Protein AF-A0A0T8UAE4-F1 (afdb_monomer_lite)

Structure (mmCIF, N/CA/C/O backbone):
data_AF-A0A0T8UAE4-F1
#
_entry.id   AF-A0A0T8UAE4-F1
#
loop_
_atom_site.group_PDB
_atom_site.id
_atom_site.type_symbol
_atom_site.label_atom_id
_atom_site.label_alt_id
_atom_site.label_comp_id
_atom_site.label_asym_id
_atom_site.label_entity_id
_atom_site.label_seq_id
_atom_site.pdbx_PDB_ins_code
_atom_site.Cartn_x
_atom_site.Cartn_y
_atom_site.Cartn_z
_atom_site.occupancy
_atom_site.B_iso_or_equiv
_atom_site.auth_seq_id
_atom_site.auth_comp_id
_atom_site.auth_asym_id
_atom_site.auth_atom_id
_atom_site.pdbx_PDB_model_num
ATOM 1 N N . MET A 1 1 ? -7.196 -16.099 44.389 1.00 50.69 1 MET A N 1
ATOM 2 C CA . MET A 1 1 ? -6.233 -15.877 43.287 1.00 50.69 1 MET A CA 1
ATOM 3 C C . MET A 1 1 ? -6.870 -16.354 41.986 1.00 50.69 1 MET A C 1
ATOM 5 O O . MET A 1 1 ? -7.170 -17.538 41.887 1.00 50.69 1 MET A O 1
ATOM 9 N N . LYS A 1 2 ? -7.165 -15.454 41.036 1.00 57.34 2 LYS A N 1
ATOM 10 C CA . LYS A 1 2 ? -7.650 -15.849 39.700 1.00 57.34 2 LYS A CA 1
ATOM 11 C C . LYS A 1 2 ? -6.457 -16.386 38.904 1.00 57.34 2 LYS A C 1
ATOM 13 O O . LYS A 1 2 ? -5.408 -15.750 38.897 1.00 57.34 2 LYS A O 1
ATOM 18 N N . ARG A 1 3 ? -6.589 -17.571 38.309 1.00 65.12 3 ARG A N 1
ATOM 19 C CA . ARG A 1 3 ? -5.551 -18.156 37.449 1.00 65.12 3 ARG A CA 1
ATOM 20 C C . ARG A 1 3 ? -5.664 -17.536 36.057 1.00 65.12 3 ARG A C 1
ATOM 22 O O . ARG A 1 3 ? -6.784 -17.334 35.591 1.00 65.12 3 ARG A O 1
ATOM 29 N N . ILE A 1 4 ? -4.527 -17.245 35.426 1.00 61.06 4 ILE A N 1
ATOM 30 C CA . ILE A 1 4 ? -4.490 -16.783 34.034 1.00 61.06 4 ILE A CA 1
ATOM 31 C C . ILE A 1 4 ? -5.094 -17.892 33.171 1.00 61.06 4 ILE A C 1
ATOM 33 O O . ILE A 1 4 ? -4.669 -19.046 33.239 1.00 61.06 4 ILE A O 1
ATOM 37 N N . THR A 1 5 ? -6.132 -17.553 32.416 1.00 71.00 5 THR A N 1
ATOM 38 C CA . THR A 1 5 ? -6.775 -18.489 31.487 1.00 71.00 5 THR A CA 1
ATOM 39 C C . THR A 1 5 ? -6.016 -18.516 30.160 1.00 71.00 5 THR A C 1
ATOM 41 O O . THR A 1 5 ? -5.370 -17.537 29.795 1.00 71.00 5 THR A O 1
ATOM 44 N N . ALA A 1 6 ? -6.112 -19.613 29.402 1.00 55.03 6 ALA A N 1
ATOM 45 C CA . ALA A 1 6 ? -5.457 -19.726 28.092 1.00 55.03 6 ALA A CA 1
ATOM 46 C C . ALA A 1 6 ? -5.840 -18.583 27.126 1.00 55.03 6 ALA A C 1
ATOM 48 O O . ALA A 1 6 ? -5.017 -18.162 26.319 1.00 55.03 6 ALA A O 1
ATOM 49 N N . ASN A 1 7 ? -7.049 -18.027 27.267 1.00 50.62 7 ASN A N 1
ATOM 50 C CA . ASN A 1 7 ? -7.500 -16.867 26.496 1.00 50.62 7 ASN A CA 1
ATOM 51 C C . ASN A 1 7 ? -6.794 -15.564 26.904 1.00 50.62 7 ASN A C 1
ATOM 53 O O . ASN A 1 7 ? -6.475 -14.765 26.032 1.00 50.62 7 ASN A O 1
ATOM 57 N N . GLN A 1 8 ? -6.496 -15.368 28.192 1.00 55.06 8 GLN A N 1
ATOM 58 C CA . GLN A 1 8 ? -5.768 -14.187 28.683 1.00 55.06 8 GLN A CA 1
ATOM 59 C C . GLN A 1 8 ? -4.281 -14.207 28.305 1.00 55.06 8 GLN A C 1
ATOM 61 O O . GLN A 1 8 ? -3.687 -13.159 28.086 1.00 55.06 8 GLN A O 1
ATOM 66 N N . TYR A 1 9 ? -3.686 -15.395 28.155 1.00 57.12 9 TYR A N 1
ATOM 67 C CA . TYR A 1 9 ? -2.320 -15.530 27.633 1.00 57.12 9 TYR A CA 1
ATOM 68 C C . TYR A 1 9 ? -2.201 -15.087 26.160 1.00 57.12 9 TYR A C 1
ATOM 70 O O . TYR A 1 9 ? -1.126 -14.710 25.706 1.00 57.12 9 TYR A O 1
ATOM 78 N N . GLN A 1 10 ? -3.302 -15.141 25.400 1.00 48.91 10 GLN A N 1
ATOM 79 C CA . GLN A 1 10 ? -3.346 -14.799 23.973 1.00 48.91 10 GLN A CA 1
ATOM 80 C C . GLN A 1 10 ? -3.813 -13.358 23.692 1.00 48.91 10 GLN A C 1
ATOM 82 O O . GLN A 1 10 ? -3.822 -12.941 22.528 1.00 48.91 10 GLN A O 1
ATOM 87 N N . THR A 1 11 ? -4.212 -12.613 24.728 1.00 46.25 11 THR A N 1
ATOM 88 C CA . THR A 1 11 ? -4.493 -11.170 24.678 1.00 46.25 11 THR A CA 1
ATOM 89 C C . THR A 1 11 ? -3.223 -10.354 24.918 1.00 46.25 11 THR A C 1
ATOM 91 O O . THR A 1 11 ? -2.256 -10.840 25.494 1.00 46.25 11 THR A O 1
ATOM 94 N N . SER A 1 12 ? -3.218 -9.117 24.425 1.00 48.53 12 SER A N 1
ATOM 95 C CA . SER A 1 12 ? -2.083 -8.197 24.291 1.00 48.53 12 SER A CA 1
ATOM 96 C C . SER A 1 12 ? -1.441 -7.741 25.612 1.00 48.53 12 SER A C 1
ATOM 98 O O . SER A 1 12 ? -1.457 -6.554 25.943 1.00 48.53 12 SER A O 1
ATOM 100 N N . GLU A 1 13 ? -0.831 -8.645 26.372 1.00 53.25 13 GLU A N 1
ATOM 101 C CA . GLU A 1 13 ? 0.080 -8.239 27.437 1.00 53.25 13 GLU A CA 1
ATOM 102 C C . GLU A 1 13 ? 1.323 -7.605 26.797 1.00 53.25 13 GLU A C 1
ATOM 104 O O . GLU A 1 13 ? 2.057 -8.239 26.040 1.00 53.25 13 GLU A O 1
ATOM 109 N N . ARG A 1 14 ? 1.554 -6.315 27.060 1.00 59.38 14 ARG A N 1
ATOM 110 C CA . ARG A 1 14 ? 2.797 -5.648 26.663 1.00 59.38 14 ARG A CA 1
ATOM 111 C C . ARG A 1 14 ? 3.903 -6.123 27.592 1.00 59.38 14 ARG A C 1
ATOM 113 O O . ARG A 1 14 ? 3.881 -5.813 28.781 1.00 59.38 14 ARG A O 1
ATOM 120 N N . TYR A 1 15 ? 4.868 -6.856 27.052 1.00 72.75 15 TYR A N 1
ATOM 121 C CA . TYR A 1 15 ? 6.010 -7.362 27.806 1.00 72.75 15 TYR A CA 1
ATOM 122 C C . TYR A 1 15 ? 7.321 -6.831 27.229 1.00 72.75 15 TYR A C 1
ATOM 124 O O . TYR A 1 15 ? 7.471 -6.677 26.019 1.00 72.75 15 TYR A O 1
ATOM 132 N N . TYR A 1 16 ? 8.296 -6.593 28.103 1.00 78.44 16 TYR A N 1
ATOM 133 C CA . TYR A 1 16 ? 9.661 -6.299 27.681 1.00 78.44 16 TYR A CA 1
ATOM 134 C C . TYR A 1 16 ? 10.368 -7.601 27.303 1.00 78.44 16 TYR A C 1
ATOM 136 O O . TYR A 1 16 ? 10.408 -8.550 28.092 1.00 78.44 16 TYR A O 1
ATOM 144 N N . LYS A 1 17 ? 10.948 -7.657 26.101 1.00 82.00 17 LYS A N 1
ATOM 145 C CA . LYS A 1 17 ? 11.775 -8.796 25.684 1.00 82.00 17 LYS A CA 1
ATOM 146 C C . LYS A 1 17 ? 13.090 -8.769 26.455 1.00 82.00 17 LYS A C 1
ATOM 148 O O . LYS A 1 17 ? 13.872 -7.836 26.314 1.00 82.00 17 LYS A O 1
ATOM 153 N N . LEU A 1 18 ? 13.347 -9.813 27.236 1.00 85.00 18 LEU A N 1
ATOM 154 C CA . LEU A 1 18 ? 14.584 -9.979 27.993 1.00 85.00 18 LEU A CA 1
ATOM 155 C C . LEU A 1 18 ? 15.547 -10.895 27.209 1.00 85.00 18 LEU A C 1
ATOM 157 O O . LEU A 1 18 ? 15.244 -12.081 27.047 1.00 85.00 18 LEU A O 1
ATOM 161 N N . PRO A 1 19 ? 16.682 -10.395 26.684 1.00 85.44 19 PRO A N 1
ATOM 162 C CA . PRO A 1 19 ? 17.613 -11.221 25.922 1.00 85.44 19 PRO A CA 1
ATOM 163 C C . PRO A 1 19 ? 18.227 -12.329 26.784 1.00 85.44 19 PRO A C 1
ATOM 165 O O . PRO A 1 19 ? 18.843 -12.053 27.813 1.00 85.44 19 PRO A O 1
ATOM 168 N N . LYS A 1 20 ? 18.117 -13.583 26.329 1.00 85.75 20 LYS A N 1
ATOM 169 C CA . LYS A 1 20 ? 18.683 -14.753 27.025 1.00 85.75 20 LYS A CA 1
ATOM 170 C C . LYS A 1 20 ? 20.200 -14.679 27.194 1.00 85.75 20 LYS A C 1
ATOM 172 O O . LYS A 1 20 ? 20.712 -15.094 28.224 1.00 85.75 20 LYS A O 1
ATOM 177 N N . ILE A 1 21 ? 20.890 -14.047 26.244 1.00 85.50 21 ILE A N 1
ATOM 178 C CA . ILE A 1 21 ? 22.345 -13.824 26.268 1.00 85.50 21 ILE A CA 1
ATOM 179 C C . ILE A 1 21 ? 22.798 -13.116 27.556 1.00 85.50 21 ILE A C 1
ATOM 181 O O . ILE A 1 21 ? 23.870 -13.416 28.068 1.00 85.50 21 ILE A O 1
ATOM 185 N N . LEU A 1 22 ? 21.958 -12.258 28.155 1.00 85.81 22 LEU A N 1
ATOM 186 C CA . LEU A 1 22 ? 22.266 -11.612 29.439 1.00 85.81 22 LEU A CA 1
ATOM 187 C C . LEU A 1 22 ? 22.380 -12.608 30.608 1.00 85.81 22 LEU A C 1
ATOM 189 O O . LEU A 1 22 ? 22.862 -12.251 31.679 1.00 85.81 22 LEU A O 1
ATOM 193 N N . PHE A 1 23 ? 21.890 -13.834 30.443 1.00 85.44 23 PHE A N 1
ATOM 194 C CA . PHE A 1 23 ? 21.895 -14.900 31.445 1.00 85.44 23 PHE A CA 1
ATOM 195 C C . PHE A 1 23 ? 22.786 -16.079 31.059 1.00 85.44 23 PHE A C 1
ATOM 197 O O . PHE A 1 23 ? 23.151 -16.848 31.938 1.00 85.44 23 PHE A O 1
ATOM 204 N N . GLU A 1 24 ? 23.108 -16.227 29.776 1.00 85.38 24 GLU A N 1
ATOM 205 C CA . GLU A 1 24 ? 23.823 -17.389 29.241 1.00 85.38 24 GLU A CA 1
ATOM 206 C C . GLU A 1 24 ? 25.308 -17.101 28.969 1.00 85.38 24 GLU A C 1
ATOM 208 O O . GLU A 1 24 ? 26.129 -18.005 29.100 1.00 85.38 24 GLU A O 1
ATOM 213 N N . ASP A 1 25 ? 25.673 -15.866 28.610 1.00 85.62 25 ASP A N 1
ATOM 214 C CA . ASP A 1 25 ? 27.057 -15.517 28.274 1.00 85.62 25 ASP A CA 1
ATOM 215 C C . ASP A 1 25 ? 27.862 -15.122 29.524 1.00 85.62 25 ASP A C 1
ATOM 217 O O . ASP A 1 25 ? 27.390 -14.353 30.369 1.00 85.62 25 ASP A O 1
ATOM 221 N N . GLN A 1 26 ? 29.099 -15.622 29.626 1.00 82.88 26 GLN A N 1
ATOM 222 C CA . GLN A 1 26 ? 30.000 -15.357 30.755 1.00 82.88 26 GLN A CA 1
ATOM 223 C C . GLN A 1 26 ? 30.291 -13.862 30.943 1.00 82.88 26 GLN A C 1
ATOM 225 O O . GLN A 1 26 ? 30.465 -13.425 32.077 1.00 82.88 26 GLN A O 1
ATOM 230 N N . LYS A 1 27 ? 30.278 -13.058 29.867 1.00 84.19 27 LYS A N 1
ATOM 231 C CA . LYS A 1 27 ? 30.450 -11.602 29.944 1.00 84.19 27 LYS A CA 1
ATOM 232 C C . LYS A 1 27 ? 29.300 -10.939 30.697 1.00 84.19 27 LYS A C 1
ATOM 234 O O . LYS A 1 27 ? 29.519 -9.925 31.338 1.00 84.19 27 LYS A O 1
ATOM 239 N N . TYR A 1 28 ? 28.081 -11.470 30.638 1.00 85.69 28 TYR A N 1
ATOM 240 C CA . TYR A 1 28 ? 26.881 -10.772 31.119 1.00 85.69 28 TYR A CA 1
ATOM 241 C C . TYR A 1 28 ? 26.199 -11.452 32.314 1.00 85.69 28 TYR A C 1
ATOM 243 O O . TYR A 1 28 ? 25.391 -10.818 33.004 1.00 85.69 28 TYR A O 1
ATOM 251 N N . MET A 1 29 ? 26.513 -12.722 32.585 1.00 83.94 29 MET A N 1
ATOM 252 C CA . MET A 1 29 ? 25.830 -13.540 33.590 1.00 83.94 29 MET A CA 1
ATOM 253 C C . MET A 1 29 ? 25.896 -12.938 35.001 1.00 83.94 29 MET A C 1
ATOM 255 O O . MET A 1 29 ? 24.884 -12.965 35.706 1.00 83.94 29 MET A O 1
ATOM 259 N N . ASP A 1 30 ? 27.011 -12.304 35.366 1.00 85.31 30 ASP A N 1
ATOM 260 C CA . ASP A 1 30 ? 27.228 -11.739 36.706 1.00 85.31 30 ASP A CA 1
ATOM 261 C C . ASP A 1 30 ? 26.587 -10.357 36.920 1.00 85.31 30 ASP A C 1
ATOM 263 O O . ASP A 1 30 ? 26.586 -9.823 38.033 1.00 85.31 30 ASP A O 1
ATOM 267 N N . MET A 1 31 ? 25.986 -9.761 35.882 1.00 88.31 31 MET A N 1
ATOM 268 C CA . MET A 1 31 ? 25.272 -8.495 36.043 1.00 88.31 31 MET A CA 1
ATOM 269 C C . MET A 1 31 ? 24.084 -8.641 37.000 1.00 88.31 31 MET A C 1
ATOM 271 O O . MET A 1 31 ? 23.329 -9.617 36.974 1.00 88.31 31 MET A O 1
ATOM 275 N N . LYS A 1 32 ? 23.838 -7.603 37.802 1.00 89.06 32 LYS A N 1
ATOM 276 C CA . LYS A 1 32 ? 22.634 -7.546 38.640 1.00 89.06 32 LYS A CA 1
ATOM 277 C C . LYS A 1 32 ? 21.380 -7.601 37.766 1.00 89.06 32 LYS A C 1
ATOM 279 O O . LYS A 1 32 ? 21.321 -6.972 36.709 1.00 89.06 32 LYS A O 1
ATOM 284 N N . LEU A 1 33 ? 20.342 -8.290 38.240 1.00 86.94 33 LEU A N 1
ATOM 285 C CA . LEU A 1 33 ? 19.086 -8.461 37.498 1.00 86.94 33 LEU A CA 1
ATOM 286 C C . LEU A 1 33 ? 18.469 -7.119 37.073 1.00 86.94 33 LEU A C 1
ATOM 288 O O . LEU A 1 33 ? 18.036 -6.964 35.938 1.00 86.94 33 LEU A O 1
ATOM 292 N N . GLU A 1 34 ? 18.504 -6.126 37.957 1.00 87.50 34 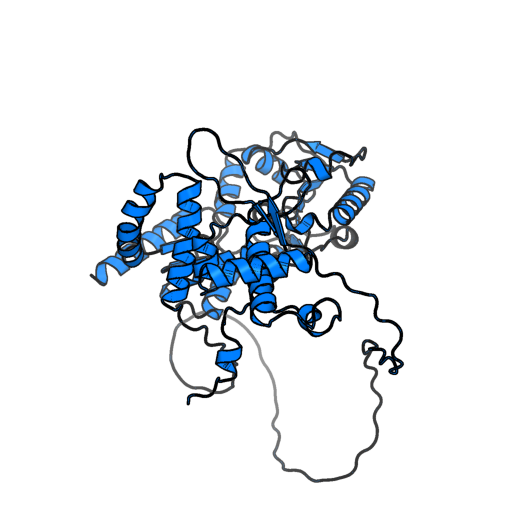GLU A N 1
ATOM 293 C CA . GLU A 1 34 ? 18.048 -4.757 37.686 1.00 87.50 34 GLU A CA 1
ATOM 294 C C . GLU A 1 34 ? 18.773 -4.085 36.505 1.00 87.50 34 GLU A C 1
ATOM 296 O O . GLU A 1 34 ? 18.158 -3.330 35.759 1.00 87.50 34 GLU A O 1
ATOM 301 N N . VAL A 1 35 ? 20.055 -4.399 36.291 1.00 89.69 35 VAL A N 1
ATOM 302 C CA . VAL A 1 35 ? 20.861 -3.883 35.174 1.00 89.69 35 VAL A CA 1
ATOM 303 C C . VAL A 1 35 ? 20.465 -4.582 33.871 1.00 89.69 35 VAL A C 1
ATOM 305 O O . VAL A 1 35 ? 20.244 -3.917 32.860 1.00 89.69 35 VAL A O 1
ATOM 308 N N . LYS A 1 36 ? 20.272 -5.908 33.911 1.00 90.62 36 LYS A N 1
ATOM 309 C CA . LYS A 1 36 ? 19.781 -6.704 32.769 1.00 90.62 36 LYS A CA 1
ATOM 310 C C . LYS A 1 36 ? 18.394 -6.247 32.311 1.00 90.62 36 LYS A C 1
ATOM 312 O O . LYS A 1 36 ? 18.141 -6.097 31.114 1.00 90.62 36 LYS A O 1
ATOM 317 N N . VAL A 1 37 ? 17.502 -5.988 33.268 1.00 89.81 37 VAL A N 1
ATOM 318 C CA . VAL A 1 37 ? 16.154 -5.461 33.012 1.00 89.81 37 VAL A CA 1
ATOM 319 C C . VAL A 1 37 ? 16.230 -4.047 32.439 1.00 89.81 37 VAL A C 1
ATOM 321 O O . VAL A 1 37 ? 15.569 -3.771 31.441 1.00 89.81 37 VAL A O 1
ATOM 324 N N . ALA A 1 38 ? 17.073 -3.170 32.994 1.00 89.06 38 ALA A N 1
ATOM 325 C CA . ALA A 1 38 ? 17.239 -1.812 32.482 1.00 89.06 38 ALA A CA 1
ATOM 326 C C . ALA A 1 38 ? 17.740 -1.787 31.030 1.00 89.06 38 ALA A C 1
ATOM 328 O O . ALA A 1 38 ? 17.163 -1.073 30.212 1.00 89.06 38 ALA A O 1
ATOM 329 N N . TYR A 1 39 ? 18.743 -2.602 30.683 1.00 90.50 39 TYR A N 1
ATOM 330 C CA . TYR A 1 39 ? 19.194 -2.751 29.294 1.00 90.50 39 TYR A CA 1
ATOM 331 C C . TYR A 1 39 ? 18.058 -3.212 28.377 1.00 90.50 39 TYR A C 1
ATOM 333 O O . TYR A 1 39 ? 17.862 -2.661 27.300 1.00 90.50 39 TYR A O 1
ATOM 341 N N . SER A 1 40 ? 17.266 -4.187 28.822 1.00 88.06 40 SER A N 1
ATOM 342 C CA . SER A 1 40 ? 16.173 -4.753 28.025 1.00 88.06 40 SER A CA 1
ATOM 343 C C . SER A 1 40 ? 15.051 -3.745 27.770 1.00 88.06 40 SER A C 1
ATOM 345 O O . SER A 1 40 ? 14.547 -3.656 26.655 1.00 88.06 40 SER A O 1
ATOM 347 N N . ILE A 1 41 ? 14.715 -2.927 28.772 1.00 88.44 41 ILE A N 1
ATOM 348 C CA . ILE A 1 41 ? 13.773 -1.812 28.617 1.00 88.44 41 ILE A CA 1
ATOM 349 C C . ILE A 1 41 ? 14.339 -0.765 27.651 1.00 88.44 41 ILE A C 1
ATOM 351 O O . ILE A 1 41 ? 13.621 -0.285 26.781 1.00 88.44 41 ILE A O 1
ATOM 355 N N . LEU A 1 42 ? 15.622 -0.408 27.769 1.00 87.62 42 LEU A N 1
ATOM 356 C CA . LEU A 1 42 ? 16.253 0.551 26.857 1.00 87.62 42 LEU A CA 1
ATOM 357 C C . LEU A 1 42 ? 16.309 0.026 25.415 1.00 87.62 42 LEU A C 1
ATOM 359 O O . LEU A 1 42 ? 16.072 0.797 24.489 1.00 87.62 42 LEU A O 1
ATOM 363 N N . LYS A 1 43 ? 16.555 -1.273 25.227 1.00 85.88 43 LYS A N 1
ATOM 364 C CA . LYS A 1 43 ? 16.568 -1.936 23.919 1.00 85.88 43 LYS A CA 1
ATOM 365 C C . LYS A 1 43 ? 15.183 -1.959 23.272 1.00 85.88 43 LYS A C 1
ATOM 367 O O . LYS A 1 43 ? 15.062 -1.610 22.104 1.00 85.88 43 LYS A O 1
ATOM 372 N N . ASP A 1 44 ? 14.144 -2.283 24.040 1.00 85.25 44 ASP A N 1
ATOM 373 C CA . ASP A 1 44 ? 12.746 -2.179 23.597 1.00 85.25 44 ASP A CA 1
ATOM 374 C C . ASP A 1 44 ? 12.400 -0.746 23.161 1.00 85.25 44 ASP A C 1
ATOM 376 O O . ASP A 1 44 ? 11.801 -0.523 22.110 1.00 85.25 44 ASP A O 1
ATOM 380 N N . ARG A 1 45 ? 12.871 0.262 23.910 1.00 82.75 45 ARG A N 1
ATOM 381 C CA . ARG A 1 45 ? 12.710 1.660 23.493 1.00 82.75 45 ARG A CA 1
ATOM 382 C C . ARG A 1 45 ? 13.496 1.981 22.229 1.00 82.75 45 ARG A C 1
ATOM 384 O O . ARG A 1 45 ? 12.943 2.667 21.381 1.00 82.75 45 ARG A O 1
ATOM 391 N N . LEU A 1 46 ? 14.718 1.482 22.064 1.00 77.50 46 LEU A N 1
ATOM 392 C CA . LEU A 1 46 ? 15.523 1.691 20.855 1.00 77.50 46 LEU A CA 1
ATOM 393 C C . LEU A 1 46 ? 14.809 1.197 19.587 1.00 77.50 46 LEU A C 1
ATOM 395 O O . LEU A 1 46 ? 14.827 1.908 18.583 1.00 77.50 46 LEU A O 1
ATOM 399 N N . GLU A 1 47 ? 14.107 0.058 19.650 1.00 65.50 47 GLU A N 1
ATOM 400 C CA . GLU A 1 47 ? 13.283 -0.452 18.537 1.00 65.50 47 GLU A CA 1
ATOM 401 C C . GLU A 1 47 ? 12.217 0.576 18.094 1.00 65.50 47 GLU A C 1
ATOM 403 O O . GLU A 1 47 ? 11.993 0.764 16.898 1.00 65.50 47 GLU A O 1
ATOM 408 N N . LEU A 1 48 ? 11.629 1.327 19.035 1.00 64.31 48 LEU A N 1
ATOM 409 C CA . LEU A 1 48 ? 10.664 2.402 18.750 1.00 64.31 48 LEU A CA 1
ATOM 410 C C . LEU A 1 48 ? 11.304 3.694 18.204 1.00 64.31 48 LEU A C 1
ATOM 412 O O . LEU A 1 48 ? 10.605 4.519 17.616 1.00 64.31 48 LEU A O 1
ATOM 416 N N . PHE A 1 49 ? 12.602 3.923 18.426 1.00 61.50 49 PHE A N 1
ATOM 417 C CA . PHE A 1 49 ? 13.318 5.104 17.915 1.00 61.50 49 PHE A CA 1
ATOM 418 C C . PHE A 1 49 ? 13.939 4.864 16.534 1.00 61.50 49 PHE A C 1
ATOM 420 O O . PHE A 1 49 ? 13.994 5.797 15.729 1.00 61.50 49 PHE A O 1
ATOM 427 N N . LEU A 1 50 ? 14.294 3.614 16.216 1.00 58.12 50 LEU A N 1
ATOM 428 C CA . LEU A 1 50 ? 14.644 3.166 14.863 1.00 58.12 50 LEU A CA 1
ATOM 429 C C . LEU A 1 50 ? 13.538 3.498 13.853 1.00 58.12 50 LEU A C 1
ATOM 431 O O . LEU A 1 50 ? 13.819 4.034 12.784 1.00 58.12 50 LEU A O 1
ATOM 435 N N . SER A 1 51 ? 12.269 3.295 14.222 1.00 56.38 51 SER A N 1
ATOM 436 C CA . SER A 1 51 ? 11.126 3.655 13.371 1.00 56.38 51 SER A CA 1
ATOM 437 C C . SER A 1 51 ? 10.890 5.169 13.248 1.00 56.38 51 SER A C 1
ATOM 439 O O . SER A 1 51 ? 10.040 5.594 12.471 1.00 56.38 51 SER A O 1
ATOM 441 N N . ARG A 1 52 ? 11.612 5.992 14.022 1.00 49.44 52 ARG A N 1
ATOM 442 C CA . ARG A 1 52 ? 11.482 7.457 14.078 1.00 49.44 52 ARG A CA 1
ATOM 443 C C . ARG A 1 52 ? 12.692 8.197 13.484 1.00 49.44 52 ARG A C 1
ATOM 445 O O . ARG A 1 52 ? 12.700 9.423 13.537 1.00 49.44 52 ARG A O 1
ATOM 452 N N . GLY A 1 53 ? 13.694 7.492 12.946 1.00 48.03 53 GLY A N 1
ATOM 453 C CA . GLY A 1 53 ? 14.826 8.093 12.221 1.00 48.03 53 GLY A CA 1
ATOM 454 C C . GLY A 1 53 ? 15.883 8.792 13.086 1.00 48.03 53 GLY A C 1
ATOM 455 O O . GLY A 1 53 ? 16.590 9.663 12.591 1.00 48.03 53 GLY A O 1
ATOM 456 N N . TRP A 1 54 ? 16.003 8.438 14.371 1.00 62.69 54 TRP A N 1
ATOM 457 C CA . TRP A 1 54 ? 17.007 9.008 15.283 1.00 62.69 54 TRP A CA 1
ATOM 458 C C . TRP A 1 54 ? 18.363 8.328 15.080 1.00 62.69 54 TRP A C 1
ATOM 460 O O . TRP A 1 54 ? 18.777 7.479 15.868 1.00 62.69 54 TRP A O 1
ATOM 470 N N . ILE A 1 55 ? 19.008 8.691 13.976 1.00 71.56 55 ILE A N 1
ATOM 471 C CA . ILE A 1 55 ? 20.295 8.175 13.516 1.00 71.56 55 ILE A CA 1
ATOM 472 C C . ILE A 1 55 ? 21.259 9.363 13.451 1.00 71.56 55 ILE A C 1
ATOM 474 O O . ILE A 1 55 ? 20.857 10.456 13.045 1.00 71.56 55 ILE A O 1
ATOM 478 N N . ASP A 1 56 ? 22.487 9.205 13.932 1.00 73.56 56 ASP A N 1
ATOM 479 C CA . ASP A 1 56 ? 23.518 10.230 13.763 1.00 73.56 56 ASP A CA 1
ATOM 480 C C . ASP A 1 56 ? 24.233 10.131 12.403 1.00 73.56 56 ASP A C 1
ATOM 482 O O . ASP A 1 56 ? 23.878 9.323 11.546 1.00 73.56 56 ASP A O 1
ATOM 486 N N . GLU A 1 57 ? 25.215 11.004 12.177 1.00 69.62 57 GLU A N 1
ATOM 487 C CA . GLU A 1 57 ? 25.949 11.099 10.907 1.00 69.62 57 GLU A CA 1
ATOM 488 C C . GLU A 1 57 ? 26.747 9.825 10.574 1.00 69.62 57 GLU A C 1
ATOM 490 O O . GLU A 1 57 ? 27.051 9.582 9.407 1.00 69.62 57 GLU A O 1
ATOM 495 N N . GLU A 1 58 ? 27.026 8.981 11.572 1.00 67.19 58 GLU A N 1
ATOM 496 C CA . GLU A 1 58 ? 27.754 7.715 11.428 1.00 67.19 58 GLU A CA 1
ATOM 497 C C . GLU A 1 58 ? 26.819 6.503 11.270 1.00 67.19 58 GLU A C 1
ATOM 499 O O . GLU A 1 58 ? 27.277 5.373 11.095 1.00 67.19 58 GLU A O 1
ATOM 504 N N . GLY A 1 59 ? 25.498 6.713 11.284 1.00 68.56 59 GLY A N 1
ATOM 505 C CA . GLY A 1 59 ? 24.523 5.634 11.140 1.00 68.56 59 GLY A CA 1
ATOM 506 C C . GLY A 1 59 ? 24.129 4.958 12.458 1.00 68.56 59 GLY A C 1
ATOM 507 O O . GLY A 1 59 ? 23.402 3.961 12.429 1.00 68.56 59 GLY A O 1
ATOM 508 N N . ALA A 1 60 ? 24.558 5.482 13.612 1.00 73.94 60 ALA A N 1
ATOM 509 C CA . ALA A 1 60 ? 24.263 4.910 14.919 1.00 73.94 60 ALA A CA 1
ATOM 510 C C . ALA A 1 60 ? 22.942 5.445 15.494 1.00 73.94 60 ALA A C 1
ATOM 512 O O . ALA A 1 60 ? 22.640 6.642 15.473 1.00 73.94 60 ALA A O 1
ATOM 513 N N . VAL A 1 61 ? 22.134 4.535 16.042 1.00 78.19 61 VAL A N 1
ATOM 514 C CA . VAL A 1 61 ? 20.848 4.870 16.666 1.00 78.19 61 VAL A CA 1
ATOM 515 C C . VAL A 1 61 ? 21.089 5.310 18.104 1.00 78.19 61 VAL A C 1
ATOM 517 O O . VAL A 1 61 ? 21.749 4.607 18.871 1.00 78.19 61 VAL A O 1
ATOM 520 N N . TYR A 1 62 ? 20.500 6.437 18.498 1.00 79.69 62 TYR A N 1
ATOM 521 C CA . TYR A 1 62 ? 20.634 6.969 19.853 1.00 79.69 62 TYR A CA 1
ATOM 522 C C . TYR A 1 62 ? 19.282 7.256 20.506 1.00 79.69 62 TYR A C 1
ATOM 524 O O . TYR A 1 62 ? 18.283 7.573 19.861 1.00 79.69 62 TYR A O 1
ATOM 532 N N . LEU A 1 63 ? 19.265 7.172 21.832 1.00 80.19 63 LEU A N 1
ATOM 533 C CA . LEU A 1 63 ? 18.149 7.558 22.680 1.00 80.19 63 LEU A CA 1
ATOM 534 C C . LEU A 1 63 ? 18.418 8.932 23.291 1.00 80.19 63 LEU A C 1
ATOM 536 O O . LEU A 1 63 ? 19.522 9.211 23.753 1.00 80.19 63 LEU A O 1
ATOM 540 N N . VAL A 1 64 ? 17.386 9.769 23.384 1.00 76.88 64 VAL A N 1
ATOM 541 C CA . VAL A 1 64 ? 17.456 11.037 24.121 1.00 76.88 64 VAL A CA 1
ATOM 542 C C . VAL A 1 64 ? 16.498 10.979 25.299 1.00 76.88 64 VAL A C 1
ATOM 544 O O . VAL A 1 64 ? 15.283 11.129 25.160 1.00 76.88 64 VAL A O 1
ATOM 547 N N . PHE A 1 65 ? 17.055 10.755 26.488 1.00 78.69 65 PHE A N 1
ATOM 548 C CA . PHE A 1 65 ? 16.293 10.746 27.730 1.00 78.69 65 PHE A CA 1
ATOM 549 C C . PHE A 1 65 ? 16.938 11.632 28.791 1.00 78.69 65 PHE A C 1
ATOM 551 O O . PHE A 1 65 ? 18.126 11.529 29.090 1.00 78.69 65 PHE A O 1
ATOM 558 N N . SER A 1 66 ? 16.118 12.452 29.451 1.00 80.06 66 SER A N 1
ATOM 559 C CA . SER A 1 66 ? 16.530 13.105 30.691 1.00 80.06 66 SER A CA 1
ATOM 560 C C . SER A 1 66 ? 16.634 12.079 31.826 1.00 80.06 66 SER A C 1
ATOM 562 O O . SER A 1 66 ? 15.906 11.082 31.858 1.00 80.06 66 SER A O 1
ATOM 564 N N . ASN A 1 67 ? 17.493 12.344 32.817 1.00 79.69 67 ASN A N 1
ATOM 565 C CA . ASN A 1 67 ? 17.611 11.475 33.995 1.00 79.69 67 ASN A CA 1
ATOM 566 C C . ASN A 1 67 ? 16.266 11.307 34.729 1.00 79.69 67 ASN A C 1
ATOM 568 O O . ASN A 1 67 ? 15.973 10.221 35.214 1.00 79.69 67 ASN A O 1
ATOM 572 N N . SER A 1 68 ? 15.419 12.343 34.751 1.00 79.31 68 SER A N 1
ATOM 573 C CA . SER A 1 68 ? 14.064 12.272 35.321 1.00 79.31 68 SER A CA 1
ATOM 574 C C . SER A 1 68 ? 13.172 11.272 34.572 1.00 79.31 68 SER A C 1
ATOM 576 O O . SER A 1 68 ? 12.489 10.457 35.194 1.00 79.31 68 SER A O 1
ATOM 578 N N . LYS A 1 69 ? 13.224 11.266 33.232 1.00 81.56 69 LYS A N 1
ATOM 579 C CA . LYS A 1 69 ? 12.439 10.337 32.405 1.00 81.56 69 LYS A CA 1
ATOM 580 C C . LYS A 1 69 ? 12.937 8.895 32.542 1.00 81.56 69 LYS A C 1
ATOM 582 O O . LYS A 1 69 ? 12.114 7.994 32.655 1.00 81.56 69 LYS A O 1
ATOM 587 N N . LEU A 1 70 ? 14.253 8.680 32.630 1.00 83.81 70 LEU A N 1
ATOM 588 C CA . LEU A 1 70 ? 14.824 7.353 32.908 1.00 83.81 70 LEU A CA 1
ATOM 589 C C . LEU A 1 70 ? 14.448 6.827 34.295 1.00 83.81 70 LEU A C 1
ATOM 591 O O . LEU A 1 70 ? 14.126 5.652 34.428 1.00 83.81 70 LEU A O 1
ATOM 595 N N . MET A 1 71 ? 14.446 7.686 35.318 1.00 85.38 71 MET A N 1
ATOM 596 C CA . MET A 1 71 ? 14.005 7.302 36.664 1.00 85.38 71 MET A CA 1
ATOM 597 C C . MET A 1 71 ? 12.546 6.844 36.669 1.00 85.38 71 MET A C 1
ATOM 599 O O . MET A 1 71 ? 12.246 5.811 37.261 1.00 85.38 71 MET A O 1
ATOM 603 N N . LYS A 1 72 ? 11.655 7.572 35.978 1.00 85.00 72 LYS A N 1
ATOM 604 C CA . LYS A 1 72 ? 10.245 7.179 35.827 1.00 85.00 72 LYS A CA 1
ATOM 605 C C . LYS A 1 72 ? 10.095 5.872 35.047 1.00 85.00 72 LYS A C 1
ATOM 607 O O . LYS A 1 72 ? 9.347 5.005 35.474 1.00 85.00 72 LYS A O 1
ATOM 612 N N . LEU A 1 73 ? 10.828 5.721 33.942 1.00 85.06 73 LEU A N 1
ATOM 613 C CA . LEU A 1 73 ? 10.763 4.537 33.082 1.00 85.06 73 LEU A CA 1
ATOM 614 C C . LEU A 1 73 ? 11.240 3.264 33.796 1.00 85.06 73 LEU A C 1
ATOM 616 O O . LEU A 1 73 ? 10.636 2.210 33.637 1.00 85.06 73 LEU A O 1
ATOM 620 N N . LEU A 1 74 ? 12.317 3.366 34.578 1.00 85.38 74 LEU A N 1
ATOM 621 C CA . LEU A 1 74 ? 12.902 2.242 35.314 1.00 85.38 74 LEU A CA 1
ATOM 622 C C . LEU A 1 74 ? 12.337 2.085 36.735 1.00 85.38 74 LEU A C 1
ATOM 624 O O . LEU A 1 74 ? 12.717 1.151 37.435 1.00 85.38 74 LEU A O 1
ATOM 628 N N . GLY A 1 75 ? 11.483 3.008 37.189 1.00 85.62 75 GLY A N 1
ATOM 629 C CA . GLY A 1 75 ? 10.925 3.007 38.543 1.00 85.62 75 GLY A CA 1
ATOM 630 C C . GLY A 1 75 ? 11.984 3.078 39.651 1.00 85.62 75 GLY A C 1
ATOM 631 O O . GLY A 1 75 ? 11.833 2.427 40.682 1.00 85.62 75 GLY A O 1
ATOM 632 N N . CYS A 1 76 ? 13.079 3.820 39.449 1.00 86.19 76 CYS A N 1
ATOM 633 C CA . CYS A 1 76 ? 14.231 3.808 40.358 1.00 86.19 76 CYS A CA 1
ATOM 634 C C . CYS A 1 76 ? 14.647 5.202 40.854 1.00 86.19 76 CYS A C 1
ATOM 636 O O . CYS A 1 76 ? 14.359 6.232 40.240 1.00 86.19 76 CYS A O 1
ATOM 638 N N . SER A 1 77 ? 15.348 5.239 41.993 1.00 88.94 77 SER A N 1
ATOM 639 C CA . SER A 1 77 ? 15.896 6.475 42.558 1.00 88.94 77 SER A CA 1
ATOM 640 C C . SER A 1 77 ? 17.085 6.995 41.742 1.00 88.94 77 SER A C 1
ATOM 642 O O . SER A 1 77 ? 17.720 6.264 40.981 1.00 88.94 77 SER A O 1
ATOM 644 N N . LYS A 1 78 ? 17.449 8.267 41.937 1.00 86.06 78 LYS A N 1
ATOM 645 C CA . LYS A 1 78 ? 18.574 8.893 41.223 1.00 86.06 78 LYS A CA 1
ATOM 646 C C . LYS A 1 78 ? 19.903 8.167 41.463 1.00 86.06 78 LYS A C 1
ATOM 648 O O . LYS A 1 78 ? 20.655 7.951 40.518 1.00 86.06 78 LYS A O 1
ATOM 653 N N . SER A 1 79 ? 20.190 7.773 42.706 1.00 86.94 79 SER A N 1
ATOM 654 C CA . SER A 1 79 ? 21.410 7.026 43.050 1.00 86.94 79 SER A CA 1
ATOM 655 C C . SER A 1 79 ? 21.441 5.653 42.378 1.00 86.94 79 SER A C 1
ATOM 657 O O . SER A 1 79 ? 22.477 5.233 41.864 1.00 86.94 79 SER A O 1
ATOM 659 N N . LYS A 1 80 ? 20.285 4.985 42.310 1.00 86.81 80 LYS A N 1
ATOM 660 C CA . LYS A 1 80 ? 20.130 3.688 41.654 1.00 86.81 80 LYS A CA 1
ATOM 661 C C . LYS A 1 80 ? 20.310 3.789 40.141 1.00 86.81 80 LYS A C 1
ATOM 663 O O . LYS A 1 80 ? 21.050 2.989 39.579 1.00 86.81 80 LYS A O 1
ATOM 668 N N . LEU A 1 81 ? 19.730 4.807 39.501 1.00 88.38 81 LEU A N 1
ATOM 669 C CA . LEU A 1 81 ? 19.926 5.074 38.074 1.00 88.38 81 LEU A CA 1
ATOM 670 C C . LEU A 1 81 ? 21.407 5.282 37.738 1.00 88.38 81 LEU A C 1
ATOM 672 O O . LEU A 1 81 ? 21.898 4.722 36.764 1.00 88.38 81 LEU A O 1
ATOM 676 N N . LEU A 1 82 ? 22.125 6.072 38.542 1.00 88.06 82 LEU A N 1
ATOM 677 C CA . LEU A 1 82 ? 23.554 6.317 38.328 1.00 88.06 82 LEU A CA 1
ATOM 678 C C . LEU A 1 82 ? 24.379 5.033 38.474 1.00 88.06 82 LEU A C 1
ATOM 680 O O . LEU A 1 82 ? 25.269 4.795 37.663 1.00 88.06 82 LEU A O 1
ATOM 684 N N . SER A 1 83 ? 24.049 4.181 39.451 1.00 89.25 83 SER A N 1
ATOM 685 C CA . SER A 1 83 ? 24.677 2.863 39.590 1.00 89.25 83 SER A CA 1
ATOM 686 C C . SER A 1 83 ? 24.400 1.968 38.383 1.00 89.25 83 SER A C 1
ATOM 688 O O . SER A 1 83 ? 25.326 1.333 37.894 1.00 89.25 83 SER A O 1
ATOM 690 N N . ILE A 1 84 ? 23.157 1.928 37.890 1.00 89.81 84 ILE A N 1
ATOM 691 C CA . ILE A 1 84 ? 22.781 1.134 36.711 1.00 89.81 84 ILE A CA 1
ATOM 692 C C . ILE A 1 84 ? 23.545 1.622 35.480 1.00 89.81 84 ILE A C 1
ATOM 694 O O . ILE A 1 84 ? 24.141 0.814 34.778 1.00 89.81 84 ILE A O 1
ATOM 698 N N . LYS A 1 85 ? 23.577 2.938 35.240 1.00 88.56 85 LYS A N 1
ATOM 699 C CA . LYS A 1 85 ? 24.321 3.536 34.123 1.00 88.56 85 LYS A CA 1
ATOM 700 C C . LYS A 1 85 ? 25.809 3.222 34.195 1.00 88.56 85 LYS A C 1
ATOM 702 O O . LYS A 1 85 ? 26.395 2.882 33.176 1.00 88.56 85 LYS A O 1
ATOM 707 N N . LYS A 1 86 ? 26.409 3.314 35.386 1.00 90.12 86 LYS A N 1
ATOM 708 C CA . LYS A 1 86 ? 27.819 2.976 35.594 1.00 90.12 86 LYS A CA 1
ATOM 709 C C . LYS A 1 86 ? 28.094 1.523 35.204 1.00 90.12 86 LYS A C 1
ATOM 711 O O . LYS A 1 86 ? 28.976 1.286 34.393 1.00 90.12 86 LYS A O 1
ATOM 716 N N . THR A 1 87 ? 27.290 0.586 35.705 1.00 87.81 87 THR A N 1
ATOM 717 C CA . THR A 1 87 ? 27.453 -0.833 35.375 1.00 87.81 87 THR A CA 1
ATOM 718 C C . THR A 1 87 ? 27.208 -1.097 33.889 1.00 87.81 87 THR A C 1
ATOM 720 O O . THR A 1 87 ? 28.003 -1.775 33.265 1.00 87.81 87 THR A O 1
ATOM 723 N N . LEU A 1 88 ? 26.182 -0.513 33.262 1.00 89.94 88 LEU A N 1
ATOM 724 C CA . LEU A 1 88 ? 25.973 -0.681 31.816 1.00 89.94 88 LEU A CA 1
ATOM 725 C C . LEU A 1 88 ? 27.161 -0.177 30.978 1.00 89.94 88 LEU A C 1
ATOM 727 O O . LEU A 1 88 ? 27.468 -0.796 29.963 1.00 89.94 88 LEU A O 1
ATOM 731 N N . LYS A 1 89 ? 27.837 0.902 31.400 1.00 88.69 89 LYS A N 1
ATOM 732 C CA . LYS A 1 89 ? 29.054 1.400 30.734 1.00 88.69 89 LYS A CA 1
ATOM 733 C C . LYS A 1 89 ? 30.232 0.443 30.911 1.00 88.69 89 LYS A C 1
ATOM 735 O O . LYS A 1 89 ? 30.953 0.206 29.957 1.00 88.69 89 LYS A O 1
ATOM 740 N N . GLU A 1 90 ? 30.398 -0.135 32.102 1.00 88.31 90 GLU A N 1
ATOM 741 C CA . GLU A 1 90 ? 31.456 -1.122 32.390 1.00 88.31 90 GLU A CA 1
ATOM 742 C C . GLU A 1 90 ? 31.352 -2.384 31.513 1.00 88.31 90 GLU A C 1
ATOM 744 O O . GLU A 1 90 ? 32.367 -3.017 31.243 1.00 88.31 90 GLU A O 1
ATOM 749 N N . TYR A 1 91 ? 30.146 -2.737 31.054 1.00 85.44 91 TYR A N 1
ATOM 750 C CA . TYR A 1 91 ? 29.904 -3.884 30.167 1.00 85.44 91 TYR A CA 1
ATOM 751 C C . TYR A 1 91 ? 29.800 -3.516 28.673 1.00 85.44 91 TYR A C 1
ATOM 753 O O . TYR A 1 91 ? 29.392 -4.363 27.874 1.00 85.44 91 TYR A O 1
ATOM 761 N N . ASP A 1 92 ? 30.145 -2.280 28.294 1.00 85.31 92 ASP A N 1
ATOM 762 C CA . ASP A 1 92 ? 30.030 -1.731 26.930 1.00 85.31 92 ASP A CA 1
ATOM 763 C C . ASP A 1 92 ? 28.598 -1.752 26.360 1.00 85.31 92 ASP A C 1
ATOM 765 O O . ASP A 1 92 ? 28.389 -1.805 25.151 1.00 85.31 92 ASP A O 1
ATOM 769 N N . LEU A 1 93 ? 27.578 -1.748 27.223 1.00 87.25 93 LEU A N 1
ATOM 770 C CA . LEU A 1 93 ? 26.171 -1.843 26.813 1.00 87.25 93 LEU A CA 1
ATOM 771 C C . LEU A 1 93 ? 25.508 -0.483 26.611 1.00 87.25 93 LEU A C 1
ATOM 773 O O . LEU A 1 93 ? 24.411 -0.410 26.052 1.00 87.25 93 LEU A O 1
ATOM 777 N N . ILE A 1 94 ? 26.144 0.585 27.083 1.00 88.50 94 ILE A N 1
ATOM 778 C CA . ILE A 1 94 ? 25.674 1.951 26.900 1.00 88.50 94 ILE A CA 1
ATOM 779 C C . ILE A 1 94 ? 26.865 2.893 26.729 1.00 88.50 94 ILE A C 1
ATOM 781 O O . ILE A 1 94 ? 27.853 2.769 27.449 1.00 88.50 94 ILE A O 1
ATOM 785 N N . ASP A 1 95 ? 26.728 3.878 25.852 1.00 84.25 95 ASP A N 1
ATOM 786 C CA . ASP A 1 95 ? 27.605 5.044 25.801 1.00 84.25 95 ASP A CA 1
ATOM 787 C C . ASP A 1 95 ? 26.767 6.325 25.890 1.00 84.25 95 ASP A C 1
ATOM 789 O O . ASP A 1 95 ? 25.637 6.380 25.408 1.00 84.25 95 ASP A O 1
ATOM 793 N N . GLU A 1 96 ? 27.273 7.350 26.574 1.00 83.00 96 GLU A N 1
ATOM 794 C CA . GLU A 1 96 ? 26.553 8.613 26.743 1.00 83.00 96 GLU A CA 1
ATOM 795 C C . GLU A 1 96 ? 27.404 9.791 26.292 1.00 83.00 96 GLU A C 1
ATOM 797 O O . GLU A 1 96 ? 28.339 10.197 26.986 1.00 83.00 96 GLU A O 1
ATOM 802 N N . VAL A 1 97 ? 26.993 10.415 25.193 1.00 80.12 97 VAL A N 1
ATOM 803 C CA . VAL A 1 97 ? 27.635 11.617 24.670 1.00 80.12 97 VAL A CA 1
ATOM 804 C C . VAL A 1 97 ? 26.946 12.839 25.272 1.00 80.12 97 VAL A C 1
ATOM 806 O O . VAL A 1 97 ? 25.742 13.067 25.096 1.00 80.12 97 VAL A O 1
ATOM 809 N N . GLN A 1 98 ? 27.715 13.623 26.032 1.00 70.31 98 GLN A N 1
ATOM 810 C CA . GLN A 1 98 ? 27.248 14.898 26.569 1.00 70.31 98 GLN A CA 1
ATOM 811 C C . GLN A 1 98 ? 27.089 15.912 25.438 1.00 70.31 98 GLN A C 1
ATOM 813 O O . GLN A 1 98 ? 27.986 16.080 24.618 1.00 70.31 98 GLN A O 1
ATOM 818 N N . GLN A 1 99 ? 25.972 16.633 25.432 1.00 65.25 99 GLN A N 1
ATOM 819 C CA . GLN A 1 99 ? 25.806 17.805 24.577 1.00 65.25 99 GLN A CA 1
ATOM 820 C C . GLN A 1 99 ? 26.071 19.063 25.417 1.00 65.25 99 GLN A C 1
ATOM 822 O O . GLN A 1 99 ? 25.344 19.328 26.377 1.00 65.25 99 GLN A O 1
ATOM 827 N N . SER A 1 100 ? 27.127 19.822 25.108 1.00 48.69 100 SER A N 1
ATOM 828 C CA . SER A 1 100 ? 27.364 21.148 25.696 1.00 48.69 100 SER A CA 1
ATOM 829 C C . SER A 1 100 ? 26.569 22.225 24.941 1.00 48.69 100 SER A C 1
ATOM 831 O O . SER A 1 100 ? 26.350 22.130 23.737 1.00 48.69 100 SER A O 1
ATOM 833 N N . SER A 1 101 ? 26.053 23.214 25.679 1.00 48.66 101 SER A N 1
ATOM 834 C CA . SER A 1 101 ? 24.997 24.141 25.238 1.00 48.66 101 SER A CA 1
ATOM 835 C C . SER A 1 101 ? 25.503 25.448 24.623 1.00 48.66 101 SER A C 1
ATOM 837 O O . SER A 1 101 ? 26.505 25.981 25.099 1.00 48.66 101 SER A O 1
ATOM 839 N N . SER A 1 102 ? 24.675 26.091 23.793 1.00 36.09 102 SER A N 1
ATOM 840 C CA . SER A 1 102 ? 24.573 27.558 23.771 1.00 36.09 102 SER A CA 1
ATOM 841 C C . SER A 1 102 ? 23.107 28.046 23.732 1.00 36.09 102 SER A C 1
ATOM 843 O O . SER A 1 102 ? 22.237 27.484 23.072 1.00 36.09 102 SER A O 1
ATOM 845 N N . GLU A 1 103 ? 22.845 29.069 24.551 1.00 42.84 103 GLU A N 1
ATOM 846 C CA . GLU A 1 103 ? 21.699 30.000 24.618 1.00 42.84 103 GLU A CA 1
ATOM 847 C C . GLU A 1 103 ? 20.255 29.545 24.916 1.00 42.84 103 GLU A C 1
ATOM 849 O O . GLU A 1 103 ? 19.498 30.379 25.414 1.00 42.84 103 GLU A O 1
ATOM 854 N N . LYS A 1 104 ? 19.832 28.284 24.755 1.00 43.69 104 LYS A N 1
ATOM 855 C CA . LYS A 1 104 ? 18.454 27.873 25.140 1.00 43.69 104 LYS A CA 1
ATOM 856 C C . LYS A 1 104 ? 18.364 26.456 25.727 1.00 43.69 104 LYS A C 1
ATOM 858 O O . LYS A 1 104 ? 17.905 25.526 25.078 1.00 43.69 104 LYS A O 1
ATOM 863 N N . GLY A 1 105 ? 18.731 26.310 27.003 1.00 46.91 105 GLY A N 1
ATOM 864 C CA . GLY A 1 105 ? 18.402 25.130 27.822 1.00 46.91 105 GLY A CA 1
ATOM 865 C C . GLY A 1 105 ? 19.357 23.930 27.701 1.00 46.91 105 GLY A C 1
ATOM 866 O O . GLY A 1 105 ? 20.061 23.747 26.714 1.00 46.91 105 GLY A O 1
ATOM 867 N N . ARG A 1 106 ? 19.407 23.100 28.756 1.00 50.25 106 ARG A N 1
ATOM 868 C CA . ARG A 1 106 ? 20.184 21.847 28.791 1.00 50.25 106 ARG A CA 1
ATOM 869 C C . ARG A 1 106 ? 19.539 20.815 27.860 1.00 50.25 106 ARG A C 1
ATOM 871 O O . ARG A 1 106 ? 18.506 20.248 28.212 1.00 50.25 106 ARG A O 1
ATOM 878 N N . LEU A 1 107 ? 20.163 20.544 26.718 1.00 55.97 107 LEU A N 1
ATOM 879 C CA . LEU A 1 107 ? 19.843 19.382 25.886 1.00 55.97 107 LEU A CA 1
ATOM 880 C C . LEU A 1 107 ? 20.123 18.089 26.675 1.00 55.97 107 LEU A C 1
ATOM 882 O O . LEU A 1 107 ? 21.072 18.014 27.458 1.00 55.97 107 LEU A O 1
ATOM 886 N N . ALA A 1 108 ? 19.256 17.085 26.533 1.00 61.72 108 ALA A N 1
ATOM 887 C CA . ALA A 1 108 ? 19.456 15.786 27.170 1.00 61.72 108 ALA A CA 1
ATOM 888 C C . ALA A 1 108 ? 20.551 14.994 26.433 1.00 61.72 108 ALA A C 1
ATOM 890 O O . ALA A 1 108 ? 20.646 15.060 25.212 1.00 61.72 108 ALA A O 1
ATOM 891 N N . ASN A 1 109 ? 21.368 14.241 27.177 1.00 74.00 109 ASN A N 1
ATOM 892 C CA . ASN A 1 109 ? 22.473 13.466 26.605 1.00 74.00 109 ASN A CA 1
ATOM 893 C C . ASN A 1 109 ? 21.970 12.443 25.578 1.00 74.00 109 ASN A C 1
ATOM 895 O O . ASN A 1 109 ? 20.924 11.816 25.787 1.00 74.00 109 ASN A O 1
ATOM 899 N N . LYS A 1 110 ? 22.759 12.238 24.518 1.00 81.56 110 LYS A N 1
ATOM 900 C CA . LYS A 1 110 ? 22.561 11.121 23.593 1.00 81.56 110 LYS A CA 1
ATOM 901 C C . LYS A 1 110 ? 23.067 9.849 24.255 1.00 81.56 110 LYS A C 1
ATOM 903 O O . LYS A 1 110 ? 24.168 9.834 24.799 1.00 81.56 110 LYS A O 1
ATOM 908 N N . ILE A 1 111 ? 22.246 8.811 24.233 1.00 83.12 111 ILE A N 1
ATOM 909 C CA . ILE A 1 111 ? 22.524 7.516 24.838 1.00 83.12 111 ILE A CA 1
ATOM 910 C C . ILE A 1 111 ? 22.541 6.469 23.727 1.00 83.12 111 ILE A C 1
ATOM 912 O O . ILE A 1 111 ? 21.502 6.173 23.142 1.00 83.12 111 ILE A O 1
ATOM 916 N N . TYR A 1 112 ? 23.703 5.902 23.461 1.00 85.44 112 TYR A N 1
ATOM 917 C CA . TYR A 1 112 ? 23.914 4.843 22.483 1.00 85.44 112 TYR A CA 1
ATOM 918 C C . TYR A 1 112 ? 23.861 3.493 23.187 1.00 85.44 112 TYR A C 1
ATOM 920 O O . TYR A 1 112 ? 24.359 3.366 24.304 1.00 85.44 112 TYR A O 1
ATOM 928 N N . LEU A 1 113 ? 23.234 2.491 22.570 1.00 85.69 113 LEU A N 1
ATOM 929 C CA . LEU A 1 113 ? 23.210 1.130 23.109 1.00 85.69 113 LEU A CA 1
ATOM 930 C C . LEU A 1 113 ? 24.250 0.269 22.403 1.00 85.69 113 LEU A C 1
ATOM 932 O O . LEU A 1 113 ? 24.286 0.223 21.177 1.00 85.69 113 LEU A O 1
ATOM 936 N N . GLY A 1 114 ? 25.036 -0.459 23.191 1.00 82.06 114 GLY A N 1
ATOM 937 C CA . GLY A 1 114 ? 25.961 -1.466 22.687 1.00 82.06 114 GLY A CA 1
ATOM 938 C C . GLY A 1 114 ? 25.248 -2.755 22.278 1.00 82.06 114 GLY A C 1
ATOM 939 O O . GLY A 1 114 ? 24.229 -3.152 22.866 1.00 82.06 114 GLY A O 1
ATOM 940 N N . GLU A 1 115 ? 25.796 -3.422 21.266 1.00 83.25 115 GLU A N 1
ATOM 941 C CA . GLU A 1 115 ? 25.359 -4.750 20.845 1.00 83.25 115 GLU A CA 1
ATOM 942 C C . GLU A 1 115 ? 25.841 -5.822 21.836 1.00 83.25 115 GLU A C 1
ATOM 944 O O . GLU A 1 115 ? 26.925 -5.733 22.414 1.00 83.25 115 GLU A O 1
ATOM 949 N N . LEU A 1 116 ? 25.025 -6.858 22.043 1.00 83.81 116 LEU A N 1
ATOM 950 C CA . LEU A 1 116 ? 25.441 -8.020 22.825 1.00 83.81 116 LEU A CA 1
ATOM 951 C C . LEU A 1 116 ? 26.385 -8.874 21.976 1.00 83.81 116 LEU A C 1
ATOM 953 O O . LEU A 1 116 ? 25.950 -9.488 21.005 1.00 83.81 116 LEU A O 1
ATOM 957 N N . SER A 1 117 ? 27.660 -8.945 22.353 1.00 69.38 117 SER A N 1
ATOM 958 C CA . SER A 1 117 ? 28.635 -9.790 21.665 1.00 69.38 117 SER A CA 1
ATOM 959 C C . SER A 1 117 ? 28.346 -11.264 21.950 1.00 69.38 117 SER A C 1
ATOM 961 O O . SER A 1 117 ? 28.371 -11.672 23.109 1.00 69.38 117 SER A O 1
ATOM 963 N N . SER A 1 118 ? 28.102 -12.074 20.918 1.00 55.12 118 SER A N 1
ATOM 964 C CA . SER A 1 118 ? 28.083 -13.532 21.054 1.00 55.12 118 SER A CA 1
ATOM 965 C C . SER A 1 118 ? 29.503 -14.077 20.928 1.00 55.12 118 SER A C 1
ATOM 967 O O . SER A 1 118 ? 30.100 -13.991 19.852 1.00 55.12 118 SER A O 1
ATOM 969 N N . THR A 1 119 ? 30.044 -14.678 21.986 1.00 42.75 119 THR A N 1
ATOM 970 C CA . THR A 1 119 ? 31.196 -15.570 21.812 1.00 42.75 119 THR A CA 1
ATOM 971 C C . THR A 1 119 ? 30.739 -16.811 21.024 1.00 42.75 119 THR A C 1
ATOM 973 O O . THR A 1 119 ? 29.668 -17.354 21.312 1.00 42.75 119 THR A O 1
ATOM 976 N N . PRO A 1 120 ? 31.473 -17.277 19.993 1.00 35.66 120 PRO A N 1
ATOM 977 C CA . PRO A 1 120 ? 31.149 -18.541 19.346 1.00 35.66 120 PRO A CA 1
ATOM 978 C C . PRO A 1 120 ? 31.327 -19.643 20.387 1.00 35.66 120 PRO A C 1
ATOM 980 O O . PRO A 1 120 ? 32.423 -19.829 20.915 1.00 35.66 120 PRO A O 1
ATOM 983 N N . VAL A 1 121 ? 30.247 -20.348 20.714 1.00 32.59 121 VAL A N 1
ATOM 984 C CA . VAL A 1 121 ? 30.277 -21.445 21.681 1.00 32.59 121 VAL A CA 1
ATOM 985 C C . VAL A 1 121 ? 31.280 -22.495 21.201 1.00 32.59 121 VAL A C 1
ATOM 987 O O . VAL A 1 121 ? 31.057 -23.181 20.203 1.00 32.59 121 VAL A O 1
ATOM 990 N N . ALA A 1 122 ? 32.390 -22.617 21.926 1.00 29.30 122 ALA A N 1
ATOM 991 C CA . ALA A 1 122 ? 33.316 -23.725 21.794 1.00 29.30 122 ALA A CA 1
ATOM 992 C C . ALA A 1 122 ? 32.598 -25.038 22.152 1.00 29.30 122 ALA A C 1
ATOM 994 O O . ALA A 1 122 ? 31.946 -25.142 23.190 1.00 29.30 122 ALA A O 1
ATOM 995 N N . ASN A 1 123 ? 32.723 -26.014 21.250 1.00 34.59 123 ASN A N 1
ATOM 996 C CA . ASN A 1 123 ? 32.433 -27.442 21.380 1.00 34.59 123 ASN A CA 1
ATOM 997 C C . ASN A 1 123 ? 31.895 -27.914 22.744 1.00 34.59 123 ASN A C 1
ATOM 999 O O . ASN A 1 123 ? 32.660 -28.203 23.662 1.00 34.59 123 ASN A O 1
ATOM 1003 N N . SER A 1 124 ? 30.585 -28.163 22.814 1.00 28.14 124 SER A N 1
ATOM 1004 C CA . SER A 1 124 ? 30.067 -29.221 23.682 1.00 28.14 124 SER A CA 1
ATOM 1005 C C . SER A 1 124 ? 29.379 -30.269 22.813 1.00 28.14 124 SER A C 1
ATOM 1007 O O . SER A 1 124 ? 28.416 -29.995 22.097 1.00 28.14 124 SER A O 1
ATOM 1009 N N . ASN A 1 125 ? 29.943 -31.476 22.825 1.00 33.97 125 ASN A N 1
ATOM 1010 C CA . ASN A 1 125 ? 29.399 -32.654 22.166 1.00 33.97 125 ASN A CA 1
ATOM 1011 C C . ASN A 1 125 ? 27.988 -32.943 22.699 1.00 33.97 125 ASN A C 1
ATOM 1013 O O . ASN A 1 125 ? 27.822 -33.520 23.773 1.00 33.97 125 ASN A O 1
ATOM 1017 N N . ARG A 1 126 ? 26.965 -32.588 21.919 1.00 28.94 126 ARG A N 1
ATOM 1018 C CA . ARG A 1 126 ? 25.645 -33.226 21.962 1.00 28.94 126 ARG A CA 1
ATOM 1019 C C . ARG A 1 126 ? 25.248 -33.619 20.538 1.00 28.94 126 ARG A C 1
ATOM 1021 O O . ARG A 1 126 ? 25.462 -32.817 19.628 1.00 28.94 126 ARG A O 1
ATOM 1028 N N . PRO A 1 127 ? 24.692 -34.825 20.312 1.00 26.00 127 PRO A N 1
ATOM 1029 C CA . PRO A 1 127 ? 24.381 -35.289 18.968 1.00 26.00 127 PRO A CA 1
ATOM 1030 C C . PRO A 1 127 ? 23.349 -34.368 18.322 1.00 26.00 127 PRO A C 1
ATOM 1032 O O . PRO A 1 127 ? 22.279 -34.110 18.874 1.00 26.00 127 PRO A O 1
ATOM 1035 N N . SER A 1 128 ? 23.694 -33.858 17.148 1.00 26.89 128 SER A N 1
ATOM 1036 C CA . SER A 1 128 ? 22.867 -32.960 16.358 1.00 26.89 128 SER A CA 1
ATOM 1037 C C . SER A 1 128 ? 21.632 -33.701 15.841 1.00 26.89 128 SER A C 1
ATOM 1039 O O . SER A 1 128 ? 21.739 -34.579 14.984 1.00 26.89 128 SER A O 1
ATOM 1041 N N . VAL A 1 129 ? 20.440 -33.328 16.310 1.00 26.33 129 VAL A N 1
ATOM 1042 C CA . VAL A 1 129 ? 19.188 -33.746 15.667 1.00 26.33 129 VAL A CA 1
ATOM 1043 C C . VAL A 1 129 ? 19.011 -32.904 14.404 1.00 26.33 129 VAL A C 1
ATOM 1045 O O . VAL A 1 129 ? 18.615 -31.740 14.458 1.00 26.33 129 VAL A O 1
ATOM 1048 N N . LYS A 1 130 ? 19.326 -33.494 13.247 1.00 27.97 130 LYS A N 1
ATOM 1049 C CA . LYS A 1 130 ? 18.944 -32.961 11.934 1.00 27.97 130 LYS A CA 1
ATOM 1050 C C . LYS A 1 130 ? 17.415 -32.981 11.831 1.00 27.97 130 LYS A C 1
ATOM 1052 O O . LYS A 1 130 ? 16.832 -34.048 11.668 1.00 27.97 130 LYS A O 1
ATOM 1057 N N . LYS A 1 131 ? 16.760 -31.817 11.874 1.00 27.95 131 LYS A N 1
ATOM 1058 C CA . LYS A 1 131 ? 15.382 -31.680 11.379 1.00 27.95 131 LYS A CA 1
ATOM 1059 C C . LYS A 1 131 ? 15.417 -31.768 9.851 1.00 27.95 131 LYS A C 1
ATOM 1061 O O . LYS A 1 131 ? 15.789 -30.802 9.191 1.00 27.95 131 LYS A O 1
ATOM 1066 N N . ARG A 1 132 ? 15.081 -32.936 9.298 1.00 27.39 132 ARG A N 1
ATOM 1067 C CA . ARG A 1 132 ? 14.690 -33.066 7.888 1.00 27.39 132 ARG A CA 1
ATOM 1068 C C . ARG A 1 132 ? 13.209 -32.700 7.773 1.00 27.39 132 ARG A C 1
ATOM 1070 O O . ARG A 1 132 ? 12.413 -33.138 8.599 1.00 27.39 132 ARG A O 1
ATOM 1077 N N . LEU A 1 133 ? 12.883 -31.866 6.786 1.00 26.89 133 LEU A N 1
ATOM 1078 C CA . LEU A 1 133 ? 11.514 -31.604 6.344 1.00 26.89 133 LEU A CA 1
ATOM 1079 C C . LEU A 1 133 ? 10.887 -32.921 5.862 1.00 26.89 133 LEU A C 1
ATOM 1081 O O . LEU A 1 133 ? 11.524 -33.649 5.103 1.00 26.89 133 LEU A O 1
ATOM 1085 N N . GLY A 1 134 ? 9.669 -33.209 6.321 1.00 27.12 134 GLY A N 1
ATOM 1086 C CA . GLY A 1 134 ? 8.898 -34.381 5.915 1.00 27.12 134 GLY A CA 1
ATOM 1087 C C . GLY A 1 134 ? 8.409 -34.268 4.472 1.00 27.12 134 GLY A C 1
ATOM 1088 O O . GLY A 1 134 ? 7.751 -33.295 4.109 1.00 27.12 134 GLY A O 1
ATOM 1089 N N . GLN A 1 135 ? 8.757 -35.277 3.677 1.00 27.73 135 GLN A N 1
ATOM 1090 C CA . GLN A 1 135 ? 7.934 -35.798 2.592 1.00 27.73 135 GLN A CA 1
ATOM 1091 C C . GLN A 1 135 ? 7.162 -36.980 3.189 1.00 27.73 135 GLN A C 1
ATOM 1093 O O . GLN A 1 135 ? 7.789 -37.863 3.776 1.00 27.73 135 GLN A O 1
ATOM 1098 N N . ASP A 1 136 ? 5.836 -36.966 3.078 1.00 25.53 136 ASP A N 1
ATOM 1099 C CA . ASP A 1 136 ? 4.989 -38.116 3.395 1.00 25.53 136 ASP A CA 1
ATOM 1100 C C . ASP A 1 136 ? 4.897 -39.014 2.154 1.00 25.53 136 ASP A C 1
ATOM 1102 O O . ASP A 1 136 ? 4.378 -38.595 1.119 1.00 25.53 136 ASP A O 1
ATOM 1106 N N . GLU A 1 137 ? 5.375 -40.251 2.274 1.00 25.66 137 GLU A N 1
ATOM 1107 C CA . GLU A 1 137 ? 4.953 -41.376 1.438 1.00 25.66 137 GLU A CA 1
ATOM 1108 C C . GLU A 1 137 ? 4.363 -42.454 2.354 1.00 25.66 137 GLU A C 1
ATOM 1110 O O . GLU A 1 137 ? 4.957 -42.858 3.355 1.00 25.66 137 GLU A O 1
ATOM 1115 N N . ASN A 1 138 ? 3.141 -42.859 2.011 1.00 31.34 138 ASN A N 1
ATOM 1116 C CA . ASN A 1 138 ? 2.355 -43.894 2.667 1.00 31.34 138 ASN A CA 1
ATOM 1117 C C . ASN A 1 138 ? 2.971 -45.275 2.434 1.00 31.34 138 ASN A C 1
ATOM 1119 O O . ASN A 1 138 ? 3.069 -45.654 1.276 1.00 31.34 138 ASN A O 1
ATOM 1123 N N . GLU A 1 139 ? 3.190 -46.070 3.486 1.00 25.91 139 GLU A N 1
ATOM 1124 C CA . GLU A 1 139 ? 2.993 -47.528 3.445 1.00 25.91 139 GLU A CA 1
ATOM 1125 C C . GLU A 1 139 ? 2.561 -48.067 4.825 1.00 25.91 139 GLU A C 1
ATOM 1127 O O . GLU A 1 139 ? 3.094 -47.716 5.877 1.00 25.91 139 GLU A O 1
ATOM 1132 N N . THR A 1 140 ? 1.525 -48.901 4.794 1.00 27.45 140 THR A N 1
ATOM 1133 C CA . THR A 1 140 ? 0.779 -49.513 5.906 1.00 27.45 140 THR A CA 1
ATOM 1134 C C . THR A 1 140 ? 1.316 -50.885 6.330 1.00 27.45 140 THR A C 1
ATOM 1136 O O . THR A 1 140 ? 1.697 -51.648 5.448 1.00 27.45 140 THR A O 1
ATOM 1139 N N . ALA A 1 141 ? 1.183 -51.242 7.626 1.00 22.77 141 ALA A N 1
ATOM 1140 C CA . ALA A 1 141 ? 0.693 -52.535 8.195 1.00 22.77 141 ALA A CA 1
ATOM 1141 C C . ALA A 1 141 ? 1.285 -52.833 9.606 1.00 22.77 141 ALA A C 1
ATOM 1143 O O . ALA A 1 141 ? 2.361 -52.322 9.908 1.00 22.77 141 ALA A O 1
ATOM 1144 N N . PRO A 1 142 ? 0.726 -53.751 10.437 1.00 28.88 142 PRO A N 1
ATOM 1145 C CA . PRO A 1 142 ? -0.660 -54.194 10.626 1.00 28.88 142 PRO A CA 1
ATOM 1146 C C . PRO A 1 142 ? -1.165 -54.025 12.090 1.00 28.88 142 PRO A C 1
ATOM 1148 O O . PRO A 1 142 ? -0.448 -53.624 13.002 1.00 28.88 142 PRO A O 1
ATOM 1151 N N . VAL A 1 143 ? -2.450 -54.331 12.278 1.00 27.64 143 VAL A N 1
ATOM 1152 C CA . VAL A 1 143 ? -3.326 -54.072 13.439 1.00 27.64 143 VAL A CA 1
ATOM 1153 C C . VAL A 1 143 ? -3.231 -55.155 14.527 1.00 27.64 143 VAL A C 1
ATOM 1155 O O . VAL A 1 143 ? -3.106 -56.328 14.188 1.00 27.64 143 VAL A O 1
ATOM 1158 N N . SER A 1 144 ? -3.478 -54.805 15.802 1.00 25.78 144 SER A N 1
ATOM 1159 C CA . SER A 1 144 ? -4.162 -55.724 16.738 1.00 25.78 144 SER A CA 1
ATOM 1160 C C . SER A 1 144 ? -4.846 -55.032 17.941 1.00 25.78 144 SER A C 1
ATOM 1162 O O . SER A 1 144 ? -4.187 -54.562 18.862 1.00 25.78 144 SER A O 1
ATOM 1164 N N . HIS A 1 145 ? -6.187 -55.087 17.898 1.00 26.83 145 HIS A N 1
ATOM 1165 C CA . HIS A 1 145 ? -7.198 -55.245 18.966 1.00 26.83 145 HIS A CA 1
ATOM 1166 C C . HIS A 1 145 ? -7.489 -54.143 20.012 1.00 26.83 145 HIS A C 1
ATOM 1168 O O . HIS A 1 145 ? -6.835 -54.037 21.043 1.00 26.83 145 HIS A O 1
ATOM 1174 N N . SER A 1 146 ? -8.643 -53.476 19.866 1.00 28.30 146 SER A N 1
ATOM 1175 C CA . SER A 1 146 ? -9.827 -53.648 20.745 1.00 28.30 146 SER A CA 1
ATOM 1176 C C . SER A 1 146 ? -11.048 -52.881 20.188 1.00 28.30 146 SER A C 1
ATOM 1178 O O . SER A 1 146 ? -10.900 -51.993 19.358 1.00 28.30 146 SER A O 1
ATOM 1180 N N . ALA A 1 147 ? -12.246 -53.350 20.547 1.00 27.08 147 ALA A N 1
ATOM 1181 C CA . ALA A 1 147 ? -13.484 -53.411 19.756 1.00 27.08 147 ALA A CA 1
ATOM 1182 C C . ALA A 1 147 ? -14.434 -52.170 19.844 1.00 27.08 147 ALA A C 1
ATOM 1184 O O . ALA A 1 147 ? -14.167 -51.270 20.639 1.00 27.08 147 ALA A O 1
ATOM 1185 N N . PRO A 1 148 ? -15.525 -52.121 19.035 1.00 29.94 148 PRO A N 1
ATOM 1186 C CA . PRO A 1 148 ? -16.228 -50.911 18.579 1.00 29.94 148 PRO A CA 1
ATOM 1187 C C . PRO A 1 148 ? -17.634 -50.683 19.187 1.00 29.94 148 PRO A C 1
ATOM 1189 O O . PRO A 1 148 ? -18.165 -51.511 19.922 1.00 29.94 148 PRO A O 1
ATOM 1192 N N . SER A 1 149 ? -18.265 -49.567 18.813 1.00 26.55 149 SER A N 1
ATOM 1193 C CA . SER A 1 149 ? -19.728 -49.343 18.801 1.00 26.55 149 SER A CA 1
ATOM 1194 C C . SER A 1 149 ? -19.999 -48.456 17.571 1.00 26.55 149 SER A C 1
ATOM 1196 O O . SER A 1 149 ? -19.405 -47.385 17.478 1.00 26.55 149 SER A O 1
ATOM 1198 N N . GLU A 1 150 ? -20.529 -48.980 16.458 1.00 25.58 150 GLU A N 1
ATOM 1199 C CA . GLU A 1 150 ? -21.959 -48.969 16.055 1.00 25.58 150 GLU A CA 1
ATOM 1200 C C . GLU A 1 150 ? -22.626 -47.601 16.309 1.00 25.58 150 GLU A C 1
ATOM 1202 O O . GLU A 1 150 ? -22.665 -47.152 17.449 1.00 25.58 150 GLU A O 1
ATOM 1207 N N . THR A 1 151 ? -23.067 -46.844 15.293 1.00 29.34 151 THR A N 1
ATOM 1208 C CA . THR A 1 151 ? -24.219 -47.173 14.424 1.00 29.34 151 THR A CA 1
ATOM 1209 C C . THR A 1 151 ? -24.215 -46.475 13.039 1.00 29.34 151 THR A C 1
ATOM 1211 O O . THR A 1 151 ? -23.865 -45.304 12.919 1.00 29.34 151 THR A O 1
ATOM 1214 N N . GLU A 1 152 ? -24.607 -47.258 12.018 1.00 27.02 152 GLU A N 1
ATOM 1215 C CA . GLU A 1 152 ? -25.554 -47.034 10.887 1.00 27.02 152 GLU A CA 1
ATOM 1216 C C . GLU A 1 152 ? -25.693 -45.621 10.260 1.00 27.02 152 GLU A C 1
ATOM 1218 O O . GLU A 1 152 ? -26.110 -44.675 10.915 1.00 27.02 152 GLU A O 1
ATOM 1223 N N . VAL A 1 153 ? -25.238 -45.365 9.020 1.00 24.84 153 VAL A N 1
ATOM 1224 C CA . VAL A 1 153 ? -25.805 -45.677 7.672 1.00 24.84 153 VAL A CA 1
ATOM 1225 C C . VAL A 1 153 ? -27.140 -44.986 7.351 1.00 24.84 153 VAL A C 1
ATOM 1227 O O . VAL A 1 153 ? -28.153 -45.302 7.962 1.00 24.84 153 VAL A O 1
ATOM 1230 N N . SER A 1 154 ? -27.125 -44.117 6.323 1.00 26.89 154 SER A N 1
ATOM 1231 C CA . SER A 1 154 ? -28.117 -43.916 5.226 1.00 26.89 154 SER A CA 1
ATOM 1232 C C . SER A 1 154 ? -27.671 -42.670 4.419 1.00 26.89 154 SER A C 1
ATOM 1234 O O . SER A 1 154 ? -27.550 -41.595 4.995 1.00 26.89 154 SER A O 1
ATOM 1236 N N . GLU A 1 155 ? -27.117 -42.760 3.198 1.00 24.23 155 GLU A N 1
ATOM 1237 C CA . GLU A 1 155 ? -27.794 -42.832 1.875 1.00 24.23 155 GLU A CA 1
ATOM 1238 C C . GLU A 1 155 ? -28.941 -41.808 1.692 1.00 24.23 155 GLU A C 1
ATOM 1240 O O . GLU A 1 155 ? -29.788 -41.710 2.562 1.00 24.23 155 GLU A O 1
ATOM 1245 N N . THR A 1 156 ? -29.136 -41.037 0.611 1.00 25.48 156 THR A N 1
ATOM 1246 C CA . THR A 1 156 ? -28.508 -40.832 -0.709 1.00 25.48 156 THR A CA 1
ATOM 1247 C C . THR A 1 156 ? -29.145 -39.574 -1.376 1.00 25.48 156 THR A C 1
ATOM 1249 O O . THR A 1 156 ? -30.304 -39.269 -1.132 1.00 25.48 156 THR A O 1
ATOM 1252 N N . LYS A 1 157 ? -28.396 -38.929 -2.295 1.00 23.67 157 LYS A N 1
ATOM 1253 C CA . LYS A 1 157 ? -28.794 -38.359 -3.619 1.00 23.67 157 LYS A CA 1
ATOM 1254 C C . LYS A 1 157 ? -29.712 -37.108 -3.820 1.00 23.67 157 LYS A C 1
ATOM 1256 O O . LYS A 1 157 ? -30.923 -37.181 -3.700 1.00 23.67 157 LYS A O 1
ATOM 1261 N N . TYR A 1 158 ? -29.070 -36.109 -4.463 1.00 24.84 158 TYR A N 1
ATOM 1262 C CA . TYR A 1 158 ? -29.415 -35.317 -5.681 1.00 24.84 158 TYR A CA 1
ATOM 1263 C C . TYR A 1 158 ? -30.391 -34.110 -5.725 1.00 24.84 158 TYR A C 1
ATOM 1265 O O . TYR A 1 158 ? -31.474 -34.103 -5.156 1.00 24.84 158 TYR A O 1
ATOM 1273 N N . SER A 1 159 ? -29.988 -33.202 -6.640 1.00 24.97 159 SER A N 1
ATOM 1274 C CA . SER A 1 159 ? -30.648 -32.062 -7.328 1.00 24.97 159 SER A CA 1
ATOM 1275 C C . SER A 1 159 ? -30.583 -30.715 -6.590 1.00 24.97 159 SER A C 1
ATOM 1277 O O . SER A 1 159 ? -30.969 -30.628 -5.434 1.00 24.97 159 SER A O 1
ATOM 1279 N N . GLU A 1 160 ? -29.831 -29.713 -7.062 1.00 26.47 160 GLU A N 1
ATOM 1280 C CA . GLU A 1 160 ? -29.875 -28.881 -8.291 1.00 26.47 160 GLU A CA 1
ATOM 1281 C C . GLU A 1 160 ? -30.669 -27.565 -8.119 1.00 26.47 160 GLU A C 1
ATOM 1283 O O . GLU A 1 160 ? -31.821 -27.559 -7.702 1.00 26.47 160 GLU A O 1
ATOM 1288 N N . THR A 1 161 ? -29.972 -26.486 -8.508 1.00 25.52 161 THR A N 1
ATOM 1289 C CA . THR A 1 161 ? -30.402 -25.159 -8.997 1.00 25.52 161 THR A CA 1
ATOM 1290 C C . THR A 1 161 ? -30.993 -24.072 -8.073 1.00 25.52 161 THR A C 1
ATOM 1292 O O . THR A 1 161 ? -32.131 -24.121 -7.631 1.00 25.52 161 THR A O 1
ATOM 1295 N N . ASP A 1 162 ? -30.191 -23.000 -7.985 1.00 24.23 162 ASP A N 1
ATOM 1296 C CA . ASP A 1 162 ? -30.507 -21.584 -8.233 1.00 24.23 162 ASP A CA 1
ATOM 1297 C C . ASP A 1 162 ? -31.314 -20.692 -7.265 1.00 24.23 162 ASP A C 1
ATOM 1299 O O . ASP A 1 162 ? -32.422 -20.973 -6.819 1.00 24.23 162 ASP A O 1
ATOM 1303 N N . SER A 1 163 ? -30.794 -19.455 -7.218 1.00 24.06 163 SER A N 1
ATOM 1304 C CA . SER A 1 163 ? -31.428 -18.146 -6.965 1.00 24.06 163 SER A CA 1
ATOM 1305 C C . SER A 1 163 ? -31.520 -17.575 -5.539 1.00 24.06 163 SER A C 1
ATOM 1307 O O . SER A 1 163 ? -31.742 -18.246 -4.542 1.00 24.06 163 SER A O 1
ATOM 1309 N N . LEU A 1 164 ? -31.289 -16.259 -5.518 1.00 25.48 164 LEU A N 1
ATOM 1310 C CA . LEU A 1 164 ? -31.093 -15.312 -4.418 1.00 25.48 164 LEU A CA 1
ATOM 1311 C C . LEU A 1 164 ? -32.420 -14.777 -3.827 1.00 25.48 164 LEU A C 1
ATOM 1313 O O . LEU A 1 164 ? -33.427 -14.797 -4.529 1.00 25.48 164 LEU A O 1
ATOM 1317 N N . PHE A 1 165 ? -32.313 -14.132 -2.642 1.00 21.98 165 PHE A N 1
ATOM 1318 C CA . PHE A 1 165 ? -33.290 -13.272 -1.910 1.00 21.98 165 PHE A CA 1
ATOM 1319 C C . PHE A 1 165 ? -34.295 -14.063 -1.022 1.00 21.98 165 PHE A C 1
ATOM 1321 O O . PHE A 1 165 ? -34.875 -15.015 -1.515 1.00 21.98 165 PHE A O 1
ATOM 1328 N N . ILE A 1 166 ? -34.571 -13.815 0.278 1.00 25.09 166 ILE A N 1
ATOM 1329 C CA . ILE A 1 166 ? -34.670 -12.605 1.133 1.00 25.09 166 ILE A CA 1
ATOM 1330 C C . ILE A 1 166 ? -34.857 -13.024 2.637 1.00 25.09 166 ILE A C 1
ATOM 1332 O O . ILE A 1 166 ? -35.355 -14.114 2.886 1.00 25.09 166 ILE A O 1
ATOM 1336 N N . GLU A 1 167 ? -34.511 -12.122 3.578 1.00 24.16 167 GLU A N 1
ATOM 1337 C CA . GLU A 1 167 ? -35.001 -11.908 4.980 1.00 24.16 167 GLU A CA 1
ATOM 1338 C C . GLU A 1 167 ? -34.872 -12.939 6.136 1.00 24.16 167 GLU A C 1
ATOM 1340 O O . GLU A 1 167 ? -34.767 -14.147 5.965 1.00 24.16 167 GLU A O 1
ATOM 1345 N N . ASP A 1 168 ? -34.814 -12.349 7.341 1.00 29.00 168 ASP A N 1
ATOM 1346 C CA . ASP A 1 168 ? -34.498 -12.877 8.677 1.00 29.00 168 ASP A CA 1
ATOM 1347 C C . ASP A 1 168 ? -35.551 -13.842 9.272 1.00 29.00 168 ASP A C 1
ATOM 1349 O O . ASP A 1 168 ? -36.740 -13.545 9.226 1.00 29.00 168 ASP A O 1
ATOM 1353 N N . GLU A 1 169 ? -35.111 -14.901 9.972 1.00 25.81 169 GLU A N 1
ATOM 1354 C CA . GLU A 1 169 ? -35.742 -15.387 11.218 1.00 25.81 169 GLU A CA 1
ATOM 1355 C C . GLU A 1 169 ? -34.785 -16.276 12.054 1.00 25.81 169 GLU A C 1
ATOM 1357 O O . GLU A 1 169 ? -33.829 -16.867 11.545 1.00 25.81 169 GLU A O 1
ATOM 1362 N N . GLU A 1 170 ? -35.000 -16.285 13.373 1.00 26.78 170 GLU A N 1
ATOM 1363 C CA . GLU A 1 170 ? -34.081 -16.712 14.439 1.00 26.78 170 GLU A CA 1
ATOM 1364 C C . GLU A 1 170 ? -34.049 -18.232 14.762 1.00 26.78 170 GLU A C 1
ATOM 1366 O O . GLU A 1 170 ? -35.031 -18.951 14.632 1.00 26.78 170 GLU A O 1
ATOM 1371 N N . GLU A 1 171 ? -32.913 -18.644 15.356 1.00 27.47 171 GLU A N 1
ATOM 1372 C CA . GLU A 1 171 ? -32.728 -19.685 16.398 1.00 27.47 171 GLU A CA 1
ATOM 1373 C C . GLU A 1 171 ? -32.803 -21.211 16.081 1.00 27.47 171 GLU A C 1
ATOM 1375 O O . GLU A 1 171 ? -33.850 -21.838 16.185 1.00 27.47 171 GLU A O 1
ATOM 1380 N N . ARG A 1 172 ? -31.640 -21.897 15.959 1.00 25.62 172 ARG A N 1
ATOM 1381 C CA . ARG A 1 172 ? -30.944 -22.666 17.043 1.00 25.62 172 ARG A CA 1
ATOM 1382 C C . ARG A 1 172 ? -29.762 -23.537 16.548 1.00 25.62 172 ARG A C 1
ATOM 1384 O O . ARG A 1 172 ? -29.809 -24.178 15.510 1.00 25.62 172 ARG A O 1
ATOM 1391 N N . ASN A 1 173 ? -28.704 -23.526 17.371 1.00 27.53 173 ASN A N 1
ATOM 1392 C CA . ASN A 1 173 ? -27.347 -24.112 17.272 1.00 27.53 173 ASN A CA 1
ATOM 1393 C C . ASN A 1 173 ? -27.260 -25.613 16.893 1.00 27.53 173 ASN A C 1
ATOM 1395 O O . ASN A 1 173 ? -28.099 -26.404 17.303 1.00 27.53 173 ASN A O 1
ATOM 1399 N N . THR A 1 174 ? -26.175 -26.106 16.271 1.00 24.12 174 THR A N 1
ATOM 1400 C CA . THR A 1 174 ? -24.906 -26.429 16.974 1.00 24.12 174 THR A CA 1
ATOM 1401 C C . THR A 1 174 ? -23.800 -26.909 16.012 1.00 24.12 174 THR A C 1
ATOM 1403 O O . THR A 1 174 ? -24.007 -27.896 15.326 1.00 24.12 174 THR A O 1
ATOM 1406 N N . GLN A 1 175 ? -22.614 -26.271 16.021 1.00 25.45 175 GLN A N 1
ATOM 1407 C CA . GLN A 1 175 ? -21.260 -26.881 15.944 1.00 25.45 175 GLN A CA 1
ATOM 1408 C C . GLN A 1 175 ? -20.183 -25.812 16.283 1.00 25.45 175 GLN A C 1
ATOM 1410 O O . GLN A 1 175 ? -20.420 -24.618 16.073 1.00 25.45 175 GLN A O 1
ATOM 1415 N N . PRO A 1 176 ? -19.029 -26.177 16.882 1.00 25.94 176 PRO A N 1
ATOM 1416 C CA . PRO A 1 176 ? -18.190 -25.244 17.631 1.00 25.94 176 PRO A CA 1
ATOM 1417 C C . PRO A 1 176 ? -17.183 -24.529 16.723 1.00 25.94 176 PRO A C 1
ATOM 1419 O O . PRO A 1 176 ? -16.088 -25.019 16.469 1.00 25.94 176 PRO A O 1
ATOM 1422 N N . ILE A 1 177 ? -17.522 -23.324 16.272 1.00 26.52 177 ILE A N 1
ATOM 1423 C CA . ILE A 1 177 ? -16.542 -22.417 15.667 1.00 26.52 177 ILE A CA 1
ATOM 1424 C C . ILE A 1 177 ? -15.874 -21.638 16.802 1.00 26.52 177 ILE A C 1
ATOM 1426 O O . ILE A 1 177 ? -16.540 -20.928 17.560 1.00 26.52 177 ILE A O 1
ATOM 1430 N N . LEU A 1 178 ? -14.554 -21.789 16.932 1.00 25.62 178 LEU A N 1
ATOM 1431 C CA . LEU A 1 178 ? -13.694 -21.052 17.863 1.00 25.62 178 LEU A CA 1
ATOM 1432 C C . LEU A 1 178 ? -13.788 -19.536 17.598 1.00 25.62 178 LEU A C 1
ATOM 1434 O O . LEU A 1 178 ? -12.972 -18.951 16.891 1.00 25.62 178 LEU A O 1
ATOM 1438 N N . LYS A 1 179 ? -14.800 -18.884 18.180 1.00 27.00 179 LYS A N 1
ATOM 1439 C CA . LYS A 1 179 ? -14.917 -17.425 18.255 1.00 27.00 179 LYS A CA 1
ATOM 1440 C C . LYS A 1 179 ? -13.783 -16.891 19.124 1.00 27.00 179 LYS A C 1
ATOM 1442 O O . LYS A 1 179 ? -13.811 -17.023 20.349 1.00 27.00 179 LYS A O 1
ATOM 1447 N N . ARG A 1 180 ? -12.807 -16.234 18.503 1.00 30.23 180 ARG A N 1
ATOM 1448 C CA . ARG A 1 180 ? -11.863 -15.380 19.223 1.00 30.23 180 ARG A CA 1
ATOM 1449 C C . ARG A 1 180 ? -12.652 -14.167 19.727 1.00 30.23 180 ARG A C 1
ATOM 1451 O O . ARG A 1 180 ? -13.052 -13.316 18.943 1.00 30.23 180 ARG A O 1
ATOM 1458 N N . LYS A 1 181 ? -12.944 -14.114 21.031 1.00 27.28 181 LYS A N 1
ATOM 1459 C CA . LYS A 1 181 ? -13.452 -12.893 21.673 1.00 27.28 181 LYS A CA 1
ATOM 1460 C C . LYS A 1 181 ? -12.341 -11.848 21.594 1.00 27.28 181 LYS A C 1
ATOM 1462 O O . LYS A 1 181 ? -11.368 -11.942 22.335 1.00 27.28 181 LYS A O 1
ATOM 1467 N N . VAL A 1 182 ? -12.470 -10.890 20.686 1.00 35.12 182 VAL A N 1
ATOM 1468 C CA . VAL A 1 182 ? -11.681 -9.657 20.733 1.00 35.12 182 VAL A CA 1
ATOM 1469 C C . VAL A 1 182 ? -12.235 -8.843 21.903 1.00 35.12 182 VAL A C 1
ATOM 1471 O O . VAL A 1 182 ? -13.424 -8.522 21.942 1.00 35.12 182 VAL A O 1
ATOM 1474 N N . GLU A 1 183 ? -11.418 -8.629 22.934 1.00 38.38 183 GLU A N 1
ATOM 1475 C CA . GLU A 1 183 ? -11.819 -7.856 24.111 1.00 38.38 183 GLU A CA 1
ATOM 1476 C C . GLU A 1 183 ? -11.960 -6.367 23.764 1.00 38.38 183 GLU A C 1
ATOM 1478 O O . GLU A 1 183 ? -11.228 -5.828 22.935 1.00 38.38 183 GLU A O 1
ATOM 1483 N N . LYS A 1 184 ? -12.915 -5.689 24.418 1.00 38.22 184 LYS A N 1
ATOM 1484 C CA . LYS A 1 184 ? -13.086 -4.235 24.309 1.00 38.22 184 LYS A CA 1
ATOM 1485 C C . LYS A 1 184 ? -11.826 -3.527 24.818 1.00 38.22 184 LYS A C 1
ATOM 1487 O O . LYS A 1 184 ? -11.381 -3.803 25.930 1.00 38.22 184 LYS A O 1
ATOM 1492 N N . VAL A 1 185 ? -11.325 -2.584 24.019 1.00 44.09 185 VAL A N 1
ATOM 1493 C CA . VAL A 1 185 ? -10.194 -1.684 24.309 1.00 44.09 185 VAL A CA 1
ATOM 1494 C C . VAL A 1 185 ? -10.263 -1.161 25.746 1.00 44.09 185 VAL A C 1
ATOM 1496 O O . VAL A 1 185 ? -11.271 -0.575 26.155 1.00 44.09 185 VAL A O 1
ATOM 1499 N N . THR A 1 186 ? -9.196 -1.369 26.520 1.00 45.81 186 THR A N 1
ATOM 1500 C CA . THR A 1 186 ? -9.126 -0.888 27.903 1.00 45.81 186 THR A CA 1
ATOM 1501 C C . THR A 1 186 ? -8.874 0.623 27.936 1.00 45.81 186 THR A C 1
ATOM 1503 O O . THR A 1 186 ? -8.350 1.205 26.986 1.00 45.81 186 THR A O 1
ATOM 1506 N N . LYS A 1 187 ? -9.203 1.289 29.052 1.00 40.16 187 LYS A N 1
ATOM 1507 C CA . LYS A 1 187 ? -8.883 2.717 29.261 1.00 40.16 187 LYS A CA 1
ATOM 1508 C C . LYS A 1 187 ? -7.391 3.022 29.010 1.00 40.16 187 LYS A C 1
ATOM 1510 O O . LYS A 1 187 ? -7.069 4.054 28.441 1.00 40.16 187 LYS A O 1
ATOM 1515 N N . TYR A 1 188 ? -6.508 2.075 29.333 1.00 40.97 188 TYR A N 1
ATOM 1516 C CA . TYR A 1 188 ? -5.059 2.183 29.135 1.00 40.97 188 TYR A CA 1
ATOM 1517 C C . TYR A 1 188 ? -4.620 2.152 27.667 1.00 40.97 188 TYR A C 1
ATOM 1519 O O . TYR A 1 188 ? -3.660 2.828 27.298 1.00 40.97 188 TYR A O 1
ATOM 1527 N N . ASP A 1 189 ? -5.309 1.389 26.819 1.00 45.41 189 ASP A N 1
ATOM 1528 C CA . ASP A 1 189 ? -5.011 1.359 25.386 1.00 45.41 189 ASP A CA 1
ATOM 1529 C C . ASP A 1 189 ? -5.368 2.695 24.731 1.00 45.41 189 ASP A C 1
ATOM 1531 O O . ASP A 1 189 ? -4.616 3.181 23.887 1.00 45.41 189 ASP A O 1
ATOM 1535 N N . ARG A 1 190 ? -6.447 3.344 25.194 1.00 47.56 190 ARG A N 1
ATOM 1536 C CA . ARG A 1 190 ? -6.777 4.721 24.801 1.00 47.56 190 ARG A CA 1
ATOM 1537 C C . ARG A 1 190 ? -5.711 5.714 25.261 1.00 47.56 190 ARG A C 1
ATOM 1539 O O . ARG A 1 190 ? -5.257 6.499 24.439 1.00 47.56 190 ARG A O 1
ATOM 1546 N N . ASP A 1 191 ? -5.258 5.634 26.512 1.00 48.75 191 ASP A N 1
ATOM 1547 C CA . ASP A 1 191 ? -4.232 6.536 27.066 1.00 48.75 191 ASP A CA 1
ATOM 1548 C C . ASP A 1 191 ? -2.865 6.398 26.357 1.00 48.75 191 ASP A C 1
ATOM 1550 O O . ASP A 1 191 ? -2.102 7.354 26.242 1.00 48.75 191 ASP A O 1
ATOM 1554 N N . TYR A 1 192 ? -2.535 5.220 25.824 1.00 49.09 192 TYR A N 1
ATOM 1555 C CA . TYR A 1 192 ? -1.311 5.040 25.039 1.00 49.09 192 TYR A CA 1
ATOM 1556 C C . TYR A 1 192 ? -1.404 5.644 23.633 1.00 49.09 192 TYR A C 1
ATOM 1558 O O . TYR A 1 192 ? -0.458 6.265 23.149 1.00 49.09 192 TYR A O 1
ATOM 1566 N N . ILE A 1 193 ? -2.542 5.454 22.964 1.00 53.72 193 ILE A N 1
ATOM 1567 C CA . ILE A 1 193 ? -2.813 6.070 21.657 1.00 53.72 193 ILE A CA 1
ATOM 1568 C C . ILE A 1 193 ? -2.846 7.588 21.809 1.00 53.72 193 ILE A C 1
ATOM 1570 O O . ILE A 1 193 ? -2.303 8.308 20.977 1.00 53.72 193 ILE A O 1
ATOM 1574 N N . TRP A 1 194 ? -3.417 8.052 22.917 1.00 55.53 194 TRP A N 1
ATOM 1575 C CA . TRP A 1 194 ? -3.433 9.441 23.338 1.00 55.53 194 TRP A CA 1
ATOM 1576 C C . TRP A 1 194 ? -2.024 10.044 23.397 1.00 55.53 194 TRP A C 1
ATOM 1578 O O . TRP A 1 194 ? -1.793 11.099 22.808 1.00 55.53 194 TRP A O 1
ATOM 1588 N N . GLU A 1 195 ? -1.053 9.347 23.997 1.00 53.44 195 GLU A N 1
ATOM 1589 C CA . GLU A 1 195 ? 0.346 9.794 23.992 1.00 53.44 195 GLU A CA 1
ATOM 1590 C C . GLU A 1 195 ? 0.981 9.782 22.592 1.00 53.44 195 GLU A C 1
ATOM 1592 O O . GLU A 1 195 ? 1.760 10.678 22.271 1.00 53.44 195 GLU A O 1
ATOM 1597 N N . LEU A 1 196 ? 0.658 8.803 21.739 1.00 54.78 196 LEU A N 1
ATOM 1598 C CA . LEU A 1 196 ? 1.191 8.732 20.371 1.00 54.78 196 LEU A CA 1
ATOM 1599 C C . LEU A 1 196 ? 0.672 9.870 19.486 1.00 54.78 196 LEU A C 1
ATOM 1601 O O . LEU A 1 196 ? 1.452 10.500 18.773 1.00 54.78 196 LEU A O 1
ATOM 1605 N N . VAL A 1 197 ? -0.627 10.156 19.570 1.00 53.84 197 VAL A N 1
ATOM 1606 C CA . VAL A 1 197 ? -1.270 11.278 18.882 1.00 53.84 197 VAL A CA 1
ATOM 1607 C C . VAL A 1 197 ? -0.708 12.600 19.414 1.00 53.84 197 VAL A C 1
ATOM 1609 O O . VAL A 1 197 ? -0.344 13.465 18.622 1.00 53.84 197 VAL A O 1
ATOM 1612 N N . GLN A 1 198 ? -0.511 12.734 20.731 1.00 52.59 198 GLN A N 1
ATOM 1613 C CA . GLN A 1 198 ? 0.146 13.899 21.338 1.00 52.59 198 GLN A CA 1
ATOM 1614 C C . GLN A 1 198 ? 1.557 14.135 20.803 1.00 52.59 198 GLN A C 1
ATOM 1616 O O . GLN A 1 198 ? 1.925 15.270 20.499 1.00 52.59 198 GLN A O 1
ATOM 1621 N N . ASP A 1 199 ? 2.345 13.069 20.679 1.00 56.25 199 ASP A N 1
ATOM 1622 C CA . ASP A 1 199 ? 3.705 13.127 20.145 1.00 56.25 199 ASP A CA 1
ATOM 1623 C C . ASP A 1 199 ? 3.717 13.589 18.678 1.00 56.25 199 ASP A C 1
ATOM 1625 O O . ASP A 1 199 ? 4.657 14.267 18.265 1.00 56.25 199 ASP A O 1
ATOM 1629 N N . GLN A 1 200 ? 2.682 13.254 17.900 1.00 49.91 200 GLN A N 1
ATOM 1630 C CA . GLN A 1 200 ? 2.525 13.682 16.508 1.00 49.91 200 GLN A CA 1
ATOM 1631 C C . GLN A 1 200 ? 2.066 15.150 16.408 1.00 49.91 200 GLN A C 1
ATOM 1633 O O . GLN A 1 200 ? 2.684 15.939 15.695 1.00 49.91 200 GLN A O 1
ATOM 1638 N N . PHE A 1 201 ? 1.057 15.560 17.186 1.00 50.12 201 PHE A N 1
ATOM 1639 C CA . PHE A 1 201 ? 0.567 16.950 17.228 1.00 50.12 201 PHE A CA 1
ATOM 1640 C C . PHE A 1 201 ? 1.648 17.949 17.667 1.00 50.12 201 PHE A C 1
ATOM 1642 O O . PHE A 1 201 ? 1.744 19.047 17.112 1.00 50.12 201 PHE A O 1
ATOM 1649 N N . ARG A 1 202 ? 2.506 17.548 18.617 1.00 56.69 202 ARG A N 1
ATOM 1650 C CA . ARG A 1 202 ? 3.676 18.328 19.058 1.00 56.69 202 ARG A CA 1
ATOM 1651 C C . ARG A 1 202 ? 4.732 18.519 17.969 1.00 56.69 202 ARG A C 1
ATOM 1653 O O . ARG A 1 202 ? 5.535 19.441 18.073 1.00 56.69 202 ARG A O 1
ATOM 1660 N N . ARG A 1 203 ? 4.781 17.642 16.961 1.00 55.53 203 ARG A N 1
ATOM 1661 C CA . ARG A 1 203 ? 5.770 17.712 15.873 1.00 55.53 203 ARG A CA 1
ATOM 1662 C C . ARG A 1 203 ? 5.321 18.587 14.717 1.00 55.53 203 ARG A C 1
ATOM 1664 O O . ARG A 1 203 ? 6.171 19.210 14.094 1.00 55.53 203 ARG A O 1
ATOM 1671 N N . GLU A 1 204 ? 4.025 18.603 14.416 1.00 47.44 204 GLU A N 1
ATOM 1672 C CA . GLU A 1 204 ? 3.558 19.122 13.128 1.00 47.44 204 GLU A CA 1
ATOM 1673 C C . GLU A 1 204 ? 2.913 20.515 13.196 1.00 47.44 204 GLU A C 1
ATOM 1675 O O . GLU A 1 204 ? 2.972 21.212 12.186 1.00 47.44 204 GLU A O 1
ATOM 1680 N N . VAL A 1 205 ? 2.329 20.974 14.322 1.00 48.94 205 VAL A N 1
ATOM 1681 C CA . VAL A 1 205 ? 1.513 22.219 14.276 1.00 48.94 205 VAL A CA 1
ATOM 1682 C C . VAL A 1 205 ? 1.514 23.117 15.537 1.00 48.94 205 VAL A C 1
ATOM 1684 O O . VAL A 1 205 ? 1.341 24.326 15.390 1.00 48.94 205 VAL A O 1
ATOM 1687 N N . PHE A 1 206 ? 1.731 22.624 16.769 1.00 48.94 206 PHE A N 1
ATOM 1688 C CA . PHE A 1 206 ? 1.468 23.424 17.992 1.00 48.94 206 PHE A CA 1
ATOM 1689 C C . PHE A 1 206 ? 2.642 23.518 18.985 1.00 48.94 206 PHE A C 1
ATOM 1691 O O . PHE A 1 206 ? 3.403 22.571 19.162 1.00 48.94 206 PHE A O 1
ATOM 1698 N N . SER A 1 207 ? 2.755 24.649 19.700 1.00 57.97 207 SER A N 1
ATOM 1699 C CA . SER A 1 207 ? 3.693 24.812 20.827 1.00 57.97 207 SER A CA 1
ATOM 1700 C C . SER A 1 207 ? 3.317 23.914 22.018 1.00 57.97 207 SER A C 1
ATOM 1702 O O . SER A 1 207 ? 2.172 23.470 22.130 1.00 57.97 207 SER A O 1
ATOM 1704 N N . GLU A 1 208 ? 4.264 23.657 22.930 1.00 53.31 208 GLU A N 1
ATOM 1705 C CA . GLU A 1 208 ? 4.065 22.822 24.133 1.00 53.31 208 GLU A CA 1
ATOM 1706 C C . GLU A 1 208 ? 2.845 23.281 24.947 1.00 53.31 208 GLU A C 1
ATOM 1708 O O . GLU A 1 208 ? 1.972 22.487 25.280 1.00 53.31 208 GLU A O 1
ATOM 1713 N N . THR A 1 209 ? 2.707 24.593 25.134 1.00 55.88 209 THR A N 1
ATOM 1714 C CA . THR A 1 209 ? 1.604 25.210 25.878 1.00 55.88 209 THR A CA 1
ATOM 1715 C C . THR A 1 209 ? 0.267 25.117 25.136 1.00 55.88 209 THR A C 1
ATOM 1717 O O . THR A 1 209 ? -0.761 24.888 25.763 1.00 55.88 209 THR A O 1
ATOM 1720 N N . ALA A 1 210 ? 0.260 25.255 23.806 1.00 55.53 210 ALA A N 1
ATOM 1721 C CA . ALA A 1 210 ? -0.954 25.103 23.003 1.00 55.53 210 ALA A CA 1
ATOM 1722 C C . ALA A 1 210 ? -1.418 23.639 22.948 1.00 55.53 210 ALA A C 1
ATOM 1724 O O . ALA A 1 210 ? -2.612 23.378 23.046 1.00 55.53 210 ALA A O 1
ATOM 1725 N N . SER A 1 211 ? -0.482 22.688 22.874 1.00 52.47 211 SER A N 1
ATOM 1726 C CA . SER A 1 211 ? -0.780 21.256 22.965 1.00 52.47 211 SER A CA 1
ATOM 1727 C C . SER A 1 211 ? -1.320 20.892 24.349 1.00 52.47 211 SER A C 1
ATOM 1729 O O . SER A 1 211 ? -2.349 20.238 24.450 1.00 52.47 211 SER A O 1
ATOM 1731 N N . ASP A 1 212 ? -0.686 21.350 25.428 1.00 54.78 212 ASP A N 1
ATOM 1732 C CA . ASP A 1 212 ? -1.097 20.997 26.791 1.00 54.78 212 ASP A CA 1
ATOM 1733 C C . ASP A 1 212 ? -2.426 21.662 27.215 1.00 54.78 212 ASP A C 1
ATOM 1735 O O . ASP A 1 212 ? -3.143 21.098 28.038 1.00 54.78 212 ASP A O 1
ATOM 1739 N N . ILE A 1 213 ? -2.806 22.805 26.621 1.00 55.94 213 ILE A N 1
ATOM 1740 C CA . ILE A 1 213 ? -4.134 23.436 26.791 1.00 55.94 213 ILE A CA 1
ATOM 1741 C C . ILE A 1 213 ? -5.192 22.790 25.883 1.00 55.94 213 ILE A C 1
ATOM 1743 O O . ILE A 1 213 ? -6.337 22.598 26.300 1.00 55.94 213 ILE A O 1
ATOM 1747 N N . ALA A 1 214 ? -4.835 22.439 24.644 1.00 49.62 214 ALA A N 1
ATOM 1748 C CA . ALA A 1 214 ? -5.752 21.777 23.724 1.00 49.62 214 ALA A CA 1
ATOM 1749 C C . ALA A 1 214 ? -6.097 20.362 24.195 1.00 49.62 214 ALA A C 1
ATOM 1751 O O . ALA A 1 214 ? -7.206 19.916 23.951 1.00 49.62 214 ALA A O 1
ATOM 1752 N N . MET A 1 215 ? -5.196 19.664 24.891 1.00 51.94 215 MET A N 1
ATOM 1753 C CA . MET A 1 215 ? -5.320 18.229 25.160 1.00 51.94 215 MET A CA 1
ATOM 1754 C C . MET A 1 215 ? -6.373 17.806 26.196 1.00 51.94 215 MET A C 1
ATOM 1756 O O . MET A 1 215 ? -7.145 16.904 25.882 1.00 51.94 215 MET A O 1
ATOM 1760 N N . PRO A 1 216 ? -6.499 18.411 27.390 1.00 47.62 216 PRO A N 1
ATOM 1761 C CA . PRO A 1 216 ? -7.595 18.084 28.306 1.00 47.62 216 PRO A CA 1
ATOM 1762 C C . PRO A 1 216 ? -8.958 18.322 27.648 1.00 47.62 216 PRO A C 1
ATOM 1764 O O . PRO A 1 216 ? -9.826 17.447 27.698 1.00 47.62 216 PRO A O 1
ATOM 1767 N N . ASN A 1 217 ? -9.075 19.435 26.913 1.00 44.94 217 ASN A N 1
ATOM 1768 C CA . ASN A 1 217 ? -10.238 19.744 26.090 1.00 44.94 217 ASN A CA 1
ATOM 1769 C C . ASN A 1 217 ? -10.413 18.694 24.991 1.00 44.94 217 ASN A C 1
ATOM 1771 O O . ASN A 1 217 ? -11.497 18.164 24.858 1.00 44.94 217 ASN A O 1
ATOM 1775 N N . CYS A 1 218 ? -9.359 18.300 24.277 1.00 40.16 218 CYS A N 1
ATOM 1776 C CA . CYS A 1 218 ? -9.382 17.274 23.239 1.00 40.16 218 CYS A CA 1
ATOM 1777 C C . CYS A 1 218 ? -9.752 15.889 23.804 1.00 40.16 218 CYS A C 1
ATOM 1779 O O . CYS A 1 218 ? -10.332 15.094 23.095 1.00 40.16 218 CYS A O 1
ATOM 1781 N N . SER A 1 219 ? -9.498 15.570 25.078 1.00 40.56 219 SER A N 1
ATOM 1782 C CA . SER A 1 219 ? -9.864 14.268 25.671 1.00 40.56 219 SER A CA 1
ATOM 1783 C C . SER A 1 219 ? -11.349 14.196 26.039 1.00 40.56 219 SER A C 1
ATOM 1785 O O . SER A 1 219 ? -11.979 13.147 25.900 1.00 40.56 219 SER A O 1
ATOM 1787 N N . GLN A 1 220 ? -11.924 15.324 26.464 1.00 41.78 220 GLN A N 1
ATOM 1788 C CA . GLN A 1 220 ? -13.368 15.495 26.615 1.00 41.78 220 GLN A CA 1
ATOM 1789 C C . GLN A 1 220 ? -14.042 15.563 25.244 1.00 41.78 220 GLN A C 1
ATOM 1791 O O . GLN A 1 220 ? -14.954 14.794 24.974 1.00 41.78 220 GLN A O 1
ATOM 1796 N N . ILE A 1 221 ? -13.494 16.372 24.339 1.00 41.16 221 ILE A N 1
ATOM 1797 C CA . ILE A 1 221 ? -13.951 16.535 22.963 1.00 41.16 221 ILE A CA 1
ATOM 1798 C C . ILE A 1 221 ? -13.871 15.205 22.200 1.00 41.16 221 ILE A C 1
ATOM 1800 O O . ILE A 1 221 ? -14.831 14.859 21.550 1.00 41.16 221 ILE A O 1
ATOM 1804 N N . VAL A 1 222 ? -12.810 14.399 22.288 1.00 43.34 222 VAL A N 1
ATOM 1805 C CA . VAL A 1 222 ? -12.686 13.111 21.564 1.00 43.34 222 VAL A CA 1
ATOM 1806 C C . VAL A 1 222 ? -13.571 12.018 22.171 1.00 43.34 222 VAL A C 1
ATOM 1808 O O . VAL A 1 222 ? -14.005 11.131 21.447 1.00 43.34 222 VAL A O 1
ATOM 1811 N N . ASN A 1 223 ? -13.895 12.073 23.468 1.00 50.50 223 ASN A N 1
ATOM 1812 C CA . ASN A 1 223 ? -14.935 11.194 24.021 1.00 50.50 223 ASN A CA 1
ATOM 1813 C C . ASN A 1 223 ? -16.357 11.627 23.604 1.00 50.50 223 ASN A C 1
ATOM 1815 O O . ASN A 1 223 ? -17.271 10.808 23.673 1.00 50.50 223 ASN A O 1
ATOM 1819 N N . GLU A 1 224 ? -16.537 12.873 23.157 1.00 56.56 224 GLU A N 1
ATOM 1820 C CA . GLU A 1 224 ? -17.801 13.421 22.641 1.00 56.56 224 GLU A CA 1
ATOM 1821 C C . GLU A 1 224 ? -17.862 13.471 21.095 1.00 56.56 224 GLU A C 1
ATOM 1823 O O . GLU A 1 224 ? -18.948 13.537 20.518 1.00 56.56 224 GLU A O 1
ATOM 1828 N N . ILE A 1 225 ? -16.722 13.388 20.399 1.00 71.12 225 ILE A N 1
ATOM 1829 C CA . ILE A 1 225 ? -16.608 13.401 18.938 1.00 71.12 225 ILE A CA 1
ATOM 1830 C C . ILE A 1 225 ? -16.646 11.970 18.424 1.00 71.12 225 ILE A C 1
ATOM 1832 O O . ILE A 1 225 ? -15.767 11.158 18.702 1.00 71.12 225 ILE A O 1
ATOM 1836 N N . LYS A 1 226 ? -17.635 11.699 17.575 1.00 80.69 226 LYS A N 1
ATOM 1837 C CA . LYS A 1 226 ? -17.707 10.450 16.820 1.00 80.69 226 LYS A CA 1
ATOM 1838 C C . LYS A 1 226 ? -16.564 10.373 15.808 1.00 80.69 226 LYS A C 1
ATOM 1840 O O . LYS A 1 226 ? -16.412 11.261 14.969 1.00 80.69 226 LYS A O 1
ATOM 1845 N N . ILE A 1 227 ? -15.802 9.283 15.844 1.00 86.25 227 ILE A N 1
ATOM 1846 C CA . ILE A 1 227 ? -14.719 9.017 14.893 1.00 86.25 227 ILE A CA 1
ATOM 1847 C C . ILE A 1 227 ? -15.254 8.165 13.738 1.00 86.25 227 ILE A C 1
ATOM 1849 O O . ILE A 1 227 ? -15.737 7.049 13.943 1.00 86.25 227 ILE A O 1
ATOM 1853 N N . ILE A 1 228 ? -15.132 8.677 12.512 1.00 91.50 228 ILE A N 1
ATOM 1854 C CA . ILE A 1 228 ? -15.467 7.956 11.279 1.00 91.50 228 ILE A CA 1
ATOM 1855 C C . ILE A 1 228 ? -14.166 7.620 10.549 1.00 91.50 228 ILE A C 1
ATOM 1857 O O . ILE A 1 228 ? -13.450 8.516 10.106 1.00 91.50 228 ILE A O 1
ATOM 1861 N N . HIS A 1 229 ? -13.864 6.333 10.401 1.00 93.88 229 HIS A N 1
ATOM 1862 C CA . HIS A 1 229 ? -12.655 5.871 9.720 1.00 93.88 229 HIS A CA 1
ATOM 1863 C C . HIS A 1 229 ? -12.951 5.496 8.268 1.00 93.88 229 HIS A C 1
ATOM 1865 O O . HIS A 1 229 ? -13.694 4.553 7.988 1.00 93.88 229 HIS A O 1
ATOM 1871 N N . VAL A 1 230 ? -12.359 6.263 7.351 1.00 93.25 230 VAL A N 1
ATOM 1872 C CA . VAL A 1 230 ? -12.425 6.059 5.897 1.00 93.25 230 VAL A CA 1
ATOM 1873 C C . VAL A 1 230 ? -11.405 5.003 5.466 1.00 93.25 230 VAL A C 1
ATOM 1875 O O . VAL A 1 230 ? -10.326 4.930 6.040 1.00 93.25 230 VAL A O 1
ATOM 1878 N N . GLU A 1 231 ? -11.751 4.182 4.472 1.00 92.69 231 GLU A N 1
ATOM 1879 C CA . GLU A 1 231 ? -10.965 3.015 4.031 1.00 92.69 231 GLU A CA 1
ATOM 1880 C C . GLU A 1 231 ? -10.702 1.979 5.141 1.00 92.69 231 GLU A C 1
ATOM 1882 O O . GLU A 1 231 ? -9.671 1.303 5.197 1.00 92.69 231 GLU A O 1
ATOM 1887 N N . SER A 1 232 ? -11.677 1.817 6.036 1.00 94.75 232 SER A N 1
ATOM 1888 C CA . SER A 1 232 ? -11.555 0.901 7.165 1.00 94.75 232 SER A CA 1
ATOM 1889 C C . SER A 1 232 ? -11.620 -0.571 6.747 1.00 94.75 232 SER A C 1
ATOM 1891 O O . SER A 1 232 ? -12.261 -0.921 5.760 1.00 94.75 232 SER A O 1
ATOM 1893 N N . GLY A 1 233 ? -10.998 -1.448 7.542 1.00 93.38 233 GLY A N 1
ATOM 1894 C CA . GLY A 1 233 ? -11.109 -2.908 7.398 1.00 93.38 233 GLY A CA 1
ATOM 1895 C C . GLY A 1 233 ? -10.094 -3.584 6.471 1.00 93.38 233 GLY A C 1
ATOM 1896 O O . GLY A 1 233 ? -10.082 -4.808 6.369 1.00 93.38 233 GLY A O 1
ATOM 1897 N N . LEU A 1 234 ? -9.205 -2.833 5.823 1.00 94.00 234 LEU A N 1
ATOM 1898 C CA . LEU A 1 234 ? -8.117 -3.396 5.013 1.00 94.00 234 LEU A CA 1
ATOM 1899 C C . LEU A 1 234 ? -7.112 -4.167 5.884 1.00 94.00 234 LEU A C 1
ATOM 1901 O O . LEU A 1 234 ? -6.690 -3.648 6.918 1.00 94.00 234 LEU A O 1
ATOM 1905 N N . ARG A 1 235 ? -6.718 -5.382 5.482 1.00 91.19 235 ARG A N 1
ATOM 1906 C CA . ARG A 1 235 ? -5.812 -6.248 6.261 1.00 91.19 235 ARG A CA 1
ATOM 1907 C C . ARG A 1 235 ? -4.780 -6.928 5.382 1.00 91.19 235 ARG A C 1
ATOM 1909 O O . ARG A 1 235 ? -5.130 -7.544 4.382 1.00 91.19 235 ARG A O 1
ATOM 1916 N N . SER A 1 236 ? -3.519 -6.839 5.783 1.00 83.25 236 SER A N 1
ATOM 1917 C CA . SER A 1 236 ? -2.368 -7.438 5.091 1.00 83.25 236 SER A CA 1
ATOM 1918 C C . SER A 1 236 ? -1.627 -8.483 5.928 1.00 83.25 236 SER A C 1
ATOM 1920 O O . SER A 1 236 ? -0.718 -9.131 5.411 1.00 83.25 236 SER A O 1
ATOM 1922 N N . GLY A 1 237 ? -1.967 -8.630 7.214 1.00 78.50 237 GLY A N 1
ATOM 1923 C CA . GLY A 1 237 ? -1.290 -9.528 8.149 1.00 78.50 237 GLY A CA 1
ATOM 1924 C C . GLY A 1 237 ? -0.030 -8.944 8.808 1.00 78.50 237 GLY A C 1
ATOM 1925 O O . GLY A 1 237 ? 0.429 -7.849 8.489 1.00 78.50 237 GLY A O 1
ATOM 1926 N N . PHE A 1 238 ? 0.546 -9.715 9.738 1.00 69.50 238 PHE A N 1
ATOM 1927 C CA . PHE A 1 238 ? 1.517 -9.258 10.751 1.00 69.50 238 PHE A CA 1
ATOM 1928 C C . PHE A 1 238 ? 2.860 -8.719 10.236 1.00 69.50 238 PHE A C 1
ATOM 1930 O O . PHE A 1 238 ? 3.558 -8.037 10.980 1.00 69.50 238 PHE A O 1
ATOM 1937 N N . ASN A 1 239 ? 3.247 -9.032 8.997 1.00 67.56 239 ASN A N 1
ATOM 1938 C CA . ASN A 1 239 ? 4.537 -8.602 8.442 1.00 67.56 239 ASN A CA 1
ATOM 1939 C C . ASN A 1 239 ? 4.506 -7.186 7.841 1.00 67.56 239 ASN A C 1
ATOM 1941 O O . ASN A 1 239 ? 5.538 -6.709 7.373 1.00 67.56 239 ASN A O 1
ATOM 1945 N N . ASP A 1 240 ? 3.343 -6.531 7.818 1.00 72.06 240 ASP A N 1
ATOM 1946 C CA . ASP A 1 240 ? 3.203 -5.156 7.342 1.00 72.06 240 ASP A CA 1
ATOM 1947 C C . ASP A 1 240 ? 3.195 -4.179 8.534 1.00 72.06 240 ASP A C 1
ATOM 1949 O O . ASP A 1 240 ? 2.292 -4.256 9.372 1.00 72.06 240 ASP A O 1
ATOM 1953 N N . PRO A 1 241 ? 4.160 -3.241 8.626 1.00 68.25 241 PRO A N 1
ATOM 1954 C CA . PRO A 1 241 ? 4.181 -2.222 9.675 1.00 68.25 241 PRO A CA 1
ATOM 1955 C C . PRO A 1 241 ? 2.900 -1.380 9.750 1.00 68.25 241 PRO A C 1
ATOM 1957 O O . PRO A 1 241 ? 2.523 -0.926 10.830 1.00 68.25 241 PRO A O 1
ATOM 1960 N N . GLU A 1 242 ? 2.212 -1.178 8.623 1.00 77.88 242 GLU A N 1
ATOM 1961 C CA . GLU A 1 242 ? 0.970 -0.404 8.577 1.00 77.88 242 GLU A CA 1
ATOM 1962 C C . GLU A 1 242 ? -0.227 -1.167 9.164 1.00 77.88 242 GLU A C 1
ATOM 1964 O O . GLU A 1 242 ? -1.222 -0.548 9.549 1.00 77.88 242 GLU A O 1
ATOM 1969 N N . GLU A 1 243 ? -0.139 -2.497 9.283 1.00 83.25 243 GLU A N 1
ATOM 1970 C CA . GLU A 1 243 ? -1.227 -3.332 9.800 1.00 83.25 243 GLU A CA 1
ATOM 1971 C C . GLU A 1 243 ? -1.570 -2.975 11.243 1.00 83.25 243 GLU A C 1
ATOM 1973 O O . GLU A 1 243 ? -2.744 -2.881 11.603 1.00 83.25 243 GLU A O 1
ATOM 1978 N N . PHE A 1 244 ? -0.549 -2.712 12.062 1.00 79.50 244 PHE A N 1
ATOM 1979 C CA . PHE A 1 244 ? -0.758 -2.292 13.442 1.00 79.50 244 PHE A CA 1
ATOM 1980 C C . PHE A 1 244 ? -1.603 -1.019 13.501 1.00 79.50 244 PHE A C 1
ATOM 1982 O O . PHE A 1 244 ? -2.599 -0.975 14.223 1.00 79.50 244 PHE A O 1
ATOM 1989 N N . ASN A 1 245 ? -1.255 -0.018 12.688 1.00 80.88 245 ASN A N 1
ATOM 1990 C CA . ASN A 1 245 ? -1.990 1.239 12.632 1.00 80.88 245 ASN A CA 1
ATOM 1991 C C . ASN A 1 245 ? -3.428 1.007 12.162 1.00 80.88 245 ASN A C 1
ATOM 1993 O O . ASN A 1 245 ? -4.344 1.500 12.812 1.00 80.88 245 ASN A O 1
ATOM 1997 N N . ARG A 1 246 ? -3.647 0.205 11.109 1.00 86.62 246 ARG A N 1
ATOM 1998 C CA . ARG A 1 246 ? -4.990 -0.122 10.595 1.00 86.62 246 ARG A CA 1
ATOM 1999 C C . ARG A 1 246 ? -5.877 -0.796 11.639 1.00 86.62 246 ARG A C 1
ATOM 2001 O O . ARG A 1 246 ? -7.037 -0.406 11.798 1.00 86.62 246 ARG A O 1
ATOM 2008 N N . CYS A 1 247 ? -5.347 -1.777 12.364 1.00 83.06 247 CYS A N 1
ATOM 2009 C CA . CYS A 1 247 ? -6.064 -2.451 13.447 1.00 83.06 247 CYS A CA 1
ATOM 2010 C C . CYS A 1 247 ? -6.356 -1.493 14.609 1.00 83.06 247 CYS A C 1
ATOM 2012 O O . CYS A 1 247 ? -7.455 -1.501 15.164 1.00 83.06 247 CYS A O 1
ATOM 2014 N N . LEU A 1 248 ? -5.395 -0.634 14.951 1.00 80.25 248 LEU A N 1
ATOM 2015 C CA . LEU A 1 248 ? -5.521 0.346 16.024 1.00 80.25 248 LEU A CA 1
ATOM 2016 C C . LEU A 1 248 ? -6.625 1.368 15.737 1.00 80.25 248 LEU A C 1
ATOM 2018 O O . LEU A 1 248 ? -7.544 1.504 16.543 1.00 80.25 248 LEU A O 1
ATOM 2022 N N . ILE A 1 249 ? -6.569 2.040 14.579 1.00 82.38 249 ILE A N 1
ATOM 2023 C CA . ILE A 1 249 ? -7.568 3.048 14.207 1.00 82.38 249 ILE A CA 1
ATOM 2024 C C . ILE A 1 249 ? -8.956 2.414 14.062 1.00 82.38 249 ILE A C 1
ATOM 2026 O O . ILE A 1 249 ? -9.944 3.007 14.483 1.00 82.38 249 ILE A O 1
ATOM 2030 N N . SER A 1 250 ? -9.046 1.173 13.565 1.00 86.88 250 SER A N 1
ATOM 2031 C CA . SER A 1 250 ? -10.319 0.444 13.502 1.00 86.88 250 SER A CA 1
ATOM 2032 C C . SER A 1 250 ? -10.928 0.274 14.900 1.00 86.88 250 SER A C 1
ATOM 2034 O O . SER A 1 250 ? -12.093 0.584 15.096 1.00 86.88 250 SER A O 1
ATOM 2036 N N . ASN A 1 251 ? -10.148 -0.122 15.904 1.00 81.44 251 ASN A N 1
ATOM 2037 C CA . ASN A 1 251 ? -10.684 -0.370 17.247 1.00 81.44 251 ASN A CA 1
ATOM 2038 C C . ASN A 1 251 ? -11.127 0.888 18.014 1.00 81.44 251 ASN A C 1
ATOM 2040 O O . ASN A 1 251 ? -11.934 0.779 18.938 1.00 81.44 251 ASN A O 1
ATOM 2044 N N . ILE A 1 252 ? -10.602 2.066 17.670 1.00 82.19 252 ILE A N 1
ATOM 2045 C CA . ILE A 1 252 ? -11.002 3.331 18.311 1.00 82.19 252 ILE A CA 1
ATOM 2046 C C . ILE A 1 252 ? -12.103 4.077 17.555 1.00 82.19 252 ILE A C 1
ATOM 2048 O O . ILE A 1 252 ? -12.620 5.059 18.075 1.00 82.19 252 ILE A O 1
ATOM 2052 N N . SER A 1 253 ? -12.448 3.640 16.344 1.00 87.88 253 SER A N 1
ATOM 2053 C CA . SER A 1 253 ? -13.452 4.311 15.519 1.00 87.88 253 SER A CA 1
ATOM 2054 C C . SER A 1 253 ? -14.870 3.955 15.957 1.00 87.88 253 SER A C 1
ATOM 2056 O O . SER A 1 253 ? -15.158 2.814 16.316 1.00 87.88 253 SER A O 1
ATOM 2058 N N . ASP A 1 254 ? -15.779 4.926 15.900 1.00 90.12 254 ASP A N 1
ATOM 2059 C CA . ASP A 1 254 ? -17.200 4.698 16.166 1.00 90.12 254 ASP A CA 1
ATOM 2060 C C . ASP A 1 254 ? -17.917 4.112 14.958 1.00 90.12 254 ASP A C 1
ATOM 2062 O O . ASP A 1 254 ? -18.825 3.295 15.126 1.00 90.12 254 ASP A O 1
ATOM 2066 N N . TYR A 1 255 ? -17.505 4.539 13.763 1.00 94.56 255 TYR A N 1
ATOM 2067 C CA . TYR A 1 255 ? -18.075 4.133 12.488 1.00 94.56 255 TYR A CA 1
ATOM 2068 C C . TYR A 1 255 ? -16.984 3.881 11.449 1.00 94.56 255 TYR A C 1
ATOM 2070 O O . TYR A 1 255 ? -15.917 4.498 11.457 1.00 94.56 255 TYR A O 1
ATOM 2078 N N . HIS A 1 256 ? -17.280 2.979 10.520 1.00 96.75 256 HIS A N 1
ATOM 2079 C CA . HIS A 1 256 ? -16.320 2.451 9.562 1.00 96.75 256 HIS A CA 1
ATOM 2080 C C . HIS A 1 256 ? -16.862 2.568 8.147 1.00 96.75 256 HIS A C 1
ATOM 2082 O O . HIS A 1 256 ? -17.893 1.976 7.831 1.00 96.75 256 HIS A O 1
ATOM 2088 N N . LEU A 1 257 ? -16.151 3.282 7.279 1.00 97.19 257 LEU A N 1
ATOM 2089 C CA . LEU A 1 257 ? -16.468 3.357 5.858 1.00 97.19 257 LEU A CA 1
ATOM 2090 C C . LEU A 1 257 ? -15.522 2.426 5.100 1.00 97.19 257 LEU A C 1
ATOM 2092 O O . LEU A 1 257 ? -14.322 2.680 4.999 1.00 97.19 257 LEU A O 1
ATOM 2096 N N . CYS A 1 258 ? -16.063 1.310 4.625 1.00 95.94 258 CYS A N 1
ATOM 2097 C CA . CYS A 1 258 ? -15.298 0.213 4.047 1.00 95.94 258 CYS A CA 1
ATOM 2098 C C . CYS A 1 258 ? -15.190 0.340 2.526 1.00 95.94 258 CYS A C 1
ATOM 2100 O O . CYS A 1 258 ? -16.206 0.606 1.868 1.00 95.94 258 CYS A O 1
ATOM 2102 N N . PRO A 1 259 ? -14.005 0.0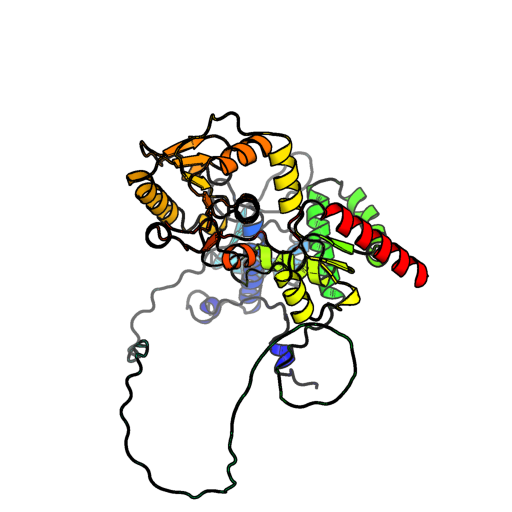62 1.957 1.00 95.94 259 PRO A N 1
ATOM 2103 C CA . PRO A 1 259 ? -13.777 0.157 0.524 1.00 95.94 259 PRO A CA 1
ATOM 2104 C C . PRO A 1 259 ? -14.219 -1.088 -0.256 1.00 95.94 259 PRO A C 1
ATOM 2106 O O . PRO A 1 259 ? -14.398 -1.011 -1.469 1.00 95.94 259 PRO A O 1
ATOM 2109 N N . SER A 1 260 ? -14.391 -2.235 0.406 1.00 94.81 260 SER A N 1
ATOM 2110 C CA . SER A 1 260 ? -14.724 -3.503 -0.250 1.00 94.81 260 SER A CA 1
ATOM 2111 C C . SER A 1 260 ? -15.444 -4.481 0.677 1.00 94.81 260 SER A C 1
ATOM 2113 O O . SER A 1 260 ? -15.449 -4.328 1.903 1.00 94.81 260 SER A O 1
ATOM 2115 N N . ILE A 1 261 ? -16.045 -5.517 0.081 1.00 93.81 261 ILE A N 1
ATOM 2116 C CA . ILE A 1 261 ? -16.690 -6.620 0.813 1.00 93.81 261 ILE A CA 1
ATOM 2117 C C . ILE A 1 261 ? -15.679 -7.324 1.724 1.00 93.81 261 ILE A C 1
ATOM 2119 O O . ILE A 1 261 ? -16.010 -7.679 2.852 1.00 93.81 261 ILE A O 1
ATOM 2123 N N . THR A 1 262 ? -14.436 -7.496 1.271 1.00 93.81 262 THR A N 1
ATOM 2124 C CA . THR A 1 262 ? -13.387 -8.115 2.085 1.00 93.81 262 THR A CA 1
ATOM 2125 C C . THR A 1 262 ? -13.087 -7.286 3.326 1.00 93.81 262 THR A C 1
ATOM 2127 O O . THR A 1 262 ? -13.054 -7.823 4.431 1.00 93.81 262 THR A O 1
ATOM 2130 N N . ALA A 1 263 ? -12.948 -5.969 3.170 1.00 95.31 263 ALA A N 1
ATOM 2131 C CA . ALA A 1 263 ? -12.709 -5.075 4.295 1.00 95.31 263 ALA A CA 1
ATOM 2132 C C . ALA A 1 263 ? -13.878 -5.070 5.297 1.00 95.31 263 ALA A C 1
ATOM 2134 O O . ALA A 1 263 ? -13.670 -5.117 6.510 1.00 95.31 263 ALA A O 1
ATOM 2135 N N . TYR A 1 264 ? -15.110 -5.097 4.786 1.00 95.56 264 TYR A N 1
ATOM 2136 C CA . TYR A 1 264 ? -16.316 -5.247 5.596 1.00 95.56 264 TYR A CA 1
ATOM 2137 C C . TYR A 1 264 ? -16.316 -6.567 6.395 1.00 95.56 264 TYR A C 1
ATOM 2139 O O . TYR A 1 264 ? -16.547 -6.563 7.605 1.00 95.56 264 TYR A O 1
ATOM 2147 N N . SER A 1 265 ? -15.990 -7.690 5.747 1.00 94.56 265 SER A N 1
ATOM 2148 C CA . SER A 1 265 ? -15.892 -9.008 6.389 1.00 94.56 265 SER A CA 1
ATOM 2149 C C . SER A 1 265 ? -14.805 -9.059 7.464 1.00 94.56 265 SER A C 1
ATOM 2151 O O . SER A 1 265 ? -15.031 -9.636 8.528 1.00 94.56 265 SER A O 1
ATOM 2153 N N . ASN A 1 266 ? -13.658 -8.413 7.236 1.00 94.75 266 ASN A N 1
ATOM 2154 C CA . ASN A 1 266 ? -12.584 -8.334 8.225 1.00 94.75 266 ASN A CA 1
ATOM 2155 C C . ASN A 1 266 ? -13.066 -7.654 9.514 1.00 94.75 266 ASN A C 1
ATOM 2157 O O . ASN A 1 266 ? -12.913 -8.219 10.595 1.00 94.75 266 ASN A O 1
ATOM 2161 N N . LEU A 1 267 ? -13.728 -6.496 9.413 1.00 94.75 267 LEU A N 1
ATOM 2162 C CA . LEU A 1 267 ? -14.255 -5.786 10.585 1.00 94.75 267 LEU A CA 1
ATOM 2163 C C . LEU A 1 267 ? -15.312 -6.599 11.340 1.00 94.75 267 LEU A C 1
ATOM 2165 O O . LEU A 1 267 ? -15.302 -6.628 12.571 1.00 94.75 267 LEU A O 1
ATOM 2169 N N . LEU A 1 268 ? -16.196 -7.304 10.626 1.00 93.94 268 LEU A N 1
ATOM 2170 C CA . LEU A 1 268 ? -17.149 -8.216 11.264 1.00 93.94 268 LEU A CA 1
ATOM 2171 C C . LEU A 1 268 ? -16.439 -9.347 12.016 1.00 93.94 268 LEU A C 1
ATOM 2173 O O . LEU A 1 268 ? -16.821 -9.673 13.140 1.00 93.94 268 LEU A O 1
ATOM 2177 N N . SER A 1 269 ? -15.394 -9.929 11.419 1.00 92.56 269 SER A N 1
ATOM 2178 C CA . SER A 1 269 ? -14.606 -10.996 12.048 1.00 92.56 269 SER A CA 1
ATOM 2179 C C . SER A 1 269 ? -13.858 -10.526 13.301 1.00 92.56 269 SER A C 1
ATOM 2181 O O . SER A 1 269 ? -13.631 -11.310 14.221 1.00 92.56 269 SER A O 1
ATOM 2183 N N . GLU A 1 270 ? -13.548 -9.231 13.376 1.00 89.81 270 GLU A N 1
ATOM 2184 C CA . GLU A 1 270 ? -12.939 -8.573 14.535 1.00 89.81 270 GLU A CA 1
ATOM 2185 C C . GLU A 1 270 ? -13.955 -8.197 15.624 1.00 89.81 270 GLU A C 1
ATOM 2187 O O . GLU A 1 270 ? -13.575 -7.708 16.686 1.00 89.81 270 GLU A O 1
ATOM 2192 N N . GLY A 1 271 ? -15.246 -8.456 15.398 1.00 90.56 271 GLY A N 1
ATOM 2193 C CA . GLY A 1 271 ? -16.310 -8.187 16.362 1.00 90.56 271 GLY A CA 1
ATOM 2194 C C . GLY A 1 271 ? -16.854 -6.760 16.317 1.00 90.56 271 GLY A C 1
ATOM 2195 O O . GLY A 1 271 ? -17.589 -6.368 17.228 1.00 90.56 271 GLY A O 1
ATOM 2196 N N . ILE A 1 272 ? -16.539 -5.984 15.275 1.00 91.75 272 ILE A N 1
ATOM 2197 C CA . ILE A 1 272 ? -17.170 -4.682 15.057 1.00 91.75 272 ILE A CA 1
ATOM 2198 C C . ILE A 1 272 ? -18.639 -4.902 14.697 1.00 91.75 272 ILE A C 1
ATOM 2200 O O . ILE A 1 272 ? -18.994 -5.746 13.874 1.00 91.75 272 ILE A O 1
ATOM 2204 N N . ASN A 1 273 ? -19.517 -4.134 15.339 1.00 92.31 273 ASN A N 1
ATOM 2205 C CA . ASN A 1 273 ? -20.948 -4.238 15.112 1.00 92.31 273 ASN A CA 1
ATOM 2206 C C . ASN A 1 273 ? -21.297 -3.822 13.672 1.00 92.31 273 ASN A C 1
ATOM 2208 O O . ASN A 1 273 ? -21.005 -2.698 13.272 1.00 92.31 273 ASN A O 1
ATOM 2212 N N . LYS A 1 274 ? -22.006 -4.693 12.943 1.00 93.44 274 LYS A N 1
ATOM 2213 C CA . LYS A 1 274 ? -22.549 -4.454 11.597 1.00 93.44 274 LYS A CA 1
ATOM 2214 C C . LYS A 1 274 ? -23.228 -3.091 11.428 1.00 93.44 274 LYS A C 1
ATOM 2216 O O . LYS A 1 274 ? -23.049 -2.466 10.390 1.00 93.44 274 LYS A O 1
ATOM 2221 N N . GLN A 1 275 ? -23.976 -2.605 12.422 1.00 92.94 275 GLN A N 1
ATOM 2222 C CA . GLN A 1 275 ? -24.667 -1.308 12.326 1.00 92.94 275 GLN A CA 1
ATOM 2223 C C . GLN A 1 275 ? -23.706 -0.111 12.234 1.00 92.94 275 GLN A C 1
ATOM 2225 O O . GLN A 1 275 ? -24.097 0.955 11.772 1.00 92.94 275 GLN A O 1
ATOM 2230 N N . LYS A 1 276 ? -22.444 -0.296 12.634 1.00 93.81 276 LYS A N 1
ATOM 2231 C CA . LYS A 1 276 ? -21.390 0.722 12.595 1.00 93.81 276 LYS A CA 1
ATOM 2232 C C . LYS A 1 276 ? -20.539 0.668 11.324 1.00 93.81 276 LYS A C 1
ATOM 2234 O O . LYS A 1 276 ? -19.617 1.467 11.178 1.00 93.81 276 LYS A O 1
ATOM 2239 N N . ILE A 1 277 ? -20.815 -0.273 10.422 1.00 96.44 277 ILE A N 1
ATOM 2240 C CA . ILE A 1 277 ? -20.010 -0.524 9.229 1.00 96.44 277 ILE A CA 1
ATOM 2241 C C . ILE A 1 277 ? -20.824 -0.175 7.982 1.00 96.44 277 ILE A C 1
ATOM 2243 O O . ILE A 1 277 ? -21.898 -0.725 7.745 1.00 96.44 277 ILE A O 1
ATOM 2247 N N . PHE A 1 278 ? -20.283 0.707 7.148 1.00 96.75 278 PHE A N 1
ATOM 2248 C CA . PHE A 1 278 ? -20.883 1.148 5.896 1.00 96.75 278 PHE A CA 1
ATOM 2249 C C . PHE A 1 278 ? -19.982 0.758 4.732 1.00 96.75 278 PHE A C 1
ATOM 2251 O O . PHE A 1 278 ? -18.847 1.216 4.633 1.00 96.75 278 PHE A O 1
ATOM 2258 N N . LEU A 1 279 ? -20.487 -0.072 3.824 1.00 96.56 279 LEU A N 1
ATOM 2259 C CA . LEU A 1 279 ? -19.801 -0.375 2.573 1.00 96.56 279 LEU A CA 1
ATOM 2260 C C . LEU A 1 279 ? -20.031 0.777 1.585 1.00 96.56 279 LEU A C 1
ATOM 2262 O O . LEU A 1 279 ? -21.127 0.925 1.046 1.00 96.56 279 LEU A O 1
ATOM 2266 N N . VAL A 1 280 ? -19.013 1.618 1.390 1.00 96.75 280 VAL A N 1
ATOM 2267 C CA . VAL A 1 280 ? -19.108 2.829 0.551 1.00 96.75 280 VAL A CA 1
ATOM 2268 C C . VAL A 1 280 ? -18.347 2.702 -0.767 1.00 96.75 280 VAL A C 1
ATOM 2270 O O . VAL A 1 280 ? -18.679 3.392 -1.731 1.00 96.75 280 VAL A O 1
ATOM 2273 N N . GLY A 1 281 ? -17.390 1.777 -0.837 1.00 96.06 281 GLY A N 1
ATOM 2274 C CA . GLY A 1 281 ? -16.494 1.636 -1.978 1.00 96.06 281 GLY A CA 1
ATOM 2275 C C . GLY A 1 281 ? -15.217 2.456 -1.821 1.00 96.06 281 GLY A C 1
ATOM 2276 O O . GLY A 1 281 ? -14.966 3.066 -0.782 1.00 96.06 281 GLY A O 1
ATOM 2277 N N . ASN A 1 282 ? -14.368 2.410 -2.836 1.00 95.62 282 ASN A N 1
ATOM 2278 C CA . ASN A 1 282 ? -12.993 2.874 -2.735 1.00 95.62 282 ASN A CA 1
ATOM 2279 C C . ASN A 1 282 ? -12.824 4.314 -3.237 1.00 95.62 282 ASN A C 1
ATOM 2281 O O . ASN A 1 282 ? -13.105 4.611 -4.398 1.00 95.62 282 ASN A O 1
ATOM 2285 N N . THR A 1 283 ? -12.334 5.203 -2.372 1.00 94.44 283 THR A N 1
ATOM 2286 C CA . THR A 1 283 ? -12.127 6.618 -2.709 1.00 94.44 283 THR A CA 1
ATOM 2287 C C . THR A 1 283 ? -11.049 6.828 -3.767 1.00 94.44 283 THR A C 1
ATOM 2289 O O . THR A 1 283 ? -11.206 7.695 -4.627 1.00 94.44 283 THR A O 1
ATOM 2292 N N . MET A 1 284 ? -9.993 6.007 -3.762 1.00 93.56 284 MET A N 1
ATOM 2293 C CA . MET A 1 284 ? -8.973 6.022 -4.810 1.00 93.56 284 MET A CA 1
ATOM 2294 C C . MET A 1 284 ? -9.565 5.620 -6.163 1.00 93.56 284 MET A C 1
ATOM 2296 O O . MET A 1 284 ? -9.228 6.218 -7.182 1.00 93.56 284 MET A O 1
ATOM 2300 N N . ALA A 1 285 ? -10.497 4.662 -6.184 1.00 93.88 285 ALA A N 1
ATOM 2301 C CA . ALA A 1 285 ? -11.154 4.257 -7.421 1.00 93.88 285 ALA A CA 1
ATOM 2302 C C . ALA A 1 285 ? -11.980 5.389 -8.043 1.00 93.88 285 ALA A C 1
ATOM 2304 O O . ALA A 1 285 ? -11.819 5.680 -9.228 1.00 93.88 285 ALA A O 1
ATOM 2305 N N . GLU A 1 286 ? -12.808 6.078 -7.253 1.00 95.31 286 GLU A N 1
ATOM 2306 C CA . GLU A 1 286 ? -13.560 7.241 -7.741 1.00 95.31 286 GLU A CA 1
ATOM 2307 C C . GLU A 1 286 ? -12.619 8.344 -8.248 1.00 95.31 286 GLU A C 1
ATOM 2309 O O . GLU A 1 286 ? -12.806 8.851 -9.357 1.00 95.31 286 GLU A O 1
ATOM 2314 N N . ALA A 1 287 ? -11.578 8.683 -7.478 1.00 94.56 287 ALA A N 1
ATOM 2315 C CA . ALA A 1 287 ? -10.600 9.697 -7.866 1.00 94.56 287 ALA A CA 1
ATOM 2316 C C . ALA A 1 287 ? -9.890 9.341 -9.184 1.00 94.56 287 ALA A C 1
ATOM 2318 O O . ALA A 1 287 ? -9.748 10.199 -10.061 1.00 94.56 287 ALA A O 1
ATOM 2319 N N . CYS A 1 288 ? -9.504 8.073 -9.347 1.00 94.31 288 CYS A N 1
ATOM 2320 C CA . CYS A 1 288 ? -8.862 7.552 -10.547 1.00 94.31 288 CYS A CA 1
ATOM 2321 C C . CYS A 1 288 ? -9.779 7.677 -11.772 1.00 94.31 288 CYS A C 1
ATOM 2323 O O . CYS A 1 288 ? -9.364 8.230 -12.793 1.00 94.31 288 CYS A O 1
ATOM 2325 N N . ILE A 1 289 ? -11.044 7.251 -11.651 1.00 93.50 289 ILE A N 1
ATOM 2326 C CA . ILE A 1 289 ? -12.032 7.334 -12.736 1.00 93.50 289 ILE A CA 1
ATOM 2327 C C . ILE A 1 289 ? -12.256 8.795 -13.147 1.00 93.50 289 ILE A C 1
ATOM 2329 O O . ILE A 1 289 ? -12.148 9.128 -14.327 1.00 93.50 289 ILE A O 1
ATOM 2333 N N . LEU A 1 290 ? -12.537 9.681 -12.186 1.00 94.50 290 LEU A N 1
ATOM 2334 C CA . LEU A 1 290 ? -12.809 11.097 -12.464 1.00 94.50 290 LEU A CA 1
ATOM 2335 C C . LEU A 1 290 ? -11.602 11.799 -13.101 1.00 94.50 290 LEU A C 1
ATOM 2337 O O . LEU A 1 290 ? -11.759 12.627 -14.002 1.00 94.50 290 LEU A O 1
ATOM 2341 N N . THR A 1 291 ? -10.392 11.458 -12.659 1.00 93.69 291 THR A N 1
ATOM 2342 C CA . THR A 1 291 ? -9.152 12.011 -13.216 1.00 93.69 291 THR A CA 1
ATOM 2343 C C . THR A 1 291 ? -8.940 11.542 -14.649 1.00 93.69 291 THR A C 1
ATOM 2345 O O . THR A 1 291 ? -8.677 12.375 -15.515 1.00 93.69 291 THR A O 1
ATOM 2348 N N . HIS A 1 292 ? -9.133 10.253 -14.923 1.00 88.88 292 HIS A N 1
ATOM 2349 C CA . HIS A 1 292 ? -8.960 9.676 -16.255 1.00 88.88 292 HIS A CA 1
ATOM 2350 C C . HIS A 1 292 ? -9.992 10.191 -17.279 1.00 88.88 292 HIS A C 1
ATOM 2352 O O . HIS A 1 292 ? -9.725 10.314 -18.479 1.00 88.88 292 HIS A O 1
ATOM 2358 N N . GLU A 1 293 ? -11.200 10.526 -16.825 1.00 91.06 293 GLU A N 1
ATOM 2359 C CA . GLU A 1 293 ? -12.214 11.151 -17.677 1.00 91.06 293 GLU A CA 1
ATOM 2360 C C . GLU A 1 293 ? -11.873 12.589 -18.037 1.00 91.06 293 GLU A C 1
ATOM 2362 O O . GLU A 1 293 ? -12.066 12.997 -19.184 1.00 91.06 293 GLU A O 1
ATOM 2367 N N . LYS A 1 294 ? -11.346 13.340 -17.067 1.00 93.25 294 LYS A N 1
ATOM 2368 C CA . LYS A 1 294 ? -11.008 14.752 -17.233 1.00 93.25 294 LYS A CA 1
ATOM 2369 C C . LYS A 1 294 ? -9.694 14.966 -17.985 1.00 93.25 294 LYS A C 1
ATOM 2371 O O . LYS A 1 294 ? -9.589 15.911 -18.764 1.00 93.25 294 LYS A O 1
ATOM 2376 N N . TYR A 1 295 ? -8.695 14.123 -17.744 1.00 90.06 295 TYR A N 1
ATOM 2377 C CA . TYR A 1 295 ? -7.344 14.262 -18.280 1.00 90.06 295 TYR A CA 1
ATOM 2378 C C . TYR A 1 295 ? -6.994 13.039 -19.123 1.00 90.06 295 TYR A C 1
ATOM 2380 O O . TYR A 1 295 ? -6.543 12.019 -18.611 1.00 90.06 295 TYR A O 1
ATOM 2388 N N . LYS A 1 296 ? -7.203 13.154 -20.435 1.00 81.94 296 LYS A N 1
ATOM 2389 C CA . LYS A 1 296 ? -6.847 12.100 -21.387 1.00 81.94 296 LYS A CA 1
ATOM 2390 C C . LYS A 1 296 ? -5.336 12.003 -21.573 1.00 81.94 296 LYS A C 1
ATOM 2392 O O . LYS A 1 296 ? -4.624 13.003 -21.439 1.00 81.94 296 LYS A O 1
ATOM 2397 N N . ASP A 1 297 ? -4.879 10.795 -21.893 1.00 81.88 297 ASP A N 1
ATOM 2398 C CA . ASP A 1 297 ? -3.514 10.574 -22.357 1.00 81.88 297 ASP A CA 1
ATOM 2399 C C . ASP A 1 297 ? -3.268 11.379 -23.641 1.00 81.88 297 ASP A C 1
ATOM 2401 O O . ASP A 1 297 ? -4.098 11.406 -24.552 1.00 81.88 297 ASP A O 1
ATOM 2405 N N . ASP A 1 298 ? -2.125 12.052 -23.688 1.00 83.81 298 ASP A N 1
ATOM 2406 C CA . ASP A 1 298 ? -1.660 12.832 -24.833 1.00 83.81 298 ASP A CA 1
ATOM 2407 C C . ASP A 1 298 ? -0.823 11.984 -25.809 1.00 83.81 298 ASP A C 1
ATOM 2409 O O . ASP A 1 298 ? -0.329 12.489 -26.819 1.00 83.81 298 ASP A O 1
ATOM 2413 N N . GLY A 1 299 ? -0.690 10.680 -25.542 1.00 83.38 299 GLY A N 1
ATOM 2414 C CA . GLY A 1 299 ? 0.005 9.719 -26.391 1.00 83.38 299 GLY A CA 1
ATOM 2415 C C . GLY A 1 299 ? 1.523 9.771 -26.244 1.00 83.38 299 GLY A C 1
ATOM 2416 O O . GLY A 1 299 ? 2.234 9.180 -27.064 1.00 83.38 299 GLY A O 1
ATOM 2417 N N . ARG A 1 300 ? 2.031 10.468 -25.219 1.00 84.06 300 ARG A N 1
ATOM 2418 C CA . ARG A 1 300 ? 3.461 10.551 -24.899 1.00 84.06 300 ARG A CA 1
ATOM 2419 C C . ARG A 1 300 ? 4.045 9.205 -24.475 1.00 84.06 300 ARG A C 1
ATOM 2421 O O . ARG A 1 300 ? 5.216 8.934 -24.745 1.00 84.06 300 ARG A O 1
ATOM 2428 N N . TRP A 1 301 ? 3.252 8.381 -23.799 1.00 84.50 301 TRP A N 1
ATOM 2429 C CA . TRP A 1 301 ? 3.700 7.134 -23.192 1.00 84.50 301 TRP A CA 1
ATOM 2430 C C . TRP A 1 301 ? 3.276 5.944 -24.053 1.00 84.50 301 TRP A C 1
ATOM 2432 O O . TRP A 1 301 ? 2.088 5.723 -24.262 1.00 84.50 301 TRP A O 1
ATOM 2442 N N . LYS A 1 302 ? 4.242 5.184 -24.580 1.00 84.75 302 LYS A N 1
ATOM 2443 C CA . LYS A 1 302 ? 3.983 4.011 -25.432 1.00 84.75 302 LYS A CA 1
ATOM 2444 C C . LYS A 1 302 ? 4.997 2.908 -25.176 1.00 84.75 302 LYS A C 1
ATOM 2446 O O . LYS A 1 302 ? 6.166 3.203 -24.923 1.00 84.75 302 LYS A O 1
ATOM 2451 N N . ASP A 1 303 ? 4.524 1.666 -25.265 1.00 88.38 303 ASP A N 1
ATOM 2452 C CA . ASP A 1 303 ? 5.326 0.438 -25.275 1.00 88.38 303 ASP A CA 1
ATOM 2453 C C . ASP A 1 303 ? 6.373 0.375 -24.152 1.00 88.38 303 ASP A C 1
ATOM 2455 O O . ASP A 1 303 ? 7.580 0.295 -24.388 1.00 88.38 303 ASP A O 1
ATOM 2459 N N . PHE A 1 304 ? 5.905 0.448 -22.904 1.00 94.56 304 PHE A N 1
ATOM 2460 C CA . PHE A 1 304 ? 6.759 0.380 -21.720 1.00 94.56 304 PHE A CA 1
ATOM 2461 C C . PHE A 1 304 ? 6.075 -0.334 -20.550 1.00 94.56 304 PHE A C 1
ATOM 2463 O O . PHE A 1 304 ? 4.850 -0.471 -20.496 1.00 94.56 304 PHE A O 1
ATOM 2470 N N . VAL A 1 305 ? 6.898 -0.745 -19.592 1.00 95.75 305 VAL A N 1
ATOM 2471 C CA . VAL A 1 305 ? 6.514 -1.236 -18.269 1.00 95.75 305 VAL A CA 1
ATOM 2472 C C . VAL A 1 305 ? 6.789 -0.143 -17.243 1.00 95.75 305 VAL A C 1
ATOM 2474 O O . VAL A 1 305 ? 7.878 0.436 -17.214 1.00 95.75 305 VAL A O 1
ATOM 2477 N N . LEU A 1 306 ? 5.814 0.131 -16.379 1.00 96.94 306 LEU A N 1
ATOM 2478 C CA . LEU A 1 306 ? 5.988 1.045 -15.254 1.00 96.94 306 LEU A CA 1
ATOM 2479 C C . LEU A 1 306 ? 6.529 0.262 -14.062 1.00 96.94 306 LEU A C 1
ATOM 2481 O O . LEU A 1 306 ? 5.875 -0.661 -13.581 1.00 96.94 306 LEU A O 1
ATOM 2485 N N . PHE A 1 307 ? 7.697 0.649 -13.564 1.00 96.81 307 PHE A N 1
ATOM 2486 C CA . PHE A 1 307 ? 8.291 0.065 -12.368 1.00 96.81 307 PHE A CA 1
ATOM 2487 C C . PHE A 1 307 ? 8.293 1.090 -11.237 1.00 96.81 307 PHE A C 1
ATOM 2489 O O . PHE A 1 307 ? 8.804 2.193 -11.415 1.00 96.81 307 PHE A O 1
ATOM 2496 N N . THR A 1 308 ? 7.746 0.756 -10.068 1.00 95.06 308 THR A N 1
ATOM 2497 C CA . THR A 1 308 ? 7.763 1.649 -8.898 1.00 95.06 308 THR A CA 1
ATOM 2498 C C . THR A 1 308 ? 8.072 0.888 -7.613 1.00 95.06 308 THR A C 1
ATOM 2500 O O . THR A 1 308 ? 7.570 -0.205 -7.372 1.00 95.06 308 THR A O 1
ATOM 2503 N N . VAL A 1 309 ? 8.921 1.472 -6.769 1.00 92.19 309 VAL A N 1
ATOM 2504 C CA . VAL A 1 309 ? 9.262 0.944 -5.441 1.00 92.19 309 VAL A CA 1
ATOM 2505 C C . VAL A 1 309 ? 9.386 2.120 -4.486 1.00 92.19 309 VAL A C 1
ATOM 2507 O O . VAL A 1 309 ? 10.019 3.119 -4.829 1.00 92.19 309 VAL A O 1
ATOM 2510 N N . HIS A 1 310 ? 8.795 2.032 -3.297 1.00 84.19 310 HIS A N 1
ATOM 2511 C CA . HIS A 1 310 ? 8.896 3.110 -2.308 1.00 84.19 310 HIS A CA 1
ATOM 2512 C C . HIS A 1 310 ? 8.883 2.657 -0.843 1.00 84.19 310 HIS A C 1
ATOM 2514 O O . HIS A 1 310 ? 9.220 3.454 0.039 1.00 84.19 310 HIS A O 1
ATOM 2520 N N . LYS A 1 311 ? 8.504 1.410 -0.543 1.00 74.12 311 LYS A N 1
ATOM 2521 C CA . LYS A 1 311 ? 8.301 0.958 0.839 1.00 74.12 311 LYS A CA 1
ATOM 2522 C C . LYS A 1 311 ? 9.621 0.695 1.560 1.00 74.12 311 LYS A C 1
ATOM 2524 O O . LYS A 1 311 ? 10.478 -0.042 1.084 1.00 74.12 311 LYS A O 1
ATOM 2529 N N . ALA A 1 312 ? 9.761 1.247 2.767 1.00 64.31 312 ALA A N 1
ATOM 2530 C CA . ALA A 1 312 ? 11.004 1.206 3.542 1.00 64.31 312 ALA A CA 1
ATOM 2531 C C . ALA A 1 312 ? 11.497 -0.219 3.861 1.00 64.31 312 ALA A C 1
ATOM 2533 O O . ALA A 1 312 ? 12.706 -0.457 3.861 1.00 64.31 312 ALA A O 1
ATOM 2534 N N . TYR A 1 313 ? 10.590 -1.185 4.065 1.00 67.75 313 TYR A N 1
ATOM 2535 C CA . TYR A 1 313 ? 10.965 -2.581 4.335 1.00 67.75 313 TYR A CA 1
ATOM 2536 C C . TYR A 1 313 ? 11.644 -3.273 3.144 1.00 67.75 313 TYR A C 1
ATOM 2538 O O . TYR A 1 313 ? 12.287 -4.305 3.323 1.00 67.75 313 TYR A O 1
ATOM 2546 N N . ASN A 1 314 ? 11.528 -2.718 1.934 1.00 70.00 314 ASN A N 1
ATOM 2547 C CA . ASN A 1 314 ? 12.224 -3.231 0.759 1.00 70.00 314 ASN A CA 1
ATOM 2548 C C . ASN A 1 314 ? 13.718 -2.872 0.751 1.00 70.00 314 ASN A C 1
ATOM 2550 O O . ASN A 1 314 ? 14.465 -3.466 -0.023 1.00 70.00 314 ASN A O 1
ATOM 2554 N N . SER A 1 315 ? 14.184 -1.986 1.643 1.00 72.88 315 SER A N 1
ATOM 2555 C CA . SER A 1 315 ? 15.598 -1.582 1.714 1.00 72.88 315 SER A CA 1
ATOM 2556 C C . SER A 1 315 ? 16.539 -2.771 1.949 1.00 72.88 315 SER A C 1
ATOM 2558 O O . SER A 1 315 ? 17.608 -2.839 1.353 1.00 72.88 315 SER A O 1
ATOM 2560 N N . SER A 1 316 ? 16.130 -3.765 2.748 1.00 77.56 316 SER A N 1
ATOM 2561 C CA . SER A 1 316 ? 16.928 -4.982 2.985 1.00 77.56 316 SER A CA 1
ATOM 2562 C C . SER A 1 316 ? 16.972 -5.938 1.786 1.00 77.56 316 SER A C 1
ATOM 2564 O O . SER A 1 316 ? 17.806 -6.839 1.743 1.00 77.56 316 SER A O 1
ATOM 2566 N N . LYS A 1 317 ? 16.092 -5.746 0.797 1.00 85.69 317 LYS A N 1
ATOM 2567 C CA . LYS A 1 317 ? 15.971 -6.572 -0.415 1.00 85.69 317 LYS A CA 1
ATOM 2568 C C . LYS A 1 317 ? 16.296 -5.793 -1.682 1.00 85.69 317 LYS A C 1
ATOM 2570 O O . LYS A 1 317 ? 15.990 -6.244 -2.784 1.00 85.69 317 LYS A O 1
ATOM 2575 N N . ILE A 1 318 ? 16.943 -4.641 -1.542 1.00 88.44 318 ILE A N 1
ATOM 2576 C CA . ILE A 1 318 ? 17.222 -3.745 -2.657 1.00 88.44 318 ILE A CA 1
ATOM 2577 C C . ILE A 1 318 ? 17.999 -4.430 -3.786 1.00 88.44 318 ILE A C 1
ATOM 2579 O O . ILE A 1 318 ? 17.696 -4.215 -4.954 1.00 88.44 318 ILE A O 1
ATOM 2583 N N . ASN A 1 319 ? 18.933 -5.324 -3.451 1.00 89.81 319 ASN A N 1
ATOM 2584 C CA . ASN A 1 319 ? 19.704 -6.079 -4.439 1.00 89.81 319 ASN A CA 1
ATOM 2585 C C . ASN A 1 319 ? 18.823 -7.044 -5.244 1.00 89.81 319 ASN A C 1
ATOM 2587 O O . ASN A 1 319 ? 18.972 -7.117 -6.457 1.00 89.81 319 ASN A O 1
ATOM 2591 N N . GLN A 1 320 ? 17.854 -7.708 -4.602 1.00 91.44 320 GLN A N 1
ATOM 2592 C CA . GLN A 1 320 ? 16.884 -8.567 -5.297 1.00 91.44 320 GLN A CA 1
ATOM 2593 C C . GLN A 1 320 ? 15.983 -7.741 -6.221 1.00 91.44 320 GLN A C 1
ATOM 2595 O O . GLN A 1 320 ? 15.666 -8.156 -7.330 1.00 91.44 320 GLN A O 1
ATOM 2600 N N . ILE A 1 321 ? 15.594 -6.541 -5.785 1.00 93.12 321 ILE A N 1
ATOM 2601 C CA . ILE A 1 321 ? 14.803 -5.615 -6.602 1.00 93.12 321 ILE A CA 1
ATOM 2602 C C . ILE A 1 321 ? 15.618 -5.114 -7.800 1.00 93.12 321 ILE A C 1
ATOM 2604 O O . ILE A 1 321 ? 15.083 -5.055 -8.904 1.00 93.12 321 ILE A O 1
ATOM 2608 N N . LYS A 1 322 ? 16.904 -4.790 -7.614 1.00 94.12 322 LYS A N 1
ATOM 2609 C CA . LYS A 1 322 ? 17.821 -4.436 -8.708 1.00 94.12 322 LYS A CA 1
ATOM 2610 C C . LYS A 1 322 ? 17.974 -5.587 -9.702 1.00 94.12 322 LYS A C 1
ATOM 2612 O O . LYS A 1 322 ? 17.878 -5.348 -10.896 1.00 94.12 322 LYS A O 1
ATOM 2617 N N . GLU A 1 323 ? 18.157 -6.819 -9.234 1.00 93.75 323 GLU A N 1
ATOM 2618 C CA . GLU A 1 323 ? 18.255 -8.014 -10.086 1.00 93.75 323 GLU A CA 1
ATOM 2619 C C . GLU A 1 323 ? 16.965 -8.259 -10.885 1.00 93.75 323 GLU A C 1
ATOM 2621 O O . GLU A 1 323 ? 17.004 -8.490 -12.096 1.00 93.75 323 GLU A O 1
ATOM 2626 N N . MET A 1 324 ? 15.811 -8.125 -10.228 1.00 94.00 324 MET A N 1
ATOM 2627 C CA . MET A 1 324 ? 14.493 -8.194 -10.859 1.00 94.00 324 MET A CA 1
ATOM 2628 C C . MET A 1 324 ? 14.330 -7.116 -11.938 1.00 94.00 324 MET A C 1
ATOM 2630 O O . MET A 1 324 ? 13.876 -7.412 -13.042 1.00 94.00 324 MET A O 1
ATOM 2634 N N . LEU A 1 325 ? 14.737 -5.879 -11.638 1.00 95.50 325 LEU A N 1
ATOM 2635 C CA . LEU A 1 325 ? 14.709 -4.764 -12.580 1.00 95.50 325 LEU A CA 1
ATOM 2636 C C . LEU A 1 325 ? 15.644 -5.005 -13.775 1.00 95.50 325 LEU A C 1
ATOM 2638 O O . LEU A 1 325 ? 15.228 -4.775 -14.905 1.00 95.50 32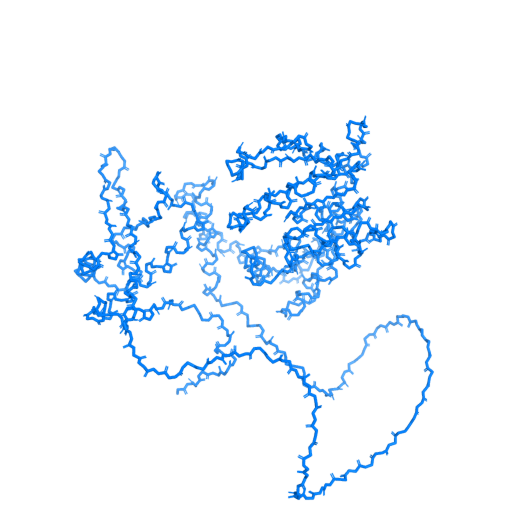5 LEU A O 1
ATOM 2642 N N . THR A 1 326 ? 16.864 -5.505 -13.550 1.00 95.69 326 THR A N 1
ATOM 2643 C CA . THR A 1 326 ? 17.804 -5.882 -14.620 1.00 95.69 326 THR A CA 1
ATOM 2644 C C . THR A 1 326 ? 17.195 -6.937 -15.534 1.00 95.69 326 THR A C 1
ATOM 2646 O O . THR A 1 326 ? 17.129 -6.723 -16.738 1.00 95.69 326 THR A O 1
ATOM 2649 N N . THR A 1 327 ? 16.682 -8.028 -14.962 1.00 94.88 327 THR A N 1
ATOM 2650 C CA . THR A 1 327 ? 16.105 -9.150 -15.721 1.00 94.88 327 THR A CA 1
ATOM 2651 C C . THR A 1 327 ? 14.903 -8.705 -16.557 1.00 94.88 327 THR A C 1
ATOM 2653 O O . THR A 1 327 ? 14.777 -9.069 -17.721 1.00 94.88 327 THR A O 1
ATOM 2656 N N . LEU A 1 328 ? 14.016 -7.872 -15.999 1.00 94.44 328 LEU A N 1
ATOM 2657 C CA . LEU A 1 328 ? 12.903 -7.299 -16.763 1.00 94.44 328 LEU A CA 1
ATOM 2658 C C . LEU A 1 328 ? 13.393 -6.384 -17.888 1.00 94.44 328 LEU A C 1
ATOM 2660 O O . LEU A 1 328 ? 12.826 -6.382 -18.978 1.00 94.44 328 LEU A O 1
ATOM 2664 N N . ALA A 1 329 ? 14.450 -5.614 -17.640 1.00 96.31 329 ALA A N 1
ATOM 2665 C CA . ALA A 1 329 ? 14.977 -4.678 -18.617 1.00 96.31 329 ALA A CA 1
ATOM 2666 C C . ALA A 1 329 ? 15.679 -5.369 -19.799 1.00 96.31 329 ALA A C 1
ATOM 2668 O O . ALA A 1 329 ? 15.903 -4.723 -20.822 1.00 96.31 329 ALA A O 1
ATOM 2669 N N . GLU A 1 330 ? 16.013 -6.659 -19.704 1.00 95.62 330 GLU A N 1
ATOM 2670 C CA . GLU A 1 330 ? 16.532 -7.436 -20.839 1.00 95.62 330 GLU A CA 1
ATOM 2671 C C . GLU A 1 330 ? 15.491 -7.602 -21.954 1.00 95.62 330 GLU A C 1
ATOM 2673 O O . GLU A 1 330 ? 15.858 -7.675 -23.127 1.00 95.62 330 GLU A O 1
ATOM 2678 N N . ILE A 1 331 ? 14.202 -7.615 -21.599 1.00 93.19 331 ILE A N 1
ATOM 2679 C CA . ILE A 1 331 ? 13.097 -7.921 -22.517 1.00 93.19 331 ILE A CA 1
ATOM 2680 C C . ILE A 1 331 ? 12.087 -6.780 -22.690 1.00 93.19 331 ILE A C 1
ATOM 2682 O O . ILE A 1 331 ? 11.352 -6.771 -23.673 1.00 93.19 331 ILE A O 1
ATOM 2686 N N . GLU A 1 332 ? 12.051 -5.807 -21.779 1.00 94.56 332 GLU A N 1
ATOM 2687 C CA . GLU A 1 332 ? 11.086 -4.704 -21.806 1.00 94.56 332 GLU A CA 1
ATOM 2688 C C . GLU A 1 332 ? 11.778 -3.342 -21.702 1.00 94.56 332 GLU A C 1
ATOM 2690 O O . GLU A 1 332 ? 12.826 -3.190 -21.068 1.00 94.56 332 GLU A O 1
ATOM 2695 N N . LYS A 1 333 ? 11.141 -2.312 -22.272 1.00 95.94 333 LYS A N 1
ATOM 2696 C CA . LYS A 1 333 ? 11.453 -0.916 -21.951 1.00 95.94 333 LYS A CA 1
ATOM 2697 C C . LYS A 1 333 ? 10.780 -0.557 -20.629 1.00 95.94 333 LYS A C 1
ATOM 2699 O O . LYS A 1 333 ? 9.573 -0.734 -20.487 1.00 95.94 333 LYS A O 1
ATOM 2704 N N . ILE A 1 334 ? 11.536 -0.021 -19.677 1.00 97.25 334 ILE A N 1
ATOM 2705 C CA . ILE A 1 334 ? 11.050 0.294 -18.333 1.00 97.25 334 ILE A CA 1
ATOM 2706 C C . ILE A 1 334 ? 11.147 1.790 -18.073 1.00 97.25 334 ILE A C 1
ATOM 2708 O O . ILE A 1 334 ? 12.200 2.393 -18.279 1.00 97.25 334 ILE A O 1
ATOM 2712 N N . ILE A 1 335 ? 10.070 2.368 -17.547 1.00 97.12 335 ILE A N 1
ATOM 2713 C CA . ILE A 1 335 ? 10.088 3.700 -16.944 1.00 97.12 335 ILE A CA 1
ATOM 2714 C C . ILE A 1 335 ? 10.019 3.533 -15.428 1.00 97.12 335 ILE A C 1
ATOM 2716 O O . ILE A 1 335 ? 9.122 2.870 -14.906 1.00 97.12 335 ILE A O 1
ATOM 2720 N N . PHE A 1 336 ? 10.980 4.133 -14.726 1.00 96.88 336 PHE A N 1
ATOM 2721 C CA . PHE A 1 336 ? 11.115 4.037 -13.277 1.00 96.88 336 PHE A CA 1
ATOM 2722 C C . PHE A 1 336 ? 11.124 5.433 -12.634 1.00 96.88 336 PHE A C 1
ATOM 2724 O O . PHE A 1 336 ? 12.179 6.067 -12.540 1.00 96.88 336 PHE A O 1
ATOM 2731 N N . PRO A 1 337 ? 9.965 5.928 -12.159 1.00 95.44 337 PRO A N 1
ATOM 2732 C CA . PRO A 1 337 ? 9.889 7.109 -11.308 1.00 95.44 337 PRO A CA 1
ATOM 2733 C C . PRO A 1 337 ? 10.535 6.816 -9.949 1.00 95.44 337 PRO A C 1
ATOM 2735 O O . PRO A 1 337 ? 9.971 6.111 -9.109 1.00 95.44 337 PRO A O 1
ATOM 2738 N N . VAL A 1 338 ? 11.745 7.332 -9.729 1.00 91.88 338 VAL A N 1
ATOM 2739 C CA . VAL A 1 338 ? 12.533 6.987 -8.539 1.00 91.88 338 VAL A CA 1
ATOM 2740 C C . VAL A 1 338 ? 12.083 7.835 -7.352 1.00 91.88 338 VAL A C 1
ATOM 2742 O O . VAL A 1 338 ? 12.309 9.046 -7.310 1.00 91.88 338 VAL A O 1
ATOM 2745 N N . HIS A 1 339 ? 11.465 7.193 -6.360 1.00 88.00 339 HIS A N 1
ATOM 2746 C CA . HIS A 1 339 ? 11.010 7.870 -5.149 1.00 88.00 339 HIS A CA 1
ATOM 2747 C C . HIS A 1 339 ? 12.201 8.425 -4.331 1.00 88.00 339 HIS A C 1
ATOM 2749 O O . HIS A 1 339 ? 13.228 7.746 -4.216 1.00 88.00 339 HIS A O 1
ATOM 2755 N N . PRO A 1 340 ? 12.096 9.619 -3.705 1.00 85.75 340 PRO A N 1
ATOM 2756 C CA . PRO A 1 340 ? 13.207 10.228 -2.968 1.00 85.75 340 PRO A CA 1
ATOM 2757 C C . PRO A 1 340 ? 13.804 9.332 -1.875 1.00 85.75 340 PRO A C 1
ATOM 2759 O O . PRO A 1 340 ? 15.019 9.326 -1.700 1.00 85.75 340 PRO A O 1
ATOM 2762 N N . SER A 1 341 ? 12.976 8.527 -1.194 1.00 82.19 341 SER A N 1
ATOM 2763 C CA . SER A 1 341 ? 13.419 7.630 -0.109 1.00 82.19 341 SER A CA 1
ATOM 2764 C C . SER A 1 341 ? 14.393 6.533 -0.553 1.00 82.19 341 SER A C 1
ATOM 2766 O O . SER A 1 341 ? 15.199 6.075 0.252 1.00 82.19 341 SER A O 1
ATOM 2768 N N . ILE A 1 342 ? 14.339 6.114 -1.820 1.00 84.69 342 ILE A N 1
ATOM 2769 C CA . ILE A 1 342 ? 15.182 5.042 -2.371 1.00 84.69 342 ILE A CA 1
ATOM 2770 C C . ILE A 1 342 ? 16.177 5.552 -3.415 1.00 84.69 342 ILE A C 1
ATOM 2772 O O . ILE A 1 342 ? 16.977 4.773 -3.927 1.00 84.69 342 ILE A O 1
ATOM 2776 N N . LYS A 1 343 ? 16.159 6.856 -3.725 1.00 86.75 343 LYS A N 1
ATOM 2777 C CA . LYS A 1 343 ? 16.976 7.461 -4.785 1.00 86.75 343 LYS A CA 1
ATOM 2778 C C . LYS A 1 343 ? 18.453 7.102 -4.652 1.00 86.75 343 LYS A C 1
ATOM 2780 O O . LYS A 1 343 ? 19.047 6.601 -5.601 1.00 86.75 343 LYS A O 1
ATOM 2785 N N . ASN A 1 344 ? 19.005 7.254 -3.449 1.00 88.56 344 ASN A N 1
ATOM 2786 C CA . ASN A 1 344 ? 20.409 6.945 -3.177 1.00 88.56 344 ASN A CA 1
ATOM 2787 C C . ASN A 1 344 ? 20.750 5.470 -3.403 1.00 88.56 344 ASN A C 1
ATOM 2789 O O . ASN A 1 344 ? 21.851 5.161 -3.846 1.00 88.56 344 ASN A O 1
ATOM 2793 N N . GLN A 1 345 ? 19.797 4.570 -3.159 1.00 88.75 345 GLN A N 1
ATOM 2794 C CA . GLN A 1 345 ? 19.996 3.134 -3.324 1.00 88.75 345 GLN A CA 1
ATOM 2795 C C . GLN A 1 345 ? 20.017 2.705 -4.802 1.00 88.75 345 GLN A C 1
ATOM 2797 O O . GLN A 1 345 ? 20.496 1.617 -5.098 1.00 88.75 345 GLN A O 1
ATOM 2802 N N . PHE A 1 346 ? 19.519 3.539 -5.724 1.00 90.94 346 PHE A N 1
ATOM 2803 C CA . PHE A 1 346 ? 19.486 3.291 -7.174 1.00 90.94 346 PHE A CA 1
ATOM 2804 C C . PHE A 1 346 ? 20.355 4.269 -7.986 1.00 90.94 346 PHE A C 1
ATOM 2806 O O . PHE A 1 346 ? 20.254 4.313 -9.219 1.00 90.94 346 PHE A O 1
ATOM 2813 N N . ASN A 1 347 ? 21.207 5.063 -7.330 1.00 89.12 347 ASN A N 1
ATOM 2814 C CA . ASN A 1 347 ? 22.103 6.000 -8.016 1.00 89.12 347 ASN A CA 1
ATOM 2815 C C . ASN A 1 347 ? 23.090 5.264 -8.936 1.00 89.12 347 ASN A C 1
ATOM 2817 O O . ASN A 1 347 ? 23.278 5.671 -10.079 1.00 89.12 347 ASN A O 1
ATOM 2821 N N . ASP A 1 348 ? 23.649 4.158 -8.448 1.00 90.81 348 ASP A N 1
ATOM 2822 C CA . ASP A 1 348 ? 24.605 3.273 -9.124 1.00 90.81 348 ASP A CA 1
ATOM 2823 C C . ASP A 1 348 ? 23.964 2.365 -10.186 1.00 90.81 348 ASP A C 1
ATOM 2825 O O . ASP A 1 348 ? 24.653 1.832 -11.053 1.00 90.81 348 ASP A O 1
ATOM 2829 N N . PHE A 1 349 ? 22.644 2.179 -10.139 1.00 94.31 349 PHE A N 1
ATOM 2830 C CA . PHE A 1 349 ? 21.946 1.305 -11.073 1.00 94.31 349 PHE A CA 1
ATOM 2831 C C . PHE A 1 349 ? 21.866 1.933 -12.471 1.00 94.31 349 PHE A C 1
ATOM 2833 O O . PHE A 1 349 ? 21.351 3.045 -12.633 1.00 94.31 349 PHE A O 1
ATOM 2840 N N . TYR A 1 350 ? 22.292 1.197 -13.496 1.00 95.06 350 TYR A N 1
ATOM 2841 C CA . TYR A 1 350 ? 22.146 1.595 -14.892 1.00 95.06 350 TYR A CA 1
ATOM 2842 C C . TYR A 1 350 ? 21.809 0.393 -15.771 1.00 95.06 350 TYR A C 1
ATOM 2844 O O . TYR A 1 350 ? 22.437 -0.658 -15.676 1.00 95.06 350 TYR A O 1
ATOM 2852 N N . HIS A 1 351 ? 20.848 0.584 -16.672 1.00 97.44 351 HIS A N 1
ATOM 2853 C CA . HIS A 1 351 ? 20.560 -0.340 -17.757 1.00 97.44 351 HIS A CA 1
ATOM 2854 C C . HIS A 1 351 ? 19.991 0.448 -18.943 1.00 97.44 351 HIS A C 1
ATOM 2856 O O . HIS A 1 351 ? 19.162 1.334 -18.748 1.00 97.44 351 HIS A O 1
ATOM 2862 N N . LYS A 1 352 ? 20.396 0.118 -20.178 1.00 96.88 352 LYS A N 1
ATOM 2863 C CA . LYS A 1 352 ? 20.022 0.876 -21.394 1.00 96.88 352 LYS A CA 1
ATOM 2864 C C . LYS A 1 352 ? 18.509 0.968 -21.646 1.00 96.88 352 LYS A C 1
ATOM 2866 O O . LYS A 1 352 ? 18.050 1.922 -22.259 1.00 96.88 352 LYS A O 1
ATOM 2871 N N . ASN A 1 353 ? 17.754 -0.019 -21.164 1.00 97.31 353 ASN A N 1
ATOM 2872 C CA . ASN A 1 353 ? 16.296 -0.096 -21.305 1.00 97.31 353 ASN A CA 1
ATOM 2873 C C . ASN A 1 353 ? 15.537 0.440 -20.076 1.00 97.31 353 ASN A C 1
ATOM 2875 O O . ASN A 1 353 ? 14.321 0.296 -20.020 1.00 97.31 353 ASN A O 1
ATOM 2879 N N . VAL A 1 354 ? 16.227 1.025 -19.088 1.00 97.81 354 VAL A N 1
ATOM 2880 C CA . VAL A 1 354 ? 15.598 1.605 -17.890 1.00 97.81 354 VAL A CA 1
ATOM 2881 C C . VAL A 1 354 ? 15.757 3.119 -17.908 1.00 97.81 354 VAL A C 1
ATOM 2883 O O . VAL A 1 354 ? 16.847 3.652 -17.709 1.00 97.81 354 VAL A O 1
ATOM 2886 N N . GLU A 1 355 ? 14.642 3.819 -18.081 1.00 96.31 355 GLU A N 1
ATOM 2887 C CA . GLU A 1 355 ? 14.561 5.270 -17.980 1.00 96.31 355 GLU A CA 1
ATOM 2888 C C . GLU A 1 355 ? 14.174 5.663 -16.548 1.00 96.31 355 GLU A C 1
ATOM 2890 O O . GLU A 1 355 ? 13.014 5.562 -16.141 1.00 96.31 355 GLU A O 1
ATOM 2895 N N . LYS A 1 356 ? 15.162 6.095 -15.755 1.00 96.00 356 LYS A N 1
ATOM 2896 C CA . LYS A 1 356 ? 14.921 6.667 -14.423 1.00 96.00 356 LYS A CA 1
ATOM 2897 C C . LYS A 1 356 ? 14.410 8.100 -14.574 1.00 96.00 356 LYS A C 1
ATOM 2899 O O . LYS A 1 356 ? 15.128 8.943 -15.107 1.00 96.00 356 LYS A O 1
ATOM 2904 N N . ILE A 1 357 ? 13.219 8.387 -14.054 1.00 95.19 357 ILE A N 1
ATOM 2905 C CA . ILE A 1 357 ? 12.621 9.731 -14.072 1.00 95.19 357 ILE A CA 1
ATOM 2906 C C . ILE A 1 357 ? 12.343 10.238 -12.655 1.00 95.19 357 ILE A C 1
ATOM 2908 O O . ILE A 1 357 ? 12.316 9.471 -11.688 1.00 95.19 357 ILE A O 1
ATOM 2912 N N . SER A 1 358 ? 12.133 11.546 -12.523 1.00 93.62 358 SER A N 1
ATOM 2913 C CA . SER A 1 358 ? 11.631 12.134 -11.279 1.00 93.62 358 SER A CA 1
ATOM 2914 C C . SER A 1 358 ? 10.186 11.688 -11.008 1.00 93.62 358 SER A C 1
ATOM 2916 O O . SER A 1 358 ? 9.449 11.437 -11.965 1.00 93.62 358 SER A O 1
ATOM 2918 N N . PRO A 1 359 ? 9.751 11.622 -9.734 1.00 93.06 359 PRO A N 1
ATOM 2919 C CA . PRO A 1 359 ? 8.355 11.369 -9.396 1.00 93.06 359 PRO A CA 1
ATOM 2920 C C . PRO A 1 359 ? 7.412 12.312 -10.148 1.00 93.06 359 PRO A C 1
ATOM 2922 O O . PRO A 1 359 ? 7.659 13.516 -10.231 1.00 93.06 359 PRO A O 1
ATOM 2925 N N . LEU A 1 360 ? 6.344 11.746 -10.701 1.00 92.38 360 LEU A N 1
ATOM 2926 C CA . LEU A 1 360 ? 5.347 12.478 -11.473 1.00 92.38 360 LEU A CA 1
ATOM 2927 C C . LEU A 1 360 ? 4.251 13.042 -10.567 1.00 92.38 360 LEU A C 1
ATOM 2929 O O . LEU A 1 360 ? 4.014 12.546 -9.465 1.00 92.38 360 LEU A O 1
ATOM 2933 N N . SER A 1 361 ? 3.555 14.069 -11.057 1.00 93.81 361 SER A N 1
ATOM 2934 C CA . SER A 1 361 ? 2.296 14.493 -10.446 1.00 93.81 361 SER A CA 1
ATOM 2935 C C . SER A 1 361 ? 1.241 13.395 -10.601 1.00 93.81 361 SER A C 1
ATOM 2937 O O . SER A 1 361 ? 1.339 12.544 -11.486 1.00 93.81 361 SER A O 1
ATOM 2939 N N . TYR A 1 362 ? 0.199 13.439 -9.770 1.00 93.44 362 TYR A N 1
ATOM 2940 C CA . TYR A 1 362 ? -0.889 12.463 -9.824 1.00 93.44 362 TYR A CA 1
ATOM 2941 C C . TYR A 1 362 ? -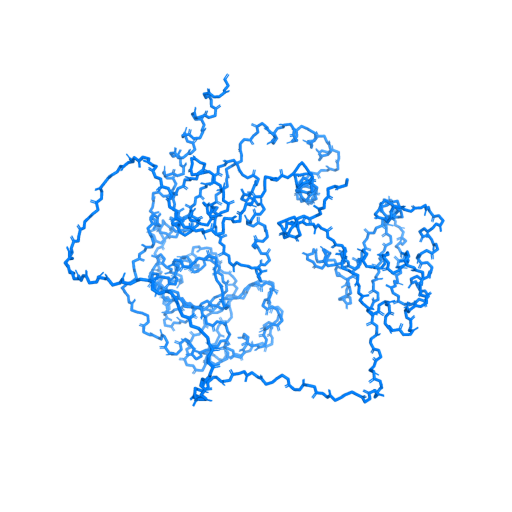1.530 12.360 -11.219 1.00 93.44 362 TYR A C 1
ATOM 2943 O O . TYR A 1 362 ? -1.721 11.267 -11.740 1.00 93.44 362 TYR A O 1
ATOM 2951 N N . ILE A 1 363 ? -1.788 13.505 -11.862 1.00 92.88 363 ILE A N 1
ATOM 2952 C CA . ILE A 1 363 ? -2.395 13.561 -13.200 1.00 92.88 363 ILE A CA 1
ATOM 2953 C C . ILE A 1 363 ? -1.478 12.912 -14.245 1.00 92.88 363 ILE A C 1
ATOM 2955 O O . ILE A 1 363 ? -1.941 12.124 -15.065 1.00 92.88 363 ILE A O 1
ATOM 2959 N N . GLU A 1 364 ? -0.177 13.212 -14.210 1.00 92.44 364 GLU A N 1
ATOM 2960 C CA . GLU A 1 364 ? 0.784 12.643 -15.161 1.00 92.44 364 GLU A CA 1
ATOM 2961 C C . GLU A 1 364 ? 0.987 11.137 -14.937 1.00 92.44 364 GLU A C 1
ATOM 2963 O O . GLU A 1 364 ? 1.103 10.386 -15.903 1.00 92.44 364 GLU A O 1
ATOM 2968 N N . MET A 1 365 ? 0.955 10.680 -13.680 1.00 93.19 365 MET A N 1
ATOM 2969 C CA . MET A 1 365 ? 0.960 9.254 -13.347 1.00 93.19 365 MET A CA 1
ATOM 2970 C C . MET A 1 365 ? -0.301 8.553 -13.872 1.00 93.19 365 MET A C 1
ATOM 2972 O O . MET A 1 365 ? -0.196 7.505 -14.498 1.00 93.19 365 MET A O 1
ATOM 2976 N N . ASN A 1 366 ? -1.487 9.139 -13.681 1.00 92.06 366 ASN A N 1
ATOM 2977 C CA . ASN A 1 366 ? -2.749 8.561 -14.148 1.00 92.06 366 ASN A CA 1
ATOM 2978 C C . ASN A 1 366 ? -2.783 8.405 -15.682 1.00 92.06 366 ASN A C 1
ATOM 2980 O O . ASN A 1 366 ? -3.138 7.338 -16.183 1.00 92.06 366 ASN A O 1
ATOM 2984 N N . LYS A 1 367 ? -2.317 9.421 -16.426 1.00 91.06 367 LYS A N 1
ATOM 2985 C CA . LYS A 1 367 ? -2.130 9.324 -17.886 1.00 91.06 367 LYS A CA 1
ATOM 2986 C C . LYS A 1 367 ? -1.164 8.197 -18.259 1.00 91.06 367 LYS A C 1
ATOM 2988 O O . LYS A 1 367 ? -1.474 7.386 -19.125 1.00 91.06 367 LYS A O 1
ATOM 2993 N N . MET A 1 368 ? -0.019 8.116 -17.576 1.00 91.94 368 MET A N 1
ATOM 2994 C CA . MET A 1 368 ? 0.989 7.080 -17.811 1.00 91.94 368 MET A CA 1
ATOM 2995 C C . MET A 1 368 ? 0.433 5.667 -17.587 1.00 91.94 368 MET A C 1
ATOM 2997 O O . MET A 1 368 ? 0.669 4.786 -18.412 1.00 91.94 368 MET A O 1
ATOM 3001 N N . ILE A 1 369 ? -0.324 5.447 -16.507 1.00 91.38 369 ILE A N 1
ATOM 3002 C CA . ILE A 1 369 ? -0.930 4.144 -16.198 1.00 91.38 369 ILE A CA 1
ATOM 3003 C C . ILE A 1 369 ? -1.864 3.695 -17.323 1.00 91.38 369 ILE A C 1
ATOM 3005 O O . ILE A 1 369 ? -1.859 2.522 -17.673 1.00 91.38 369 ILE A O 1
ATOM 3009 N N . SER A 1 370 ? -2.628 4.604 -17.933 1.00 86.50 370 SER A N 1
ATOM 3010 C CA . SER A 1 370 ? -3.574 4.226 -18.992 1.00 86.50 370 SER A CA 1
ATOM 3011 C C . SER A 1 370 ? -2.931 3.713 -20.289 1.00 86.50 370 SER A C 1
ATOM 3013 O O . SER A 1 370 ? -3.618 3.098 -21.103 1.00 86.50 370 SER A O 1
ATOM 3015 N N . SER A 1 371 ? -1.621 3.911 -20.454 1.00 87.31 371 SER A N 1
ATOM 3016 C CA . SER A 1 371 ? -0.884 3.590 -21.686 1.00 87.31 371 SER A CA 1
ATOM 3017 C C . SER A 1 371 ? 0.256 2.594 -21.463 1.00 87.31 371 SER A C 1
ATOM 3019 O O . SER A 1 371 ? 1.018 2.290 -22.382 1.00 87.31 371 SER A O 1
ATOM 3021 N N . VAL A 1 372 ? 0.391 2.080 -20.239 1.00 92.12 372 VAL A N 1
ATOM 3022 C CA . VAL A 1 372 ? 1.417 1.102 -19.872 1.00 92.12 372 VAL A CA 1
ATOM 3023 C C . VAL A 1 372 ? 1.022 -0.306 -20.323 1.00 92.12 372 VAL A C 1
ATOM 3025 O O . VAL A 1 372 ? -0.152 -0.670 -20.335 1.00 92.12 372 VAL A O 1
ATOM 3028 N N . LYS A 1 373 ? 2.016 -1.141 -20.646 1.00 91.94 373 LYS A N 1
ATOM 3029 C CA . LYS A 1 373 ? 1.803 -2.568 -20.928 1.00 91.94 373 LYS A CA 1
ATOM 3030 C C . LYS A 1 373 ? 1.339 -3.318 -19.676 1.00 91.94 373 LYS A C 1
ATOM 3032 O O . LYS A 1 373 ? 0.403 -4.109 -19.731 1.00 91.94 373 LYS A O 1
ATOM 3037 N N . TYR A 1 374 ? 2.031 -3.077 -18.565 1.00 93.56 374 TYR A N 1
ATOM 3038 C CA . TYR A 1 374 ? 1.697 -3.535 -17.218 1.00 93.56 374 TYR A CA 1
ATOM 3039 C C . TYR A 1 374 ? 2.547 -2.793 -16.179 1.00 93.56 374 TYR A C 1
ATOM 3041 O O . TYR A 1 374 ? 3.568 -2.179 -16.507 1.00 93.56 374 TYR A O 1
ATOM 3049 N N . ILE A 1 375 ? 2.144 -2.875 -14.915 1.00 95.50 375 ILE A N 1
ATOM 3050 C CA . ILE A 1 375 ? 2.824 -2.232 -13.786 1.00 95.50 375 ILE A CA 1
ATOM 3051 C C . ILE A 1 375 ? 3.535 -3.283 -12.936 1.00 95.50 375 ILE A C 1
ATOM 3053 O O . ILE A 1 375 ? 2.988 -4.349 -12.677 1.00 95.50 375 ILE A O 1
ATOM 3057 N N . VAL A 1 376 ? 4.733 -2.969 -12.448 1.00 96.31 376 VAL A N 1
ATOM 3058 C CA . VAL A 1 376 ? 5.426 -3.710 -11.388 1.00 96.31 376 VAL A CA 1
ATOM 3059 C C . VAL A 1 376 ? 5.619 -2.763 -10.204 1.00 96.31 376 VAL A C 1
ATOM 3061 O O . VAL A 1 376 ? 6.309 -1.753 -10.336 1.00 96.31 376 VAL A O 1
ATOM 3064 N N . THR A 1 377 ? 4.980 -3.034 -9.063 1.00 95.38 377 THR A N 1
ATOM 3065 C CA . THR A 1 377 ? 4.897 -2.050 -7.968 1.00 95.38 377 THR A CA 1
ATOM 3066 C C . THR A 1 377 ? 4.850 -2.657 -6.569 1.00 95.38 377 THR A C 1
ATOM 3068 O O . THR A 1 377 ? 4.340 -3.753 -6.387 1.00 95.38 377 THR A O 1
ATOM 3071 N N . ASP A 1 378 ? 5.330 -1.947 -5.547 1.00 91.69 378 ASP A N 1
ATOM 3072 C CA . ASP A 1 378 ? 5.010 -2.226 -4.136 1.00 91.69 378 ASP A CA 1
ATOM 3073 C C . ASP A 1 378 ? 3.894 -1.317 -3.570 1.00 91.69 378 ASP A C 1
ATOM 3075 O O . ASP A 1 378 ? 3.481 -1.476 -2.413 1.00 91.69 378 ASP A O 1
ATOM 3079 N N . SER A 1 379 ? 3.381 -0.390 -4.384 1.00 91.50 379 SER A N 1
ATOM 3080 C CA . SER A 1 379 ? 2.388 0.611 -4.006 1.00 91.50 379 SER A CA 1
ATOM 3081 C C . SER A 1 379 ? 0.990 0.023 -3.937 1.00 91.50 379 SER A C 1
ATOM 3083 O O . SER A 1 379 ? 0.520 -0.619 -4.873 1.00 91.50 379 SER A O 1
ATOM 3085 N N . ALA A 1 380 ? 0.306 0.264 -2.821 1.00 90.19 380 ALA A N 1
ATOM 3086 C CA . ALA A 1 380 ? -1.076 -0.164 -2.644 1.00 90.19 380 ALA A CA 1
ATOM 3087 C C . ALA A 1 380 ? -2.049 0.680 -3.488 1.00 90.19 380 ALA A C 1
ATOM 3089 O O . ALA A 1 380 ? -3.004 0.125 -4.019 1.00 90.19 380 ALA A O 1
ATOM 3090 N N . GLY A 1 381 ? -1.770 1.978 -3.665 1.00 92.69 381 GLY A N 1
ATOM 3091 C CA . GLY A 1 381 ? -2.577 2.869 -4.507 1.00 92.69 381 GLY A CA 1
ATOM 3092 C C . GLY A 1 381 ? -2.537 2.460 -5.978 1.00 92.69 381 GLY A C 1
ATOM 3093 O O . GLY A 1 381 ? -3.579 2.266 -6.593 1.00 92.69 381 GLY A O 1
ATOM 3094 N N . LEU A 1 382 ? -1.342 2.189 -6.519 1.00 94.25 382 LEU A N 1
ATOM 3095 C CA . LEU A 1 382 ? -1.213 1.748 -7.916 1.00 94.25 382 LEU A CA 1
ATOM 3096 C C . LEU A 1 382 ? -1.875 0.386 -8.180 1.00 94.25 382 LEU A C 1
ATOM 3098 O O . LEU A 1 382 ? -2.337 0.146 -9.293 1.00 94.25 382 LEU A O 1
ATOM 3102 N N . GLN A 1 383 ? -1.963 -0.502 -7.182 1.00 94.62 383 GLN A N 1
ATOM 3103 C CA . GLN A 1 383 ? -2.737 -1.747 -7.305 1.00 94.62 383 GLN A CA 1
ATOM 3104 C C . GLN A 1 383 ? -4.233 -1.468 -7.511 1.00 94.62 383 GLN A C 1
ATOM 3106 O O . GLN A 1 383 ? -4.894 -2.158 -8.286 1.00 94.62 383 GLN A O 1
ATOM 3111 N N . GLU A 1 384 ? -4.774 -0.454 -6.838 1.00 94.75 384 GLU A N 1
ATOM 3112 C CA . GLU A 1 384 ? -6.180 -0.065 -6.967 1.00 94.75 384 GLU A CA 1
ATOM 3113 C C . GLU A 1 384 ? -6.433 0.613 -8.310 1.00 94.75 384 GLU A C 1
ATOM 3115 O O . GLU A 1 384 ? -7.326 0.207 -9.048 1.00 94.75 384 GLU A O 1
ATOM 3120 N N . GLU A 1 385 ? -5.605 1.594 -8.662 1.00 94.69 385 GLU A N 1
ATOM 3121 C CA . GLU A 1 385 ? -5.741 2.362 -9.901 1.00 94.69 385 GLU A CA 1
ATOM 3122 C C . GLU A 1 385 ? -5.586 1.482 -11.143 1.00 94.69 385 GLU A C 1
ATOM 3124 O O . GLU A 1 385 ? -6.371 1.589 -12.083 1.00 94.69 385 GLU A O 1
ATOM 3129 N N . SER A 1 386 ? -4.625 0.555 -11.130 1.00 93.19 386 SER A N 1
ATOM 3130 C CA . SER A 1 386 ? -4.467 -0.426 -12.208 1.00 93.19 386 SER A CA 1
ATOM 3131 C C . SER A 1 386 ? -5.683 -1.339 -12.339 1.00 93.19 386 SER A C 1
ATOM 3133 O O . SER A 1 386 ? -6.142 -1.587 -13.451 1.00 93.19 386 SER A O 1
ATOM 3135 N N . THR A 1 387 ? -6.269 -1.764 -11.217 1.00 93.06 387 THR A N 1
ATOM 3136 C CA . THR A 1 387 ? -7.500 -2.566 -11.209 1.00 93.06 387 THR A CA 1
ATOM 3137 C C . THR A 1 387 ? -8.675 -1.806 -11.816 1.00 93.06 387 THR A C 1
ATOM 3139 O O . THR A 1 387 ? -9.411 -2.364 -12.625 1.00 93.06 387 THR A O 1
ATOM 3142 N N . VAL A 1 388 ? -8.820 -0.528 -11.475 1.00 92.81 388 VAL A N 1
ATOM 3143 C CA . VAL A 1 388 ? -9.881 0.352 -11.986 1.00 92.81 388 VAL A CA 1
ATOM 3144 C C . VAL A 1 388 ? -9.739 0.610 -13.485 1.00 92.81 388 VAL A C 1
ATOM 3146 O O . VAL A 1 388 ? -10.738 0.641 -14.199 1.00 92.81 388 VAL A O 1
ATOM 3149 N N . LEU A 1 389 ? -8.506 0.771 -13.968 1.00 91.19 389 LEU A N 1
ATOM 3150 C CA . LEU A 1 389 ? -8.209 1.037 -15.377 1.00 91.19 389 LEU A CA 1
ATOM 3151 C C . LEU A 1 389 ? -8.050 -0.240 -16.223 1.00 91.19 389 LEU A C 1
ATOM 3153 O O . LEU A 1 389 ? -7.808 -0.145 -17.425 1.00 91.19 389 LEU A O 1
ATOM 3157 N N . GLY A 1 390 ? -8.186 -1.430 -15.627 1.00 90.44 390 GLY A N 1
ATOM 3158 C CA . GLY A 1 390 ? -8.030 -2.710 -16.328 1.00 90.44 390 GLY A CA 1
ATOM 3159 C C . GLY A 1 390 ? -6.599 -2.975 -16.815 1.00 90.44 390 GLY A C 1
ATOM 3160 O O . GLY A 1 390 ? -6.397 -3.648 -17.825 1.00 90.44 390 GLY A O 1
ATOM 3161 N N . VAL A 1 391 ? -5.605 -2.423 -16.119 1.00 91.19 391 VAL A N 1
ATOM 3162 C CA . VAL A 1 391 ? -4.181 -2.527 -16.451 1.00 91.19 391 VAL A CA 1
ATOM 3163 C C . VAL A 1 391 ? -3.550 -3.652 -15.631 1.00 91.19 391 VAL A C 1
ATOM 3165 O O . VAL A 1 391 ? -3.625 -3.599 -14.406 1.00 91.19 391 VAL A O 1
ATOM 3168 N N . PRO A 1 392 ? -2.874 -4.642 -16.243 1.00 93.00 392 PRO A N 1
ATOM 3169 C CA . PRO A 1 392 ? -2.224 -5.706 -15.485 1.00 93.00 392 PRO A CA 1
ATOM 3170 C C . PRO A 1 392 ? -1.178 -5.168 -14.499 1.00 93.00 392 PRO A C 1
ATOM 3172 O O . PRO A 1 392 ? -0.342 -4.327 -14.845 1.00 93.00 392 PRO A O 1
ATOM 3175 N N . CYS A 1 393 ? -1.200 -5.681 -13.273 1.00 94.06 393 CYS A N 1
ATOM 3176 C CA . CYS A 1 393 ? -0.330 -5.266 -12.182 1.00 94.06 393 CYS A CA 1
ATOM 3177 C C . CYS A 1 393 ? 0.382 -6.468 -11.548 1.00 94.06 393 CYS A C 1
ATOM 3179 O O . CYS A 1 393 ? -0.199 -7.525 -11.313 1.00 94.06 393 CYS A O 1
ATOM 3181 N N . TYR A 1 394 ? 1.660 -6.295 -11.233 1.00 95.25 394 TYR A N 1
ATOM 3182 C CA . TYR A 1 394 ? 2.489 -7.275 -10.547 1.00 95.25 394 TYR A CA 1
ATOM 3183 C C . TYR A 1 394 ? 3.028 -6.658 -9.265 1.00 95.25 394 TYR A C 1
ATOM 3185 O O . TYR A 1 394 ? 3.897 -5.784 -9.279 1.00 95.25 394 TYR A O 1
ATOM 3193 N N . THR A 1 395 ? 2.501 -7.114 -8.135 1.00 94.38 395 THR A N 1
ATOM 3194 C CA . THR A 1 395 ? 2.858 -6.561 -6.833 1.00 94.38 395 THR A CA 1
ATOM 3195 C C . THR A 1 395 ? 4.121 -7.210 -6.282 1.00 94.38 395 THR A C 1
ATOM 3197 O O . THR A 1 395 ? 4.161 -8.422 -6.047 1.00 94.38 395 THR A O 1
ATOM 3200 N N . ILE A 1 396 ? 5.131 -6.387 -6.009 1.00 93.00 396 ILE A N 1
ATOM 3201 C CA . ILE A 1 396 ? 6.360 -6.764 -5.313 1.00 93.00 396 ILE A CA 1
ATOM 3202 C C . ILE A 1 396 ? 6.014 -7.028 -3.846 1.00 93.00 396 ILE A C 1
ATOM 3204 O O . ILE A 1 396 ? 5.703 -6.119 -3.074 1.00 93.00 396 ILE A O 1
ATOM 3208 N N . GLY A 1 397 ? 6.074 -8.296 -3.459 1.00 87.81 397 GLY A N 1
ATOM 3209 C CA . GLY A 1 397 ? 5.680 -8.764 -2.136 1.00 87.81 397 GLY A CA 1
ATOM 3210 C C . GLY A 1 397 ? 4.836 -10.034 -2.182 1.00 87.81 397 GLY A C 1
ATOM 3211 O O . GLY A 1 397 ? 4.376 -10.475 -3.233 1.00 87.81 397 GLY A O 1
ATOM 3212 N N . ASN A 1 398 ? 4.661 -10.643 -1.010 1.00 86.38 398 ASN A N 1
ATOM 3213 C CA . ASN A 1 398 ? 3.921 -11.900 -0.849 1.00 86.38 398 ASN A CA 1
ATOM 3214 C C . ASN A 1 398 ? 2.507 -11.695 -0.286 1.00 86.38 398 ASN A C 1
ATOM 3216 O O . ASN A 1 398 ? 1.789 -12.666 -0.079 1.00 86.38 398 ASN A O 1
ATOM 3220 N N . GLN A 1 399 ? 2.124 -10.452 0.000 1.00 86.19 399 GLN A N 1
ATOM 3221 C CA . GLN A 1 399 ? 0.859 -10.102 0.638 1.00 86.19 399 GLN A CA 1
ATOM 3222 C C . GLN A 1 399 ? 0.401 -8.720 0.168 1.00 86.19 399 GLN A C 1
ATOM 3224 O O . GLN A 1 399 ? 1.227 -7.875 -0.183 1.00 86.19 399 GLN A O 1
ATOM 3229 N N . THR A 1 400 ? -0.908 -8.489 0.193 1.00 89.50 400 THR A N 1
ATOM 3230 C CA . THR A 1 400 ? -1.527 -7.187 -0.076 1.00 89.50 400 THR A CA 1
ATOM 3231 C C . THR A 1 400 ? -2.725 -6.991 0.844 1.00 89.50 400 THR A C 1
ATOM 3233 O O . THR A 1 400 ? -3.393 -7.959 1.199 1.00 89.50 400 THR A O 1
ATOM 3236 N N . ALA A 1 401 ? -3.000 -5.738 1.212 1.00 89.12 401 ALA A N 1
ATOM 3237 C CA . ALA A 1 401 ? -4.218 -5.372 1.930 1.00 89.12 401 ALA A CA 1
ATOM 3238 C C . ALA A 1 401 ? -5.455 -5.289 1.016 1.00 89.12 401 ALA A C 1
ATOM 3240 O O . ALA A 1 401 ? -6.558 -5.079 1.516 1.00 89.12 401 ALA A O 1
ATOM 3241 N N . ARG A 1 402 ? -5.264 -5.427 -0.307 1.00 90.88 402 ARG A N 1
ATOM 3242 C CA . ARG A 1 402 ? -6.288 -5.289 -1.356 1.00 90.88 402 ARG A CA 1
ATOM 3243 C C . ARG A 1 402 ? -6.480 -6.601 -2.133 1.00 90.88 402 ARG A C 1
ATOM 3245 O O . ARG A 1 402 ? -6.207 -6.638 -3.339 1.00 90.88 402 ARG A O 1
ATOM 3252 N N . PRO A 1 403 ? -6.869 -7.709 -1.476 1.00 91.25 403 PRO A N 1
ATOM 3253 C CA . PRO A 1 403 ? -7.010 -9.010 -2.132 1.00 91.25 403 PRO A CA 1
ATOM 3254 C C . PRO A 1 403 ? -7.974 -8.992 -3.325 1.00 91.25 403 PRO A C 1
ATOM 3256 O O . PRO A 1 403 ? -7.779 -9.763 -4.258 1.00 91.25 403 PRO A O 1
ATOM 3259 N N . GLU A 1 404 ? -8.956 -8.090 -3.345 1.00 90.94 404 GLU A N 1
ATOM 3260 C CA . GLU A 1 404 ? -9.860 -7.852 -4.474 1.00 90.94 404 GLU A CA 1
ATOM 3261 C C . GLU A 1 404 ? -9.110 -7.598 -5.789 1.00 90.94 404 GLU A C 1
ATOM 3263 O O . GLU A 1 404 ? -9.498 -8.126 -6.822 1.00 90.94 404 GLU A O 1
ATOM 3268 N N . THR A 1 405 ? -7.967 -6.908 -5.757 1.00 92.19 405 THR A N 1
ATOM 3269 C CA . THR A 1 405 ? -7.158 -6.665 -6.966 1.00 92.19 405 THR A CA 1
ATOM 3270 C C . THR A 1 405 ? -6.648 -7.971 -7.588 1.00 92.19 405 THR A C 1
ATOM 3272 O O . THR A 1 405 ? -6.559 -8.088 -8.809 1.00 92.19 405 THR A O 1
ATOM 3275 N N . CYS A 1 406 ? -6.362 -8.980 -6.757 1.00 91.25 406 CYS A N 1
ATOM 3276 C CA . CYS A 1 406 ? -5.951 -10.311 -7.197 1.00 91.25 406 CYS A CA 1
ATOM 3277 C C . CYS A 1 406 ? -7.155 -11.193 -7.557 1.00 91.25 406 CYS A C 1
ATOM 3279 O O . CYS A 1 406 ? -7.112 -11.903 -8.555 1.00 91.25 406 CYS A O 1
ATOM 3281 N N . ILE A 1 407 ? -8.234 -11.140 -6.765 1.00 88.50 407 ILE A N 1
ATOM 3282 C CA . ILE A 1 407 ? -9.466 -11.919 -6.991 1.00 88.50 407 ILE A CA 1
AT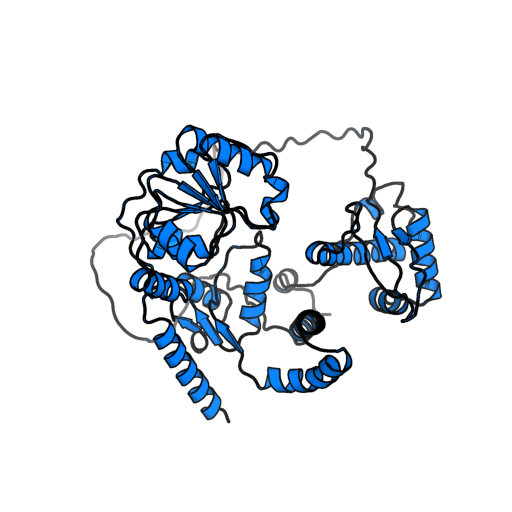OM 3283 C C . ILE A 1 407 ? -10.103 -11.548 -8.335 1.00 88.50 407 ILE A C 1
ATOM 3285 O O . ILE A 1 407 ? -10.537 -12.426 -9.073 1.00 88.50 407 ILE A O 1
ATOM 3289 N N . ASN A 1 408 ? -10.119 -10.257 -8.671 1.00 85.38 408 ASN A N 1
ATOM 3290 C CA . ASN A 1 408 ? -10.645 -9.752 -9.937 1.00 85.38 408 ASN A CA 1
ATOM 3291 C C . ASN A 1 408 ? -9.713 -10.014 -11.133 1.00 85.38 408 ASN A C 1
ATOM 3293 O O . ASN A 1 408 ? -10.098 -9.729 -12.263 1.00 85.38 408 ASN A O 1
ATOM 3297 N N . GLY A 1 409 ? -8.514 -10.559 -10.900 1.00 82.81 409 GLY A N 1
ATOM 3298 C CA . GLY A 1 409 ? -7.584 -10.975 -11.949 1.00 82.81 409 GLY A CA 1
ATOM 3299 C C . GLY A 1 409 ? -6.724 -9.857 -12.539 1.00 82.81 409 GLY A C 1
ATOM 3300 O O . GLY A 1 409 ? -6.011 -10.107 -13.504 1.00 82.81 409 GLY A O 1
ATOM 3301 N N . THR A 1 410 ? -6.746 -8.639 -11.985 1.00 88.75 410 THR A N 1
ATOM 3302 C CA . THR A 1 410 ? -5.914 -7.534 -12.501 1.00 88.75 410 THR A CA 1
ATOM 3303 C C . THR A 1 410 ? -4.512 -7.514 -11.888 1.00 88.75 410 THR A C 1
ATOM 3305 O O . THR A 1 410 ? -3.578 -7.008 -12.506 1.00 88.75 410 THR A O 1
ATOM 3308 N N . ASN A 1 411 ? -4.338 -8.076 -10.689 1.00 92.81 411 ASN A N 1
ATOM 3309 C CA . ASN A 1 411 ? -3.082 -8.045 -9.942 1.00 92.81 411 ASN A CA 1
ATOM 3310 C C . ASN A 1 411 ? -2.550 -9.452 -9.622 1.00 92.81 411 ASN A C 1
ATOM 3312 O O . ASN A 1 411 ? -3.311 -10.373 -9.337 1.00 92.81 411 ASN A O 1
ATOM 3316 N N . THR A 1 412 ? -1.228 -9.617 -9.609 1.00 93.31 412 THR A N 1
ATOM 3317 C CA . THR A 1 412 ? -0.548 -10.853 -9.191 1.00 93.31 412 THR A CA 1
ATOM 3318 C C . THR A 1 412 ? 0.562 -10.551 -8.187 1.00 93.31 412 THR A C 1
ATOM 3320 O O . THR A 1 412 ? 1.431 -9.717 -8.433 1.00 93.31 412 THR A O 1
ATOM 3323 N N . LEU A 1 413 ? 0.584 -11.270 -7.060 1.00 92.69 413 LEU A N 1
ATOM 3324 C CA . LEU A 1 413 ? 1.660 -11.177 -6.067 1.00 92.69 413 LEU A CA 1
ATOM 3325 C C . LEU A 1 413 ? 2.892 -11.973 -6.528 1.00 92.69 413 LEU A C 1
ATOM 3327 O O . LEU A 1 413 ? 2.889 -13.212 -6.565 1.00 92.69 413 LEU A O 1
ATOM 3331 N N . ILE A 1 414 ? 3.973 -11.265 -6.855 1.00 92.94 414 ILE A N 1
ATOM 3332 C CA . ILE A 1 414 ? 5.171 -11.867 -7.459 1.00 92.94 414 ILE A CA 1
ATOM 3333 C C . ILE A 1 414 ? 6.306 -12.128 -6.464 1.00 92.94 414 ILE A C 1
ATOM 3335 O O . ILE A 1 414 ? 7.294 -12.780 -6.810 1.00 92.94 414 ILE A O 1
ATOM 3339 N N . GLY A 1 415 ? 6.186 -11.662 -5.219 1.00 90.56 415 GLY A N 1
ATOM 3340 C CA . GLY A 1 415 ? 7.308 -11.670 -4.285 1.00 90.56 415 GLY A CA 1
ATOM 3341 C C . GLY A 1 415 ? 8.449 -10.818 -4.838 1.00 90.56 415 GLY A C 1
ATOM 3342 O O . GLY A 1 415 ? 8.292 -9.610 -4.977 1.00 90.56 415 GLY A O 1
ATOM 3343 N N . TYR A 1 416 ? 9.571 -11.462 -5.166 1.00 88.75 416 TYR A N 1
ATOM 3344 C CA . TYR A 1 416 ? 10.758 -10.837 -5.768 1.00 88.75 416 TYR A CA 1
ATOM 3345 C C . TYR A 1 416 ? 11.259 -11.650 -6.977 1.00 88.75 416 TYR A C 1
ATOM 3347 O O . TYR A 1 416 ? 12.457 -11.728 -7.223 1.00 88.75 416 TYR A O 1
ATOM 3355 N N . SER A 1 417 ? 10.354 -12.334 -7.693 1.00 87.81 417 SER A N 1
ATOM 3356 C CA . SER A 1 417 ? 10.708 -13.230 -8.802 1.00 87.81 417 SER A CA 1
ATOM 3357 C C . SER A 1 417 ? 10.066 -12.799 -10.120 1.00 87.81 417 SER A C 1
ATOM 3359 O O . SER A 1 417 ? 8.843 -12.827 -10.260 1.00 87.81 417 SER A O 1
ATOM 3361 N N . VAL A 1 418 ? 10.901 -12.495 -11.121 1.00 88.56 418 VAL A N 1
ATOM 3362 C CA . VAL A 1 418 ? 10.457 -12.181 -12.495 1.00 88.56 418 VAL A CA 1
ATOM 3363 C C . VAL A 1 418 ? 9.767 -13.364 -13.163 1.00 88.56 418 VAL A C 1
ATOM 3365 O O . VAL A 1 418 ? 8.887 -13.167 -13.995 1.00 88.56 418 VAL A O 1
ATOM 3368 N N . LYS A 1 419 ? 10.100 -14.598 -12.769 1.00 88.31 419 LYS A N 1
ATOM 3369 C CA . LYS A 1 419 ? 9.527 -15.812 -13.362 1.00 88.31 419 LYS A CA 1
ATOM 3370 C C . LYS A 1 419 ? 7.996 -15.784 -13.353 1.00 88.31 419 LYS A C 1
ATOM 3372 O O . LYS A 1 419 ? 7.374 -16.088 -14.363 1.00 88.31 419 LYS A O 1
ATOM 3377 N N . LYS A 1 420 ? 7.402 -15.315 -12.251 1.00 85.94 420 LYS A N 1
ATOM 3378 C CA . LYS A 1 420 ? 5.947 -15.175 -12.119 1.00 85.94 420 LYS A CA 1
ATOM 3379 C C . LYS A 1 420 ? 5.353 -14.147 -13.080 1.00 85.94 420 LYS A C 1
ATOM 3381 O O . LYS A 1 420 ? 4.223 -14.331 -13.508 1.00 85.94 420 LYS A O 1
ATOM 3386 N N . ILE A 1 421 ? 6.085 -13.090 -13.429 1.00 87.31 421 ILE A N 1
ATOM 3387 C CA . ILE A 1 421 ? 5.643 -12.116 -14.438 1.00 87.31 421 ILE A CA 1
ATOM 3388 C C . ILE A 1 421 ? 5.601 -12.798 -15.810 1.00 87.31 421 ILE A C 1
ATOM 3390 O O . ILE A 1 421 ? 4.603 -12.697 -16.513 1.00 87.31 421 ILE A O 1
ATOM 3394 N N . LEU A 1 422 ? 6.654 -13.545 -16.164 1.00 83.94 422 LEU A N 1
ATOM 3395 C CA . LEU A 1 422 ? 6.758 -14.250 -17.449 1.00 83.94 422 LEU A CA 1
ATOM 3396 C C . LEU A 1 422 ? 5.683 -15.333 -17.612 1.00 83.94 422 LEU A C 1
ATOM 3398 O O . LEU A 1 422 ? 5.084 -15.456 -18.675 1.00 83.94 422 LEU A O 1
ATOM 3402 N N . GLU A 1 423 ? 5.407 -16.082 -16.544 1.00 82.25 423 GLU A N 1
ATOM 3403 C CA . GLU A 1 423 ? 4.363 -17.113 -16.511 1.00 82.25 423 GLU A CA 1
ATOM 3404 C C . GLU A 1 423 ? 2.945 -16.526 -16.623 1.00 82.25 423 GLU A C 1
ATOM 3406 O O . GLU A 1 423 ? 2.052 -17.189 -17.147 1.00 82.25 423 GLU A O 1
ATOM 3411 N N . ASN A 1 424 ? 2.739 -15.281 -16.176 1.00 73.62 424 ASN A N 1
ATOM 3412 C CA . ASN A 1 424 ? 1.430 -14.621 -16.128 1.00 73.62 424 ASN A CA 1
ATOM 3413 C C . ASN A 1 424 ? 1.265 -13.492 -17.163 1.00 73.62 424 ASN A C 1
ATOM 3415 O O . ASN A 1 424 ? 0.322 -12.715 -17.060 1.00 73.62 424 ASN A O 1
ATOM 3419 N N . GLN A 1 425 ? 2.103 -13.418 -18.209 1.00 63.59 425 GLN A N 1
ATOM 3420 C CA . GLN A 1 425 ? 2.007 -12.378 -19.256 1.00 63.59 425 GLN A CA 1
ATOM 3421 C C . GLN A 1 425 ? 0.632 -12.293 -19.957 1.00 63.59 425 GLN A C 1
ATOM 3423 O O . GLN A 1 425 ? 0.363 -11.317 -20.656 1.00 63.59 425 GLN A O 1
ATOM 3428 N N . LYS A 1 426 ? -0.237 -13.295 -19.773 1.00 56.28 426 LYS A N 1
ATOM 3429 C CA . LYS A 1 426 ? -1.597 -13.390 -20.316 1.00 56.28 426 LYS A CA 1
ATOM 3430 C C . LYS A 1 426 ? -2.692 -13.101 -19.278 1.00 56.28 426 LYS A C 1
ATOM 3432 O O . LYS A 1 426 ? -3.713 -13.781 -19.296 1.00 56.28 426 LYS A O 1
ATOM 3437 N N . LEU A 1 427 ? -2.513 -12.145 -18.363 1.00 61.38 427 LEU A N 1
ATOM 3438 C CA . LEU A 1 427 ? -3.665 -11.646 -17.597 1.00 61.38 427 LEU A CA 1
ATOM 3439 C C . LEU A 1 427 ? -4.690 -11.090 -18.606 1.00 61.38 427 LEU A C 1
ATOM 3441 O O . LEU A 1 427 ? -4.448 -10.076 -19.263 1.00 61.38 427 LEU A O 1
ATOM 3445 N N . GLU A 1 428 ? -5.775 -11.838 -18.826 1.00 51.16 428 GLU A N 1
ATOM 3446 C CA . GLU A 1 428 ? -6.806 -11.505 -19.808 1.00 51.16 428 GLU A CA 1
ATOM 3447 C C . GLU A 1 428 ? -7.580 -10.256 -19.374 1.00 51.16 428 GLU A C 1
ATOM 3449 O O . GLU A 1 428 ? -7.884 -10.068 -18.198 1.00 51.16 428 GLU A O 1
ATOM 3454 N N . LYS A 1 429 ? -7.970 -9.431 -20.355 1.00 48.78 429 LYS A N 1
ATOM 3455 C CA . LYS A 1 429 ? -8.821 -8.231 -20.219 1.00 48.78 429 LYS A CA 1
ATOM 3456 C C . LYS A 1 429 ? -10.285 -8.551 -19.839 1.00 48.78 429 LYS A C 1
ATOM 3458 O O . LYS A 1 429 ? -11.198 -7.878 -20.303 1.00 48.78 429 LYS A O 1
ATOM 3463 N N . ASN A 1 430 ? -10.518 -9.577 -19.023 1.00 49.66 430 ASN A N 1
ATOM 3464 C CA . ASN A 1 430 ? -11.823 -9.927 -18.452 1.00 49.66 430 ASN A CA 1
ATOM 3465 C C . ASN A 1 430 ? -11.863 -9.596 -16.957 1.00 49.66 430 ASN A C 1
ATOM 3467 O O . ASN A 1 430 ? -12.392 -10.346 -16.137 1.00 49.66 430 ASN A O 1
ATOM 3471 N N . THR A 1 431 ? -11.276 -8.463 -16.585 1.00 60.72 431 THR A N 1
ATOM 3472 C CA . THR A 1 431 ? -11.263 -8.022 -15.199 1.00 60.72 431 THR A CA 1
ATOM 3473 C C . THR A 1 431 ? -12.484 -7.146 -14.951 1.00 60.72 431 THR A C 1
ATOM 3475 O O . THR A 1 431 ? -12.676 -6.088 -15.548 1.00 60.72 431 THR A O 1
ATOM 3478 N N . SER A 1 432 ? -13.380 -7.635 -14.097 1.00 77.69 432 SER A N 1
ATOM 3479 C CA . SER A 1 432 ? -14.477 -6.817 -13.590 1.00 77.69 432 SER A CA 1
ATOM 3480 C C . SER A 1 432 ? -13.921 -5.853 -12.547 1.00 77.69 432 SER A C 1
ATOM 3482 O O . SER A 1 432 ? -13.099 -6.238 -11.715 1.00 77.69 432 SER A O 1
ATOM 3484 N N . ILE A 1 433 ? -14.365 -4.600 -12.577 1.00 87.19 433 ILE A N 1
ATOM 3485 C CA . ILE A 1 433 ? -14.057 -3.643 -11.513 1.00 87.19 433 ILE A CA 1
ATOM 3486 C C . ILE A 1 433 ? -14.701 -4.160 -10.211 1.00 87.19 433 ILE A C 1
ATOM 3488 O O . ILE A 1 433 ? -15.867 -4.575 -10.252 1.00 87.19 433 ILE A O 1
ATOM 3492 N N . PRO A 1 434 ? -13.989 -4.166 -9.065 1.00 90.94 434 PRO A N 1
ATOM 3493 C CA . PRO A 1 434 ? -14.560 -4.607 -7.799 1.00 90.94 434 PRO A CA 1
ATOM 3494 C C . PRO A 1 434 ? -15.868 -3.884 -7.465 1.00 90.94 434 PRO A C 1
ATOM 3496 O O . PRO A 1 434 ? -16.060 -2.705 -7.771 1.00 90.94 434 PRO A O 1
ATOM 3499 N N . LEU A 1 435 ? -16.785 -4.591 -6.804 1.00 90.31 435 LEU A N 1
ATOM 3500 C CA . LEU A 1 435 ? -18.082 -4.023 -6.453 1.00 90.31 435 LEU A CA 1
ATOM 3501 C C . LEU A 1 435 ? -17.908 -2.744 -5.612 1.00 90.31 435 LEU A C 1
ATOM 3503 O O . LEU A 1 435 ? -17.102 -2.709 -4.683 1.00 90.31 435 LEU A O 1
ATOM 3507 N N . PHE A 1 436 ? -18.706 -1.719 -5.924 1.00 92.31 436 PHE A N 1
ATOM 3508 C CA . PHE A 1 436 ? -18.681 -0.379 -5.321 1.00 92.31 436 PHE A CA 1
ATOM 3509 C C . PHE A 1 436 ? -17.477 0.508 -5.685 1.00 92.31 436 PHE A C 1
ATOM 3511 O O . PHE A 1 436 ? -17.438 1.656 -5.241 1.00 92.31 436 PHE A O 1
ATOM 3518 N N . TRP A 1 437 ? -16.536 0.049 -6.515 1.00 94.12 437 TRP A N 1
ATOM 3519 C CA . TRP A 1 437 ? -15.437 0.874 -7.037 1.00 94.12 437 TRP A CA 1
ATOM 3520 C C . TRP A 1 437 ? -15.892 1.659 -8.273 1.00 94.12 437 TRP A C 1
ATOM 3522 O O . TRP A 1 437 ? -15.446 1.439 -9.393 1.00 94.12 437 TRP A O 1
ATOM 3532 N N . ASP A 1 438 ? -16.839 2.564 -8.065 1.00 94.12 438 ASP A N 1
ATOM 3533 C CA . ASP A 1 438 ? -17.449 3.384 -9.110 1.00 94.12 438 ASP A CA 1
ATOM 3534 C C . ASP A 1 438 ? -17.425 4.871 -8.727 1.00 94.12 438 ASP A C 1
ATOM 3536 O O . ASP A 1 438 ? -16.866 5.261 -7.705 1.00 94.12 438 ASP A O 1
ATOM 3540 N N . LYS A 1 439 ? -18.042 5.729 -9.541 1.00 94.75 439 LYS A N 1
ATOM 3541 C CA . LYS A 1 439 ? -18.035 7.185 -9.328 1.00 94.75 439 LYS A CA 1
ATOM 3542 C C . LYS A 1 439 ? -18.992 7.691 -8.245 1.00 94.75 439 LYS A C 1
ATOM 3544 O O . LYS A 1 439 ? -19.165 8.894 -8.111 1.00 94.75 439 LYS A O 1
ATOM 3549 N N . ASN A 1 440 ? -19.678 6.804 -7.527 1.00 95.12 440 ASN A N 1
ATOM 3550 C CA . ASN A 1 440 ? -20.674 7.189 -6.526 1.00 95.12 440 ASN A CA 1
ATOM 3551 C C . ASN A 1 440 ? -20.174 6.981 -5.088 1.00 95.12 440 ASN A C 1
ATOM 3553 O O . ASN A 1 440 ? -20.989 6.999 -4.161 1.00 95.12 440 ASN A O 1
ATOM 3557 N N . VAL A 1 441 ? -18.871 6.759 -4.874 1.00 95.31 441 VAL A N 1
ATOM 3558 C CA . VAL A 1 441 ? -18.304 6.513 -3.536 1.00 95.31 441 VAL A CA 1
ATOM 3559 C C . VAL A 1 441 ? -18.547 7.716 -2.623 1.00 95.31 441 VAL A C 1
ATOM 3561 O O . VAL A 1 441 ? -19.136 7.541 -1.557 1.00 95.31 441 VAL A O 1
ATOM 3564 N N . ASN A 1 442 ? -18.256 8.940 -3.065 1.00 94.06 442 ASN A N 1
ATOM 3565 C CA . ASN A 1 442 ? -18.550 10.171 -2.327 1.00 94.06 442 ASN A CA 1
ATOM 3566 C C . ASN A 1 442 ? -20.037 10.315 -1.990 1.00 94.06 442 ASN A C 1
ATOM 3568 O O . ASN A 1 442 ? -20.386 10.664 -0.865 1.00 94.06 442 ASN A O 1
ATOM 3572 N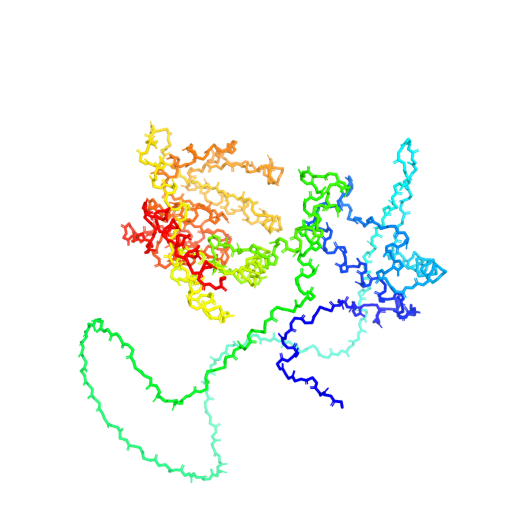 N . THR A 1 443 ? -20.935 9.982 -2.921 1.00 95.06 443 THR A N 1
ATOM 3573 C CA . THR A 1 443 ? -22.382 10.003 -2.656 1.00 95.06 443 THR A CA 1
ATOM 3574 C C . THR A 1 443 ? -22.778 8.993 -1.574 1.00 95.06 443 THR A C 1
ATOM 3576 O O . THR A 1 443 ? -23.648 9.277 -0.748 1.00 95.06 443 THR A O 1
ATOM 3579 N N . ARG A 1 444 ? -22.158 7.805 -1.540 1.00 96.50 444 ARG A N 1
ATOM 3580 C CA . ARG A 1 444 ? -22.386 6.820 -0.468 1.00 96.50 444 ARG A CA 1
ATOM 3581 C C . ARG A 1 444 ? -21.794 7.276 0.859 1.00 96.50 444 ARG A C 1
ATOM 3583 O O . ARG A 1 444 ? -22.448 7.091 1.882 1.00 96.50 444 ARG A O 1
ATOM 3590 N N . ILE A 1 445 ? -20.617 7.902 0.841 1.00 94.75 445 ILE A N 1
ATOM 3591 C CA . ILE A 1 445 ? -20.003 8.519 2.020 1.00 94.75 445 ILE A CA 1
ATOM 3592 C C . ILE A 1 445 ? -20.941 9.588 2.586 1.00 94.75 445 ILE A C 1
ATOM 3594 O O . ILE A 1 445 ? -21.290 9.517 3.758 1.00 94.75 445 ILE A O 1
ATOM 3598 N N . GLU A 1 446 ? -21.444 10.513 1.768 1.00 93.00 446 GLU A N 1
ATOM 3599 C CA . GLU A 1 446 ? -22.372 11.555 2.220 1.00 93.00 446 GLU A CA 1
ATOM 3600 C C . GLU A 1 446 ? -23.639 10.957 2.857 1.00 93.00 446 GLU A C 1
ATOM 3602 O O . GLU A 1 446 ? -24.063 11.377 3.936 1.00 93.00 446 GLU A O 1
ATOM 3607 N N . LYS A 1 447 ? -24.224 9.926 2.232 1.00 93.62 447 LYS A N 1
ATOM 3608 C CA . LYS A 1 447 ? -25.377 9.201 2.790 1.00 93.62 447 LYS A CA 1
ATOM 3609 C C . LYS A 1 447 ? -25.048 8.538 4.131 1.00 93.62 447 LYS A C 1
ATOM 3611 O O . LYS A 1 447 ? -25.862 8.617 5.052 1.00 93.62 447 LYS A O 1
ATOM 3616 N N . ALA A 1 448 ? -23.875 7.916 4.255 1.00 93.31 448 ALA A N 1
ATOM 3617 C CA . ALA A 1 448 ? -23.417 7.314 5.504 1.00 93.31 448 ALA A CA 1
ATOM 3618 C C . ALA A 1 448 ? -23.247 8.378 6.598 1.00 93.31 448 ALA A C 1
ATOM 3620 O O . ALA A 1 448 ? -23.786 8.214 7.688 1.00 93.31 448 ALA A O 1
ATOM 3621 N N . PHE A 1 449 ? -22.606 9.507 6.285 1.00 90.00 449 PHE A N 1
ATOM 3622 C CA . PHE A 1 449 ? -22.460 10.641 7.201 1.00 90.00 449 PHE A CA 1
ATOM 3623 C C . PHE A 1 449 ? -23.821 11.157 7.680 1.00 90.00 449 PHE A C 1
ATOM 3625 O O . PHE A 1 449 ? -24.036 11.288 8.882 1.00 90.00 449 PHE A O 1
ATOM 3632 N N . ARG A 1 450 ? -24.777 11.390 6.771 1.00 89.94 450 ARG A N 1
ATOM 3633 C CA . ARG A 1 450 ? -26.134 11.837 7.135 1.00 89.94 450 ARG A CA 1
ATOM 3634 C C . ARG A 1 450 ? -26.832 10.855 8.075 1.00 89.94 450 ARG A C 1
ATOM 3636 O O . ARG A 1 450 ? -27.463 11.288 9.036 1.00 89.94 450 ARG A O 1
ATOM 3643 N N . LYS A 1 451 ? -26.703 9.549 7.822 1.00 89.25 451 LYS A N 1
ATOM 3644 C CA . LYS A 1 451 ? -27.269 8.506 8.686 1.00 89.25 451 LYS A CA 1
ATOM 3645 C C . LYS A 1 451 ? -26.611 8.496 10.070 1.00 89.25 451 LYS A C 1
ATOM 3647 O O . LYS A 1 451 ? -27.328 8.513 11.064 1.00 89.25 451 LYS A O 1
ATOM 3652 N N . ILE A 1 452 ? -25.282 8.563 10.127 1.00 87.81 452 ILE A N 1
ATOM 3653 C CA . ILE A 1 452 ? -24.507 8.628 11.375 1.00 87.81 452 ILE A CA 1
ATOM 3654 C C . ILE A 1 452 ? -24.916 9.845 12.213 1.00 87.81 452 ILE A C 1
ATOM 3656 O O . ILE A 1 452 ? -25.206 9.709 13.399 1.00 87.81 452 ILE A O 1
ATOM 3660 N N . PHE A 1 453 ? -24.994 11.030 11.602 1.00 82.88 453 PHE A N 1
ATOM 3661 C CA . PHE A 1 453 ? -25.413 12.249 12.298 1.00 82.88 453 PHE A CA 1
ATOM 3662 C C . PHE A 1 453 ? -26.864 12.182 12.780 1.00 82.88 453 PHE A C 1
ATOM 3664 O O . PHE A 1 453 ? -27.173 12.667 13.865 1.00 82.88 453 PHE A O 1
ATOM 3671 N N . TYR A 1 454 ? -27.764 11.584 11.998 1.00 81.94 454 TYR A N 1
ATOM 3672 C CA . TYR A 1 454 ? -29.156 11.417 12.408 1.00 81.94 454 TYR A CA 1
ATOM 3673 C C . TYR A 1 454 ? -29.301 10.452 13.595 1.00 81.94 454 TYR A C 1
ATOM 3675 O O . TYR A 1 454 ? -30.063 10.729 14.517 1.00 81.94 454 TYR A O 1
ATOM 3683 N N . GLU A 1 455 ? -28.554 9.347 13.599 1.00 73.75 455 GLU A N 1
ATOM 3684 C CA . GLU A 1 455 ? -28.522 8.387 14.710 1.00 73.75 455 GLU A CA 1
ATOM 3685 C C . GLU A 1 455 ? -27.907 9.004 15.973 1.00 73.75 455 GLU A C 1
ATOM 3687 O O . GLU A 1 455 ? -28.487 8.887 17.049 1.00 73.75 455 GLU A O 1
ATOM 3692 N N . ALA A 1 456 ? -26.804 9.746 15.841 1.00 67.00 456 ALA A N 1
ATOM 3693 C CA . ALA A 1 456 ? -26.159 10.424 16.966 1.00 67.00 456 ALA A CA 1
ATOM 3694 C C . ALA A 1 456 ? -27.065 11.474 17.637 1.00 67.00 456 ALA A C 1
ATOM 3696 O O . ALA A 1 456 ? -27.004 11.651 18.849 1.00 67.00 456 ALA A O 1
ATOM 3697 N N . ASN A 1 457 ? -27.933 12.141 16.869 1.00 62.84 457 ASN A N 1
ATOM 3698 C CA . ASN A 1 457 ? -28.885 13.130 17.389 1.00 62.84 457 ASN A CA 1
ATOM 3699 C C . ASN A 1 457 ? -30.170 12.520 17.977 1.00 62.84 457 ASN A C 1
ATOM 3701 O O . ASN A 1 457 ? -30.977 13.261 18.525 1.00 62.84 457 ASN A O 1
ATOM 3705 N N . LYS A 1 458 ? -30.395 11.204 17.846 1.00 60.09 458 LYS A N 1
ATOM 3706 C CA . LYS A 1 458 ? -31.506 10.494 18.509 1.00 60.09 458 LYS A CA 1
ATOM 3707 C C . LYS A 1 458 ? -31.146 9.960 19.897 1.00 60.09 458 LYS A C 1
ATOM 3709 O O . LYS A 1 458 ? -32.050 9.610 20.648 1.00 60.09 458 LYS A O 1
ATOM 3714 N N . GLU A 1 459 ? -29.855 9.822 20.196 1.00 52.09 459 GLU A N 1
ATOM 3715 C CA . GLU A 1 459 ? -29.345 9.325 21.484 1.00 52.09 459 GLU A CA 1
ATOM 3716 C C . GLU A 1 459 ? -29.116 10.445 22.521 1.00 52.09 459 GLU A C 1
ATOM 3718 O O . GLU A 1 459 ? -28.891 10.137 23.692 1.00 52.09 459 GLU A O 1
ATOM 3723 N N . ASN A 1 460 ? -29.210 11.715 22.101 1.00 43.16 460 ASN A N 1
ATOM 3724 C CA . ASN A 1 460 ? -29.260 12.916 22.949 1.00 43.16 460 ASN A CA 1
ATOM 3725 C C . ASN A 1 460 ? -30.703 13.404 23.094 1.00 43.16 460 ASN A C 1
ATOM 3727 O O . ASN A 1 460 ? -31.014 13.980 24.162 1.00 43.16 460 ASN A O 1
#

Foldseek 3Di:
DDDQDPLNVVDDDDDQDQDCCLCPPPLRNPDDPLLSVLLSLVVVVQVVQVVVPQADPVRFHWDFDDLVRSCVSSVHDSVVSVVSVVVCVVSVQKDWAADDDDDDDGGGIIIGGDDRDDDDDPDDDDDDDDDDDDDDDDDDDDDDDDDDDDDDDDDDDDDDDDDDDDDDDDDDDDDDDPQSPQDQDDPVLVVVVLVVVLVVCCPPPDDPVRSVVVRVVVVVVLVVDAAEDEQAQQAWDDVDPCRVVRVSSLSSHQAYAHAAPNSLVNSVSSVNDPVRYFDLHDPLLLVLVVLCVVAAQPPPAAFFEEEEEDDPVCPVVLVLLLVLVQVCLVPGQYEYQYDPNCCVVCVPRDDPSYHYDHDDDPSVVSSNLLHHQAYEYCDLSSLLSQLSSLGAYEHQADTHSCCLSVVQQRYDDDNSDCVVVVVPSCSDSNGDRGPNSHNCSVVSVVVSVVVVVVVSVVVD

Radius of gyration: 28.74 Å; chains: 1; bounding box: 69×86×70 Å

InterPro domains:
  IPR003331 UDP-N-acetylglucosamine 2-epimerase domain [PF02350] (222-429)
  IPR010724 Replication initiator A, N-terminal [PF06970] (14-120)
  IPR029767 UDP-N-acetylglucosamine 2-epimerase WecB-like [PTHR43174] (222-426)

Sequence (460 aa):
MKRITANQYQTSERYYKLPKILFEDQKYMDMKLEVKVAYSILKDRLELFLSRGWIDEEGAVYLVFSNSKLMKLLGCSKSKLLSIKKTLKEYDLIDEVQQSSSEKGRLANKIYLGELSSTPVANSNRPSVKKRLGQDENETAPVSHSAPSETEVSETKYSETDSLFIEDEEERNTQPILKRKVEKVTKYDRDYIWELVQDQFRREVFSETASDIAMPNCSQIVNEIKIIHVESGLRSGFNDPEEFNRCLISNISDYHLCPSITAYSNLLSEGINKQKIFLVGNTMAEACILTHEKYKDDGRWKDFVLFTVHKAYNSSKINQIKEMLTTLAEIEKIIFPVHPSIKNQFNDFYHKNVEKISPLSYIEMNKMISSVKYIVTDSAGLQEESTVLGVPCYTIGNQTARPETCINGTNTLIGYSVKKILENQKLEKNTSIPLFWDKNVNTRIEKAFRKIFYEANKEN

pLDDT: mean 73.0, std 23.91, range [21.98, 97.81]

Organism: NCBI:txid257758

Secondary structure (DSSP, 8-state):
-PPPPHHHHTS--------THHHHSTTTTTS-HHHHHHHHHHHHHHHHHHTTT-B-TTS-BEEE--HHHHHHHHT--HHHHHHHHHHHHHTTSEEEE-----SS--PPPEEEEPP----------------PPPPP--------------------------------------------------HHHHHHHHHHHHHHHHHHT--HHHHHHHHHHHHHHHHHSPPEEETTT----TT-HHHHHHHHHHHH-SEEEESSHHHHHHHHHTT--GGGEEE---HHHHHHHHHHHHS---S---S-EEEE---GGGGGGHHHHHHHHHHHHTTS-EEEE--GGGGGGGSS---TTEEEEPPPPHHHHHHHHHT-SEEEES-HHHHHHHHHHT--EEEEBS--S-HHHHHTTSEEEEET-THHHHHTTT--S--PPPTT-STTHHHHHHHHHHHHHHHHTT--